Protein 6IRY (pdb70)

Nearest PDB structures (foldseek):
  6iry-assembly1_A  TM=1.002E+00  e=1.852E-91  Danio rerio
  6irz-assembly1_A  TM=1.001E+00  e=3.055E-88  Danio rerio
  6irx-assembly1_A  TM=9.921E-01  e=6.458E-86  Danio rerio
  6is0-assembly1_A  TM=9.854E-01  e=1.453E-85  Danio rerio
  6irw-assembly2_B  TM=9.571E-01  e=1.314E-68  Homo sapiens

Structure (mmCIF, N/CA/C/O backbone):
data_6IRY
#
_entry.id   6IRY
#
_cell.length_a   71.379
_cell.length_b   82.288
_cell.length_c   92.811
_cell.angle_alpha   90.000
_cell.angle_beta   90.000
_cell.angle_gamma   90.000
#
_symmetry.space_group_name_H-M   'P 21 21 21'
#
loop_
_entity.id
_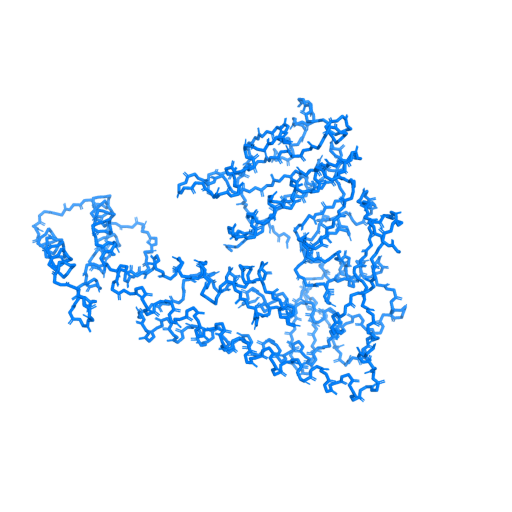entity.type
_entity.pdbx_description
1 polymer 'PDX1 C-terminal-inhibiting factor 1'
2 non-polymer S-ADENOSYL-L-HOMOCYSTEINE
3 non-polymer 1,2-ETHANEDIOL
4 water water
#
loop_
_atom_site.group_PDB
_atom_site.id
_atom_site.type_symbol
_atom_site.label_atom_id
_atom_site.label_alt_id
_atom_site.label_comp_id
_atom_site.label_asym_id
_atom_site.label_entity_id
_atom_site.label_seq_id
_atom_site.pdbx_PDB_ins_code
_atom_site.Cartn_x
_atom_site.Cartn_y
_atom_site.Cartn_z
_atom_site.occupancy
_atom_site.B_iso_or_equiv
_atom_site.auth_seq_id
_atom_site.auth_comp_id
_atom_site.auth_asym_id
_atom_site.auth_atom_id
_atom_site.pdbx_PDB_model_num
ATOM 1 N N . VAL A 1 1 ? 49.807 17.230 -9.828 1.00 75.90 178 VAL A N 1
ATOM 2 C CA . VAL A 1 1 ? 50.778 18.249 -9.456 1.00 71.09 178 VAL A CA 1
ATOM 3 C C . VAL A 1 1 ? 50.523 18.728 -8.029 1.00 63.27 178 VAL A C 1
ATOM 4 O O . VAL A 1 1 ? 50.058 19.852 -7.832 1.00 63.39 178 VAL A O 1
ATOM 8 N N . TYR A 1 2 ? 50.823 17.880 -7.042 1.00 53.43 179 TYR A N 1
ATOM 9 C CA . TYR A 1 2 ? 50.551 18.178 -5.641 1.00 49.94 179 TYR A CA 1
ATOM 10 C C . TYR A 1 2 ? 51.808 18.438 -4.822 1.00 45.68 179 TYR A C 1
ATOM 11 O O . TYR A 1 2 ? 51.711 18.621 -3.603 1.00 42.41 179 TYR A O 1
ATOM 20 N N . TRP A 1 3 ? 52.977 18.468 -5.458 1.00 43.07 180 TRP A N 1
ATOM 21 C CA . TRP A 1 3 ? 54.247 18.656 -4.767 1.00 40.29 180 TRP A CA 1
ATOM 22 C C . TRP A 1 3 ? 55.272 19.117 -5.793 1.00 40.73 180 TRP A C 1
ATOM 23 O O . TRP A 1 3 ? 55.077 18.973 -7.004 1.00 39.08 180 TRP A O 1
ATOM 34 N N . ASP A 1 4 ? 56.376 19.676 -5.299 1.00 41.48 181 ASP A N 1
ATOM 35 C CA . ASP A 1 4 ? 57.451 20.151 -6.169 1.00 38.89 181 ASP A CA 1
ATOM 36 C C . ASP A 1 4 ? 58.765 19.649 -5.572 1.00 36.98 181 ASP A C 1
ATOM 37 O O . ASP A 1 4 ? 59.401 20.357 -4.793 1.00 39.34 181 ASP A O 1
ATOM 42 N N . LEU A 1 5 ? 59.175 18.438 -5.962 1.00 33.20 182 LEU A N 1
ATOM 43 C CA . LEU A 1 5 ? 60.358 17.825 -5.369 1.00 36.39 182 LEU A CA 1
ATOM 44 C C . LEU A 1 5 ? 61.653 18.323 -5.998 1.00 39.51 182 LEU A C 1
ATOM 45 O O . LEU A 1 5 ? 62.732 17.844 -5.627 1.00 39.10 182 LEU A O 1
ATOM 50 N N . ASP A 1 6 ? 61.572 19.287 -6.914 1.00 42.83 183 ASP A N 1
ATOM 51 C CA . ASP A 1 6 ? 62.763 19.863 -7.526 1.00 47.32 183 ASP A CA 1
ATOM 52 C C . ASP A 1 6 ? 63.371 20.989 -6.699 1.00 44.22 183 ASP A C 1
ATOM 53 O O . ASP A 1 6 ? 64.545 21.313 -6.891 1.00 45.10 183 ASP A O 1
ATOM 58 N N . ILE A 1 7 ? 62.596 21.599 -5.804 1.00 40.96 184 ILE A N 1
ATOM 59 C CA . ILE A 1 7 ? 63.081 22.724 -5.016 1.00 41.35 184 ILE A CA 1
ATOM 60 C C . ILE A 1 7 ? 64.142 22.229 -4.042 1.00 35.38 184 ILE A C 1
ATOM 61 O O . ILE A 1 7 ? 63.914 21.276 -3.287 1.00 33.95 184 ILE A O 1
ATOM 66 N N . GLN A 1 8 ? 65.307 22.867 -4.056 1.00 36.61 185 GLN A N 1
ATOM 67 C CA . GLN A 1 8 ? 66.404 22.447 -3.194 1.00 39.41 185 GLN A CA 1
ATOM 68 C C . GLN A 1 8 ? 66.312 23.134 -1.833 1.00 36.49 185 GLN A C 1
ATOM 69 O O . GLN A 1 8 ? 65.770 24.234 -1.709 1.00 42.11 185 GLN A O 1
ATOM 75 N N . THR A 1 9 ? 66.858 22.478 -0.807 1.00 36.59 186 THR A N 1
ATOM 76 C CA . THR A 1 9 ? 66.773 23.032 0.539 1.00 35.89 186 THR A CA 1
ATOM 77 C C . THR A 1 9 ? 67.586 24.315 0.658 1.00 37.95 186 THR A C 1
ATOM 78 O O . THR A 1 9 ? 68.607 24.498 -0.011 1.00 39.13 186 THR A O 1
ATOM 82 N N . ASN A 1 10 ? 67.122 25.228 1.514 1.00 39.77 187 ASN A N 1
ATOM 83 C CA . ASN A 1 10 ? 68.021 26.266 2.009 1.00 41.83 187 ASN A CA 1
ATOM 84 C C . ASN A 1 10 ? 68.185 26.187 3.526 1.00 40.39 187 ASN A C 1
ATOM 85 O O . ASN A 1 10 ? 68.655 27.140 4.145 1.00 44.68 187 ASN A O 1
ATOM 90 N N . ALA A 1 11 ? 67.808 25.059 4.129 1.00 38.50 188 ALA A N 1
ATOM 91 C CA . ALA A 1 11 ? 68.032 24.832 5.552 1.00 38.32 188 ALA A CA 1
ATOM 92 C C . ALA A 1 11 ? 69.488 24.444 5.779 1.00 39.46 188 ALA A C 1
ATOM 93 O O . ALA A 1 11 ? 70.015 23.570 5.086 1.00 38.56 188 ALA A O 1
ATOM 95 N N . VAL A 1 12 ? 70.121 25.080 6.764 1.00 41.24 189 VAL A N 1
ATOM 96 C CA . VAL A 1 12 ? 71.522 24.848 7.109 1.00 41.84 189 VAL A CA 1
ATOM 97 C C . VAL A 1 12 ? 71.569 24.368 8.553 1.00 47.09 189 VAL A C 1
ATOM 98 O O . VAL A 1 12 ? 70.992 25.011 9.436 1.00 41.84 189 VAL A O 1
ATOM 102 N N . ILE A 1 13 ? 72.227 23.229 8.788 1.00 40.83 190 ILE A N 1
ATOM 103 C CA . ILE A 1 13 ? 72.355 22.643 10.122 1.00 40.55 190 ILE A CA 1
ATOM 104 C C . ILE A 1 13 ? 73.824 22.326 10.401 1.00 42.10 190 ILE A C 1
ATOM 105 O O . ILE A 1 13 ? 74.661 22.297 9.501 1.00 42.95 190 ILE A O 1
ATOM 110 N N . ARG A 1 14 ? 74.121 22.060 11.672 1.00 43.68 191 ARG A N 1
ATOM 111 C CA . ARG A 1 14 ? 75.382 21.415 12.016 1.00 45.99 191 ARG A CA 1
ATOM 112 C C . ARG A 1 14 ? 75.308 19.945 11.624 1.00 43.36 191 ARG A C 1
ATOM 113 O O . ARG A 1 14 ? 74.275 19.297 11.798 1.00 40.09 191 ARG A O 1
ATOM 121 N N . GLU A 1 15 ? 76.412 19.420 11.094 1.00 46.16 192 GLU A N 1
ATOM 122 C CA . GLU A 1 15 ? 76.477 18.006 10.750 1.00 48.03 192 GLU A CA 1
ATOM 123 C C . GLU A 1 15 ? 76.180 17.152 11.979 1.00 48.86 192 GLU A C 1
ATOM 124 O O . GLU A 1 15 ? 76.642 17.449 13.087 1.00 50.58 192 GLU A O 1
ATOM 130 N N . ARG A 1 16 ? 75.401 16.093 11.777 1.00 45.22 193 ARG A N 1
ATOM 131 C CA . ARG A 1 16 ? 74.944 15.213 12.846 1.00 50.72 193 ARG A CA 1
ATOM 132 C C . ARG A 1 16 ? 75.553 13.827 12.681 1.00 50.51 193 ARG A C 1
ATOM 133 O O . ARG A 1 16 ? 75.747 13.348 11.561 1.00 54.47 193 ARG A O 1
ATOM 141 N N . ALA A 1 17 ? 75.814 13.166 13.804 1.00 49.84 194 ALA A N 1
ATOM 142 C CA . ALA A 1 17 ? 76.123 11.746 13.753 1.00 51.58 194 ALA A CA 1
ATOM 143 C C . ALA A 1 17 ? 74.879 10.962 13.316 1.00 47.06 194 ALA A C 1
ATOM 144 O O . ALA A 1 17 ? 73.748 11.405 13.542 1.00 42.52 194 ALA A O 1
ATOM 146 N N . PRO A 1 18 ? 75.060 9.812 12.662 1.00 48.09 195 PRO A N 1
ATOM 147 C CA . PRO A 1 18 ? 73.897 8.995 12.291 1.00 46.16 195 PRO A CA 1
ATOM 148 C C . PRO A 1 18 ? 73.156 8.498 13.526 1.00 42.92 195 PRO A C 1
ATOM 149 O O . PRO A 1 18 ? 73.755 8.188 14.561 1.00 42.97 195 PRO A O 1
ATOM 153 N N . ALA A 1 19 ? 71.838 8.440 13.401 1.00 37.98 196 ALA A N 1
ATOM 154 C CA . ALA A 1 19 ? 70.918 8.132 14.481 1.00 39.94 196 ALA A CA 1
ATOM 155 C C . ALA A 1 19 ? 70.935 6.642 14.805 1.00 41.43 196 ALA A C 1
ATOM 156 O O . ALA A 1 19 ? 71.260 5.793 13.967 1.00 41.27 196 ALA A O 1
ATOM 158 N N . ASP A 1 20 ? 70.532 6.328 16.036 1.00 39.58 197 ASP A N 1
ATOM 159 C CA . ASP A 1 20 ? 70.624 4.979 16.571 1.00 38.33 197 ASP A CA 1
ATOM 160 C C . ASP A 1 20 ? 69.326 4.182 16.449 1.00 35.49 197 ASP A C 1
ATOM 161 O O . ASP A 1 20 ? 69.207 3.129 17.086 1.00 37.22 197 ASP A O 1
ATOM 166 N N . HIS A 1 21 ? 68.354 4.650 15.661 1.00 34.55 198 HIS A N 1
ATOM 167 C CA . HIS A 1 21 ? 67.091 3.925 15.540 1.00 32.69 198 HIS A CA 1
ATOM 168 C C . HIS A 1 21 ? 67.331 2.542 14.948 1.00 33.02 198 HIS A C 1
ATOM 169 O O . HIS A 1 21 ? 68.171 2.366 14.067 1.00 34.64 198 HIS A O 1
ATOM 176 N N . LEU A 1 22 ? 66.591 1.555 15.432 1.00 32.41 199 LEU A N 1
ATOM 177 C CA . LEU A 1 22 ? 66.695 0.235 14.834 1.00 31.36 199 LEU A CA 1
ATOM 178 C C . LEU A 1 22 ? 66.087 0.292 13.438 1.00 27.62 199 LEU A C 1
ATOM 179 O O . LEU A 1 22 ? 64.981 0.831 13.269 1.00 28.54 199 LEU A O 1
ATOM 184 N N . PRO A 1 23 ? 66.763 -0.225 12.419 1.00 28.39 200 PRO A N 1
ATOM 185 C CA . PRO A 1 23 ? 66.242 -0.091 11.038 1.00 27.87 200 PRO A CA 1
ATOM 186 C C . PRO A 1 23 ? 64.951 -0.864 10.859 1.00 29.17 200 PRO A C 1
ATOM 187 O O . PRO A 1 23 ? 64.829 -2.005 11.331 1.00 30.72 200 PRO A O 1
ATOM 191 N N . PRO A 1 24 ? 63.985 -0.289 10.145 1.00 27.89 201 PRO A N 1
ATOM 192 C CA . PRO A 1 24 ? 62.650 -0.893 10.071 1.00 28.18 201 PRO A CA 1
ATOM 193 C C . PRO A 1 24 ? 62.623 -2.170 9.239 1.00 29.66 201 PRO A C 1
ATOM 194 O O . PRO A 1 24 ? 63.432 -2.381 8.331 1.00 29.97 201 PRO A O 1
ATOM 198 N N . HIS A 1 25 ? 61.653 -3.031 9.559 1.00 28.83 202 HIS A N 1
ATOM 199 C CA . HIS A 1 25 ? 61.469 -4.323 8.898 1.00 28.53 202 HIS A CA 1
ATOM 200 C C . HIS A 1 25 ? 59.985 -4.637 9.023 1.00 28.25 202 HIS A C 1
ATOM 201 O O . HIS A 1 25 ? 59.409 -4.423 10.095 1.00 27.62 202 HIS A O 1
ATOM 208 N N . PRO A 1 26 ? 59.343 -5.136 7.973 1.00 28.85 203 PRO A N 1
ATOM 209 C CA . PRO A 1 26 ? 57.885 -5.354 8.053 1.00 29.39 203 PRO A CA 1
ATOM 210 C C . PRO A 1 26 ? 57.464 -6.301 9.169 1.00 29.34 203 PRO A C 1
ATOM 211 O O . PRO A 1 26 ? 56.381 -6.130 9.742 1.00 28.85 203 PRO A O 1
ATOM 215 N N . GLU A 1 27 ? 58.287 -7.298 9.496 1.00 31.61 204 GLU A N 1
ATOM 216 C CA . GLU A 1 27 ? 57.974 -8.185 10.618 1.00 34.85 204 GLU A CA 1
ATOM 217 C C . GLU A 1 27 ? 57.751 -7.406 11.908 1.00 33.83 204 GLU A C 1
ATOM 218 O O . GLU A 1 27 ? 56.819 -7.702 12.672 1.00 32.27 204 GLU A O 1
ATOM 224 N N . ILE A 1 28 ? 58.608 -6.420 12.182 1.00 29.07 205 ILE A N 1
ATOM 225 C CA . ILE A 1 28 ? 58.465 -5.637 13.409 1.00 29.33 205 ILE A CA 1
ATOM 226 C C . ILE A 1 28 ? 57.305 -4.667 13.281 1.00 30.57 205 ILE A C 1
ATOM 227 O O . ILE A 1 28 ? 56.546 -4.453 14.231 1.00 26.39 205 ILE A O 1
ATOM 232 N N . GLU A 1 29 ? 57.141 -4.071 12.097 1.00 28.67 206 GLU A N 1
ATOM 233 C CA . GLU A 1 29 ? 56.043 -3.131 11.896 1.00 26.11 206 GLU A CA 1
ATOM 234 C C . GLU A 1 29 ? 54.695 -3.815 12.076 1.00 27.13 206 GLU A C 1
ATOM 235 O O . GLU A 1 29 ? 53.758 -3.223 12.629 1.00 27.40 206 GLU A O 1
ATOM 241 N N . LEU A 1 30 ? 54.576 -5.058 11.611 1.00 27.15 207 LEU A N 1
ATOM 242 C CA . LEU A 1 30 ? 53.320 -5.785 11.763 1.00 30.03 207 LEU A CA 1
ATOM 243 C C . LEU A 1 30 ? 53.029 -6.051 13.233 1.00 29.55 207 LEU A C 1
ATOM 244 O O . LEU A 1 30 ? 51.880 -5.934 13.678 1.00 28.75 207 LEU A O 1
ATOM 249 N N . GLN A 1 31 ? 54.058 -6.421 13.996 1.00 28.15 208 GLN A N 1
ATOM 250 C CA . GLN A 1 31 ? 53.863 -6.640 15.426 1.00 28.23 208 GLN A CA 1
ATOM 251 C C . GLN A 1 31 ? 53.465 -5.351 16.136 1.00 31.44 208 GLN A C 1
ATOM 252 O O . GLN A 1 31 ? 52.557 -5.352 16.982 1.00 31.22 208 GLN A O 1
ATOM 258 N N . ARG A 1 32 ? 54.146 -4.243 15.824 1.00 28.00 209 ARG A N 1
ATOM 259 C CA . ARG A 1 32 ? 53.763 -2.956 16.401 1.00 27.84 209 ARG A CA 1
ATOM 260 C C . ARG A 1 32 ? 52.321 -2.599 16.053 1.00 29.69 209 ARG A C 1
ATOM 261 O O . ARG A 1 32 ? 51.574 -2.101 16.908 1.00 29.49 209 ARG A O 1
ATOM 269 N N . ALA A 1 33 ? 51.915 -2.843 14.802 1.00 24.77 210 ALA A N 1
ATOM 270 C CA . ALA A 1 33 ? 50.523 -2.617 14.397 1.00 26.98 210 ALA A CA 1
ATOM 271 C C . ALA A 1 33 ? 49.557 -3.443 15.239 1.00 28.32 210 ALA A C 1
ATOM 272 O O . ALA A 1 33 ? 48.551 -2.926 15.747 1.00 27.49 210 ALA A O 1
ATOM 274 N N . GLN A 1 34 ? 49.849 -4.732 15.397 1.00 28.63 211 GLN A N 1
ATOM 275 C CA . GLN A 1 34 ? 48.940 -5.608 16.120 1.00 28.89 211 GLN A CA 1
ATOM 276 C C . GLN A 1 34 ? 48.847 -5.213 17.587 1.00 32.03 211 GLN A C 1
ATOM 277 O O . GLN A 1 34 ? 47.755 -5.225 18.165 1.00 32.20 211 GLN A O 1
ATOM 283 N N . LEU A 1 35 ? 49.972 -4.834 18.196 1.00 27.72 212 LEU A N 1
ATOM 284 C CA . LEU A 1 35 ? 49.940 -4.416 19.601 1.00 27.88 212 LEU A CA 1
ATOM 285 C C . LEU A 1 35 ? 49.269 -3.053 19.783 1.00 29.31 212 LEU A C 1
ATOM 286 O O . LEU A 1 35 ? 48.593 -2.819 20.799 1.00 29.54 212 LEU A O 1
ATOM 291 N N . THR A 1 36 ? 49.420 -2.144 18.817 1.00 25.63 213 THR A N 1
ATOM 292 C CA . THR A 1 36 ? 48.758 -0.852 18.935 1.00 26.57 213 THR A CA 1
ATOM 293 C C . THR A 1 36 ? 47.248 -1.010 18.810 1.00 30.82 213 THR A C 1
ATOM 294 O O . THR A 1 36 ? 46.484 -0.332 19.511 1.00 29.71 213 THR A O 1
ATOM 298 N N . THR A 1 37 ? 46.799 -1.923 17.950 1.00 28.11 214 THR A N 1
ATOM 299 C CA . THR A 1 37 ? 45.376 -2.247 17.911 1.00 31.11 214 THR A CA 1
ATOM 300 C C . THR A 1 37 ? 44.898 -2.739 19.274 1.00 32.26 214 THR A C 1
ATOM 301 O O . THR A 1 37 ? 43.849 -2.311 19.770 1.00 33.41 214 THR A O 1
ATOM 305 N N . LYS A 1 38 ? 45.659 -3.643 19.895 1.00 31.37 215 LYS A N 1
ATOM 306 C CA . LYS A 1 38 ? 45.285 -4.122 21.226 1.00 34.03 215 LYS A CA 1
ATOM 307 C C . LYS A 1 38 ? 45.275 -2.983 22.235 1.00 34.58 215 LYS A C 1
ATOM 308 O O . LYS A 1 38 ? 44.399 -2.926 23.112 1.00 31.32 215 LYS A O 1
ATOM 314 N N . LEU A 1 39 ? 46.236 -2.058 22.126 1.00 28.17 216 LEU A N 1
ATOM 315 C CA . LEU A 1 39 ? 46.270 -0.926 23.051 1.00 28.55 216 LEU A CA 1
ATOM 316 C C . LEU A 1 39 ? 45.033 -0.039 22.893 1.00 30.32 216 LEU A C 1
ATOM 317 O O . LEU A 1 39 ? 44.435 0.386 23.887 1.00 29.35 216 LEU A O 1
ATOM 322 N N . ARG A 1 40 ? 44.627 0.251 21.653 1.00 27.24 217 ARG A N 1
ATOM 323 C CA . ARG A 1 40 ? 43.371 0.977 21.464 1.00 27.63 217 ARG A CA 1
ATOM 324 C C . ARG A 1 40 ? 42.189 0.223 22.071 1.00 28.62 217 ARG A C 1
ATOM 325 O O . ARG A 1 40 ? 41.248 0.844 22.586 1.00 30.60 217 ARG A O 1
ATOM 333 N N . GLN A 1 41 ? 42.212 -1.109 22.007 1.00 30.51 218 GLN A N 1
ATOM 334 C CA . GLN A 1 41 ? 41.142 -1.909 22.598 1.00 32.39 218 GLN A CA 1
ATOM 335 C C . GLN A 1 41 ? 41.127 -1.780 24.120 1.00 32.12 218 GLN A C 1
ATOM 336 O O . GLN A 1 41 ? 40.053 -1.646 24.727 1.00 30.73 218 GLN A O 1
ATOM 342 N N . HIS A 1 42 ? 42.302 -1.840 24.751 1.00 29.73 219 HIS A N 1
ATOM 343 C CA . HIS A 1 42 ? 42.388 -1.613 26.198 1.00 30.37 219 HIS A CA 1
ATOM 344 C C . HIS A 1 42 ? 41.832 -0.249 26.578 1.00 30.69 219 HIS A C 1
ATOM 345 O O . HIS A 1 42 ? 41.143 -0.108 27.599 1.00 31.56 219 HIS A O 1
ATOM 352 N N . TYR A 1 43 ? 42.152 0.776 25.783 1.00 29.95 220 TYR A N 1
ATOM 353 C CA . TYR A 1 43 ? 41.655 2.123 26.043 1.00 31.42 220 TYR A CA 1
ATOM 354 C C . TYR A 1 43 ? 40.136 2.166 25.944 1.00 31.95 220 TYR A C 1
ATOM 355 O O . TYR A 1 43 ? 39.463 2.769 26.794 1.00 29.90 220 TYR A O 1
ATOM 364 N N . HIS A 1 44 ? 39.577 1.490 24.936 1.00 27.85 221 HIS A N 1
ATOM 365 C CA . HIS A 1 44 ? 38.122 1.399 24.804 1.00 34.19 221 HIS A CA 1
ATOM 366 C C . HIS A 1 44 ? 37.501 0.724 26.023 1.00 35.12 221 HIS A C 1
ATOM 367 O O . HIS A 1 44 ? 36.508 1.210 26.586 1.00 36.18 221 HIS A O 1
ATOM 374 N N . GLU A 1 45 ? 38.087 -0.392 26.472 1.00 34.63 222 GLU A N 1
ATOM 375 C CA . GLU A 1 45 ? 37.526 -1.099 27.626 1.00 35.98 222 GLU A CA 1
ATOM 376 C C . GLU A 1 45 ? 37.643 -0.280 28.907 1.00 36.86 222 GLU A C 1
ATOM 377 O O . GLU A 1 45 ? 36.725 -0.292 29.741 1.00 37.05 222 GLU A O 1
ATOM 383 N N . LEU A 1 46 ? 38.760 0.430 29.093 1.00 30.61 223 LEU A N 1
ATOM 384 C CA . LEU A 1 46 ? 38.917 1.239 30.300 1.00 31.92 223 LEU A CA 1
ATOM 385 C C . LEU A 1 46 ? 37.890 2.363 30.340 1.00 33.74 223 LEU A C 1
ATOM 386 O O . LEU A 1 46 ? 37.260 2.609 31.374 1.00 35.45 223 LEU A O 1
ATOM 391 N N . CYS A 1 47 ? 37.703 3.062 29.219 1.00 30.81 224 CYS A N 1
ATOM 392 C CA . CYS A 1 47 ? 36.725 4.145 29.209 1.00 31.75 224 CYS A CA 1
ATOM 393 C C . CYS A 1 47 ? 35.328 3.615 29.475 1.00 32.00 224 CYS A C 1
ATOM 394 O O . CYS A 1 47 ? 34.539 4.252 30.186 1.00 32.90 224 CYS A O 1
ATOM 397 N N . SER A 1 48 ? 35.010 2.442 28.927 1.00 34.52 225 SER A N 1
ATOM 398 C CA . SER A 1 48 ? 33.677 1.874 29.121 1.00 37.01 225 SER A CA 1
ATOM 399 C C . SER A 1 48 ? 33.485 1.411 30.560 1.00 39.24 225 SER A C 1
ATOM 400 O O . SER A 1 48 ? 32.479 1.742 31.203 1.00 40.87 225 SER A O 1
ATOM 403 N N . GLN A 1 49 ? 34.444 0.647 31.087 1.00 34.58 226 GLN A N 1
ATOM 404 C CA . GLN A 1 49 ? 34.252 0.047 32.405 1.00 41.47 226 GLN A CA 1
ATOM 405 C C . GLN A 1 49 ? 34.326 1.084 33.521 1.00 40.59 226 GLN A C 1
ATOM 406 O O . GLN A 1 49 ? 33.550 1.016 34.483 1.00 40.82 226 GLN A O 1
ATOM 412 N N . ARG A 1 50 ? 35.241 2.047 33.417 1.00 37.73 227 ARG A N 1
ATOM 413 C CA . ARG A 1 50 ? 35.437 3.022 34.485 1.00 37.26 227 ARG A CA 1
ATOM 414 C C . ARG A 1 50 ? 34.478 4.201 34.399 1.00 38.02 227 ARG A C 1
ATOM 415 O O . ARG A 1 50 ? 34.053 4.717 35.441 1.00 39.94 227 ARG A O 1
ATOM 423 N N . GLU A 1 51 ? 34.109 4.649 33.194 1.00 36.55 228 GLU A N 1
ATOM 424 C CA . GLU A 1 51 ? 33.269 5.837 33.073 1.00 37.54 228 GLU A CA 1
ATOM 425 C C . GLU A 1 51 ? 32.047 5.676 32.177 1.00 42.11 228 GLU A C 1
ATOM 426 O O . GLU A 1 51 ? 31.299 6.646 32.008 1.00 41.31 228 GLU A O 1
ATOM 432 N N . GLY A 1 52 ? 31.804 4.490 31.627 1.00 41.50 229 GLY A N 1
ATOM 433 C CA . GLY A 1 52 ? 30.623 4.286 30.805 1.00 40.46 229 GLY A CA 1
ATOM 434 C C . GLY A 1 52 ? 30.579 5.124 29.549 1.00 39.57 229 GLY A C 1
ATOM 435 O O . GLY A 1 52 ? 29.489 5.439 29.062 1.00 44.15 229 GLY A O 1
ATOM 436 N N . ILE A 1 53 ? 31.733 5.487 28.989 1.00 35.41 230 ILE A N 1
ATOM 437 C CA . ILE A 1 53 ? 31.762 6.290 27.773 1.00 35.03 230 ILE A CA 1
ATOM 438 C C . ILE A 1 53 ? 32.652 5.616 26.740 1.00 34.76 230 ILE A C 1
ATOM 439 O O . ILE A 1 53 ? 33.499 4.776 27.059 1.00 35.86 230 ILE A O 1
ATOM 444 N N . GLU A 1 54 ? 32.431 5.991 25.481 1.00 34.86 231 GLU A N 1
ATOM 445 C CA . GLU A 1 54 ? 33.384 5.683 24.432 1.00 35.59 231 GLU A CA 1
ATOM 446 C C . GLU A 1 54 ? 34.641 6.533 24.614 1.00 36.11 231 GLU A C 1
ATOM 447 O O . GLU A 1 54 ? 34.592 7.614 25.208 1.00 36.41 231 GLU A O 1
ATOM 453 N N . PRO A 1 55 ? 35.782 6.072 24.115 1.00 36.00 232 PRO A N 1
ATOM 454 C CA . PRO A 1 55 ? 36.967 6.931 24.098 1.00 34.34 232 PRO A CA 1
ATOM 455 C C . PRO A 1 55 ? 36.670 8.195 23.318 1.00 35.30 232 PRO A C 1
ATOM 456 O O . PRO A 1 55 ? 36.113 8.121 22.211 1.00 37.40 232 PRO A O 1
ATOM 460 N N . PRO A 1 56 ? 36.995 9.367 23.863 1.00 36.91 233 PRO A N 1
ATOM 461 C CA . PRO A 1 56 ? 36.740 10.611 23.127 1.00 35.98 233 PRO A CA 1
ATOM 462 C C . PRO A 1 56 ? 37.395 10.555 21.759 1.00 33.18 233 PRO A C 1
ATOM 463 O O . PRO A 1 56 ? 38.504 10.045 21.604 1.00 28.27 233 PRO A O 1
ATOM 467 N N . ARG A 1 57 ? 36.680 11.043 20.752 1.00 39.15 234 ARG A N 1
ATOM 468 C CA . ARG A 1 57 ? 37.161 10.868 19.383 1.00 39.40 234 ARG A CA 1
ATOM 469 C C . ARG A 1 57 ? 38.494 11.579 19.176 1.00 36.63 234 ARG A C 1
ATOM 470 O O . ARG A 1 57 ? 38.678 12.722 19.608 1.00 36.58 234 ARG A O 1
ATOM 478 N N . GLU A 1 58 ? 39.434 10.881 18.532 1.00 33.20 235 GLU A N 1
ATOM 479 C CA . GLU A 1 58 ? 40.792 11.337 18.228 1.00 36.75 235 GLU A CA 1
ATOM 480 C C . GLU A 1 58 ? 41.671 11.476 19.471 1.00 32.66 235 GLU A C 1
ATOM 481 O O . GLU A 1 58 ? 42.822 11.923 19.349 1.00 32.30 235 GLU A O 1
ATOM 487 N N . SER A 1 59 ? 41.179 11.119 20.663 1.00 33.80 236 SER A N 1
ATOM 488 C CA . SER A 1 59 ? 41.980 11.360 21.864 1.00 29.69 236 SER A CA 1
ATOM 489 C C . SER A 1 59 ? 43.204 10.455 21.914 1.00 26.78 236 SER A C 1
ATOM 490 O O . SER A 1 59 ? 44.263 10.876 22.390 1.00 28.66 236 SER A O 1
ATOM 493 N N . PHE A 1 60 ? 43.079 9.197 21.471 1.00 25.94 237 PHE A N 1
ATOM 494 C CA . PHE A 1 60 ? 44.239 8.309 21.502 1.00 26.29 237 PHE A CA 1
ATOM 495 C C . PHE A 1 60 ? 45.346 8.843 20.594 1.00 26.69 237 PHE A C 1
ATOM 496 O O . PHE A 1 60 ? 46.522 8.848 20.968 1.00 26.76 237 PHE A O 1
ATOM 504 N N . ASN A 1 61 ? 44.979 9.324 19.402 1.00 29.42 238 ASN A N 1
ATOM 505 C CA . ASN A 1 61 ? 45.980 9.877 18.493 1.00 28.79 238 ASN A CA 1
ATOM 506 C C . ASN A 1 61 ? 46.627 11.136 19.058 1.00 27.87 238 ASN A C 1
ATOM 507 O O . ASN A 1 61 ? 47.844 11.324 18.937 1.00 27.41 238 ASN A O 1
ATOM 512 N N . ARG A 1 62 ? 45.830 12.023 19.662 1.00 26.80 239 ARG A N 1
ATOM 513 C CA . ARG A 1 62 ? 46.409 13.208 20.286 1.00 26.79 239 ARG A CA 1
ATOM 514 C C . ARG A 1 62 ? 47.293 12.836 21.470 1.00 25.57 239 ARG A C 1
ATOM 515 O O . ARG A 1 62 ? 48.283 13.524 21.750 1.00 27.28 239 ARG A O 1
ATOM 523 N N . TRP A 1 63 ? 46.930 11.768 22.186 1.00 28.10 240 TRP A N 1
ATOM 524 C CA . TRP A 1 63 ? 47.772 11.254 23.271 1.00 26.24 240 TRP A CA 1
ATOM 525 C C . TRP A 1 63 ? 49.139 10.813 22.756 1.00 26.29 240 TRP A C 1
ATOM 526 O O . TRP A 1 63 ? 50.167 11.121 23.371 1.00 25.52 240 TRP A O 1
ATOM 537 N N . LEU A 1 64 ? 49.172 10.097 21.626 1.00 28.87 241 LEU A N 1
ATOM 538 C CA . LEU A 1 64 ? 50.458 9.712 21.034 1.00 27.89 241 LEU A CA 1
ATOM 539 C C . LEU A 1 64 ? 51.339 10.932 20.771 1.00 27.88 241 LEU A C 1
ATOM 540 O O . LEU A 1 64 ? 52.549 10.905 21.037 1.00 28.55 241 LEU A O 1
ATOM 545 N N . LEU A 1 65 ? 50.753 12.008 20.248 1.00 27.14 242 LEU A N 1
ATOM 546 C CA . LEU A 1 65 ? 51.514 13.228 19.991 1.00 27.97 242 LEU A CA 1
ATOM 547 C C . LEU A 1 65 ? 52.007 13.863 21.287 1.00 30.46 242 LEU A C 1
ATOM 548 O O . LEU A 1 65 ? 53.189 14.202 21.416 1.00 30.40 242 LEU A O 1
ATOM 553 N N . GLU A 1 66 ? 51.111 14.056 22.257 1.00 28.99 243 GLU A N 1
ATOM 554 C CA . GLU A 1 66 ? 51.534 14.682 23.507 1.00 28.46 243 GLU A CA 1
ATOM 555 C C . GLU A 1 66 ? 52.628 13.867 24.183 1.00 28.43 243 GLU A C 1
ATOM 556 O O . GLU A 1 66 ? 53.616 14.426 24.679 1.00 31.00 243 GLU A O 1
ATOM 562 N N . ARG A 1 67 ? 52.478 12.542 24.206 1.00 28.34 244 ARG A N 1
ATOM 563 C CA . ARG A 1 67 ? 53.462 11.714 24.890 1.00 27.40 244 ARG A CA 1
ATOM 564 C C . ARG A 1 67 ? 54.822 11.848 24.228 1.00 28.54 244 ARG A C 1
ATOM 565 O O . ARG A 1 67 ? 55.856 11.858 24.906 1.00 27.35 244 ARG A O 1
ATOM 573 N N . LYS A 1 68 ? 54.844 11.963 22.898 1.00 30.00 245 LYS A N 1
ATOM 574 C CA . LYS A 1 68 ? 56.135 12.044 22.231 1.00 30.98 245 LYS A CA 1
ATOM 575 C C . LYS A 1 68 ? 56.865 13.345 22.526 1.00 33.99 245 LYS A C 1
ATOM 576 O O . LYS A 1 68 ? 58.081 13.410 22.326 1.00 35.85 245 LYS A O 1
ATOM 582 N N . VAL A 1 69 ? 56.172 14.376 23.010 1.00 31.18 246 VAL A N 1
ATOM 583 C CA . VAL A 1 69 ? 56.882 15.593 23.390 1.00 33.97 246 VAL A CA 1
ATOM 584 C C . VAL A 1 69 ? 57.853 15.306 24.529 1.00 36.92 246 VAL A C 1
ATOM 585 O O . VAL A 1 69 ? 58.942 15.883 24.588 1.00 38.32 246 VAL A O 1
ATOM 589 N N . VAL A 1 70 ? 57.489 14.406 25.441 1.00 35.48 247 VAL A N 1
ATOM 590 C CA . VAL A 1 70 ? 58.297 14.166 26.636 1.00 35.27 247 VAL A CA 1
ATOM 591 C C . VAL A 1 70 ? 58.915 12.775 26.677 1.00 34.36 247 VAL A C 1
ATOM 592 O O . VAL A 1 70 ? 59.755 12.520 27.554 1.00 37.59 247 VAL A O 1
ATOM 596 N N . ASP A 1 71 ? 58.548 11.881 25.764 1.00 33.03 248 ASP A N 1
ATOM 597 C CA . ASP A 1 71 ? 58.989 10.493 25.830 1.00 30.50 248 ASP A CA 1
ATOM 598 C C . ASP A 1 71 ? 60.496 10.377 25.632 1.00 35.87 248 ASP A C 1
ATOM 599 O O . ASP A 1 71 ? 61.059 10.936 24.683 1.00 38.78 248 ASP A O 1
ATOM 604 N N . LYS A 1 72 ? 61.143 9.627 26.521 1.00 32.83 249 LYS A N 1
ATOM 605 C CA . LYS A 1 72 ? 62.565 9.327 26.412 1.00 37.50 249 LYS A CA 1
ATOM 606 C C . LYS A 1 72 ? 62.810 7.873 26.036 1.00 38.26 249 LYS A C 1
ATOM 607 O O . LYS A 1 72 ? 63.955 7.412 26.095 1.00 40.07 249 LYS A O 1
ATOM 613 N N . GLY A 1 73 ? 61.762 7.144 25.652 1.00 33.56 250 GLY A N 1
ATOM 614 C CA . GLY A 1 73 ? 61.833 5.710 25.470 1.00 33.16 250 GLY A CA 1
ATOM 615 C C . GLY A 1 73 ? 62.242 5.315 24.059 1.00 34.04 250 GLY A C 1
ATOM 616 O O . GLY A 1 73 ? 62.573 6.147 23.215 1.00 36.13 250 GLY A O 1
ATOM 617 N N . LEU A 1 74 ? 62.197 4.008 23.809 1.00 32.90 251 LEU A N 1
ATOM 618 C CA . LEU A 1 74 ? 62.871 3.409 22.662 1.00 34.88 251 LEU A CA 1
ATOM 619 C C . LEU A 1 74 ? 61.969 3.177 21.453 1.00 33.03 251 LEU A C 1
ATOM 620 O O . LEU A 1 74 ? 62.485 2.801 20.388 1.00 32.87 251 LEU A O 1
ATOM 625 N N . ASP A 1 75 ? 60.654 3.389 21.573 1.00 30.62 252 ASP A N 1
ATOM 626 C CA . ASP A 1 75 ? 59.850 3.081 20.380 1.00 29.61 252 ASP A CA 1
ATOM 627 C C . ASP A 1 75 ? 59.587 4.333 19.551 1.00 28.31 252 ASP A C 1
ATOM 628 O O . ASP A 1 75 ? 59.377 5.417 20.102 1.00 28.57 252 ASP A O 1
ATOM 633 N N . PRO A 1 76 ? 59.584 4.236 18.215 1.00 26.52 253 PRO A N 1
ATOM 634 C CA . PRO A 1 76 ? 59.305 5.422 17.401 1.00 27.49 253 PRO A CA 1
ATOM 635 C C . PRO A 1 76 ? 57.856 5.869 17.437 1.00 26.72 253 PRO A C 1
ATOM 636 O O . PRO A 1 76 ? 57.585 7.010 17.047 1.00 29.40 253 PRO A O 1
ATOM 640 N N . LEU A 1 77 ? 56.919 5.020 17.875 1.00 24.30 254 LEU A N 1
ATOM 641 C CA . LEU A 1 77 ? 55.495 5.348 17.856 1.00 23.44 254 LEU A CA 1
ATOM 642 C C . LEU A 1 77 ? 54.898 5.415 19.255 1.00 26.36 254 LEU A C 1
ATOM 643 O O . LEU A 1 77 ? 54.257 6.410 19.608 1.00 27.22 254 LEU A O 1
ATOM 648 N N . LEU A 1 78 ? 55.125 4.401 20.067 1.00 25.43 255 LEU A N 1
ATOM 649 C CA . LEU A 1 78 ? 54.434 4.258 21.349 1.00 27.74 255 LEU A CA 1
ATOM 650 C C . LEU A 1 78 ? 55.269 4.806 22.504 1.00 28.76 255 LEU A C 1
ATOM 651 O O . LEU A 1 78 ? 56.490 4.647 22.518 1.00 29.81 255 LEU A O 1
ATOM 656 N N . PRO A 1 79 ? 54.630 5.411 23.503 1.00 29.15 256 PRO A N 1
ATOM 657 C CA . PRO A 1 79 ? 55.376 5.952 24.645 1.00 30.57 256 PRO A CA 1
ATOM 658 C C . PRO A 1 79 ? 55.755 4.880 25.655 1.00 28.52 256 PRO A C 1
ATOM 659 O O . PRO A 1 79 ? 55.102 3.839 25.774 1.00 30.55 256 PRO A O 1
ATOM 663 N N . SER A 1 80 ? 56.837 5.145 26.388 1.00 28.86 257 SER A N 1
ATOM 664 C CA . SER A 1 80 ? 57.314 4.182 27.375 1.00 32.95 257 SER A CA 1
ATOM 665 C C . SER A 1 80 ? 58.151 4.802 28.487 1.00 34.76 257 SER A C 1
ATOM 666 O O . SER A 1 80 ? 58.453 4.118 29.467 1.00 34.38 257 SER A O 1
ATOM 669 N N . GLU A 1 81 ? 58.565 6.066 28.355 1.00 30.84 258 GLU A N 1
ATOM 670 C CA . GLU A 1 81 ? 59.319 6.656 29.479 1.00 34.35 258 GLU A CA 1
ATOM 671 C C . GLU A 1 81 ? 59.005 8.155 29.519 1.00 35.85 258 GLU A C 1
ATOM 672 O O . GLU A 1 81 ? 59.730 8.991 28.977 1.00 35.40 258 GLU A O 1
ATOM 678 N N . CYS A 1 82 ? 57.892 8.491 30.179 1.00 31.32 259 CYS A N 1
ATOM 679 C CA . CYS A 1 82 ? 57.334 9.837 30.170 1.00 32.19 259 CYS A CA 1
ATOM 680 C C . CYS A 1 82 ? 57.165 10.337 31.593 1.00 37.04 259 CYS A C 1
ATOM 681 O O . CYS A 1 82 ? 56.650 9.613 32.452 1.00 38.52 259 CYS A O 1
ATOM 684 N N . ASP A 1 83 ? 57.586 11.579 31.819 1.00 36.13 260 ASP A N 1
ATOM 685 C CA . ASP A 1 83 ? 57.314 12.344 33.028 1.00 42.50 260 ASP A CA 1
ATOM 686 C C . ASP A 1 83 ? 56.557 13.589 32.584 1.00 46.48 260 ASP A C 1
ATOM 687 O O . ASP A 1 83 ? 57.114 14.400 31.825 1.00 48.22 260 ASP A O 1
ATOM 692 N N . PRO A 1 84 ? 55.292 13.793 32.992 1.00 45.45 261 PRO A N 1
ATOM 693 C CA . PRO A 1 84 ? 54.510 13.012 33.958 1.00 42.86 261 PRO A CA 1
ATOM 694 C C . PRO A 1 84 ? 53.881 11.755 33.369 1.00 37.82 261 PRO A C 1
ATOM 695 O O . PRO A 1 84 ? 53.645 11.670 32.163 1.00 36.42 261 PRO A O 1
ATOM 699 N N . VAL A 1 85 ? 53.599 10.785 34.236 1.00 34.18 262 VAL A N 1
ATOM 700 C CA . VAL A 1 85 ? 52.958 9.553 33.786 1.00 31.58 262 VAL A CA 1
ATOM 701 C C . VAL A 1 85 ? 51.564 9.843 33.228 1.00 32.97 262 VAL A C 1
ATOM 702 O O . VAL A 1 85 ? 51.173 9.305 32.180 1.00 32.65 262 VAL A O 1
ATOM 706 N N . ILE A 1 86 ? 50.808 10.714 33.898 1.00 32.42 263 ILE A N 1
ATOM 707 C CA . ILE A 1 86 ? 49.451 11.061 33.471 1.00 32.93 263 ILE A CA 1
ATOM 708 C C . ILE A 1 86 ? 49.513 12.102 32.358 1.00 30.72 263 ILE A C 1
ATOM 709 O O . ILE A 1 86 ? 49.984 13.223 32.569 1.00 32.95 263 ILE A O 1
ATOM 714 N N . SER A 1 87 ? 48.986 11.755 31.186 1.00 27.46 264 SER A N 1
ATOM 715 C CA . SER A 1 87 ? 48.925 12.712 30.083 1.00 33.27 264 SER A CA 1
ATOM 716 C C . SER A 1 87 ? 47.891 13.795 30.356 1.00 31.86 264 SER A C 1
ATOM 717 O O . SER A 1 87 ? 46.704 13.478 30.511 1.00 31.31 264 SER A O 1
ATOM 720 N N . PRO A 1 88 ? 48.277 15.071 30.386 1.00 32.92 265 PRO A N 1
ATOM 721 C CA . PRO A 1 88 ? 47.268 16.130 30.515 1.00 35.43 265 PRO A CA 1
ATOM 722 C C . PRO A 1 88 ? 46.321 16.182 29.334 1.00 34.28 265 PRO A C 1
ATOM 723 O O . PRO A 1 88 ? 45.175 16.625 29.485 1.00 33.67 265 PRO A O 1
ATOM 727 N N . SER A 1 89 ? 46.772 15.742 28.160 1.00 32.89 266 SER A N 1
ATOM 728 C CA . SER A 1 89 ? 45.913 15.743 26.982 1.00 33.21 266 SER A CA 1
ATOM 729 C C . SER A 1 89 ? 44.781 14.734 27.131 1.00 30.08 266 SER A C 1
ATOM 730 O O . SER A 1 89 ? 43.599 15.080 27.004 1.00 31.87 266 SER A O 1
ATOM 733 N N . MET A 1 90 ? 45.126 13.473 27.382 1.00 27.70 267 MET A N 1
ATOM 734 C CA . MET A 1 90 ? 44.098 12.451 27.547 1.00 26.61 267 MET A CA 1
ATOM 735 C C . MET A 1 90 ? 43.187 12.775 28.719 1.00 27.72 267 MET A C 1
ATOM 736 O O . MET A 1 90 ? 41.968 12.599 28.632 1.00 30.41 267 MET A O 1
ATOM 741 N N . PHE A 1 91 ? 43.759 13.258 29.823 1.00 29.50 268 PHE A N 1
ATOM 742 C CA . PHE A 1 91 ? 42.939 13.581 30.986 1.00 29.55 268 PHE A CA 1
ATOM 743 C C . PHE A 1 91 ? 41.885 14.619 30.627 1.00 31.65 268 PHE A C 1
ATOM 744 O O . PHE A 1 91 ? 40.689 14.441 30.894 1.00 31.11 268 PHE A O 1
ATOM 752 N N . ARG A 1 92 ? 42.326 15.710 30.000 1.00 31.76 269 ARG A N 1
ATOM 753 C CA . ARG A 1 92 ? 41.436 16.795 29.605 1.00 37.40 269 ARG A CA 1
ATOM 754 C C . ARG A 1 92 ? 40.328 16.307 28.669 1.00 34.45 269 ARG A C 1
ATOM 755 O O . ARG A 1 92 ? 39.166 16.709 28.809 1.00 35.15 269 ARG A O 1
ATOM 763 N N . GLU A 1 93 ? 40.668 15.435 27.716 1.00 34.19 270 GLU A N 1
ATOM 764 C CA . GLU A 1 93 ? 39.677 15.005 26.730 1.00 35.15 270 GLU A CA 1
ATOM 765 C C . GLU A 1 93 ? 38.655 14.041 27.324 1.00 34.57 270 GLU A C 1
ATOM 766 O O . GLU A 1 93 ? 37.468 14.112 26.983 1.00 33.61 270 GLU A O 1
ATOM 772 N N . ILE A 1 94 ? 39.087 13.138 28.220 1.00 32.13 271 ILE A N 1
ATOM 773 C CA . ILE A 1 94 ? 38.135 12.232 28.860 1.00 32.50 271 ILE A CA 1
ATOM 774 C C . ILE A 1 94 ? 37.196 13.010 29.765 1.00 34.94 271 ILE A C 1
ATOM 775 O O . ILE A 1 94 ? 35.991 12.743 29.807 1.00 33.75 271 ILE A O 1
ATOM 780 N N . MET A 1 95 ? 37.732 13.975 30.519 1.00 32.53 272 MET A N 1
ATOM 781 C CA . MET A 1 95 ? 36.892 14.708 31.454 1.00 36.91 272 MET A CA 1
ATOM 782 C C . MET A 1 95 ? 35.809 15.504 30.736 1.00 37.02 272 MET A C 1
ATOM 783 O O . MET A 1 95 ? 34.716 15.695 31.283 1.00 37.03 272 MET A O 1
ATOM 788 N N . ASN A 1 96 ? 36.086 15.960 29.512 1.00 39.60 273 ASN A N 1
ATOM 789 C CA . ASN A 1 96 ? 35.083 16.734 28.791 1.00 42.05 273 ASN A CA 1
ATOM 790 C C . ASN A 1 96 ? 33.903 15.878 28.343 1.00 42.24 273 ASN A C 1
ATOM 791 O O . ASN A 1 96 ? 32.843 16.426 28.019 1.00 43.31 273 ASN A O 1
ATOM 796 N N . ASP A 1 97 ? 34.051 14.551 28.328 1.00 36.57 274 ASP A N 1
ATOM 797 C CA . ASP A 1 97 ? 32.952 13.645 28.005 1.00 39.59 274 ASP A CA 1
ATOM 798 C C . ASP A 1 97 ? 32.325 12.994 29.241 1.00 41.28 274 ASP A C 1
ATOM 799 O O . ASP A 1 97 ? 31.659 11.957 29.121 1.00 38.24 274 ASP A O 1
ATOM 804 N N . ILE A 1 98 ? 32.508 13.569 30.418 1.00 33.77 275 ILE A N 1
ATOM 805 C CA . ILE A 1 98 ? 31.930 13.028 31.648 1.00 32.49 275 ILE A CA 1
ATOM 806 C C . ILE A 1 98 ? 30.868 14.001 32.147 1.00 30.87 275 ILE A C 1
ATOM 807 O O . ILE A 1 98 ? 31.128 15.208 32.210 1.00 32.06 275 ILE A O 1
ATOM 812 N N . PRO A 1 99 ? 29.657 13.532 32.474 1.00 33.16 276 PRO A N 1
ATOM 813 C CA . PRO A 1 99 ? 29.284 12.114 32.483 1.00 32.86 276 PRO A CA 1
ATOM 814 C C . PRO A 1 99 ? 28.867 11.547 31.128 1.00 31.63 276 PRO A C 1
ATOM 815 O O . PRO A 1 99 ? 28.676 10.339 31.035 1.00 35.87 276 PRO A O 1
ATOM 819 N N . ILE A 1 100 ? 28.710 12.390 30.103 1.00 31.41 277 ILE A N 1
ATOM 820 C CA . ILE A 1 100 ? 28.407 11.923 28.755 1.00 33.41 277 ILE A CA 1
ATOM 821 C C . ILE A 1 100 ? 29.115 12.805 27.734 1.00 34.29 277 ILE A C 1
ATOM 822 O O . ILE A 1 100 ? 29.507 13.940 28.015 1.00 35.35 277 ILE A O 1
ATOM 827 N N . ARG A 1 101 ? 29.252 12.273 26.522 1.00 34.02 278 ARG A N 1
ATOM 828 C CA . ARG A 1 101 ? 29.726 13.078 25.407 1.00 35.67 278 ARG A CA 1
ATOM 829 C C . ARG A 1 101 ? 28.581 13.918 24.852 1.00 36.48 278 ARG A C 1
ATOM 830 O O . ARG A 1 101 ? 27.507 13.390 24.564 1.00 38.66 278 ARG A O 1
ATOM 838 N N . LEU A 1 102 ? 28.813 15.220 24.691 1.00 37.38 279 LEU A N 1
ATOM 839 C CA . LEU A 1 102 ? 27.825 16.081 24.053 1.00 42.05 279 LEU A CA 1
ATOM 840 C C . LEU A 1 102 ? 27.904 15.896 22.543 1.00 46.80 279 LEU A C 1
ATOM 841 O O . LEU A 1 102 ? 28.975 16.048 21.949 1.00 49.24 279 LEU A O 1
ATOM 846 N N . SER A 1 103 ? 26.776 15.556 21.930 1.00 46.97 280 SER A N 1
ATOM 847 C CA . SER A 1 103 ? 26.706 15.316 20.497 1.00 52.13 280 SER A CA 1
ATOM 848 C C . SER A 1 103 ? 26.071 16.505 19.778 1.00 50.93 280 SER A C 1
ATOM 849 O O . SER A 1 103 ? 25.494 17.404 20.392 1.00 49.07 280 SER A O 1
ATOM 852 N N . ARG A 1 104 ? 26.193 16.502 18.450 1.00 53.87 281 ARG A N 1
ATOM 853 C CA . ARG A 1 104 ? 25.650 17.591 17.649 1.00 54.23 281 ARG A CA 1
ATOM 854 C C . ARG A 1 104 ? 24.127 17.547 17.646 1.00 52.69 281 ARG A C 1
ATOM 855 O O . ARG A 1 104 ? 23.517 16.475 17.602 1.00 55.22 281 ARG A O 1
ATOM 857 N N . ILE A 1 105 ? 23.513 18.724 17.690 1.00 48.76 282 ILE A N 1
ATOM 858 C CA . ILE A 1 105 ? 22.065 18.866 17.761 1.00 51.55 282 ILE A CA 1
ATOM 859 C C . ILE A 1 105 ? 21.586 19.597 16.518 1.00 53.81 282 ILE A C 1
ATOM 860 O O . ILE A 1 105 ? 22.082 20.685 16.207 1.00 55.87 282 ILE A O 1
ATOM 865 N N . LYS A 1 106 ? 20.601 19.020 15.832 1.00 54.82 283 LYS A N 1
ATOM 866 C CA . LYS A 1 106 ? 19.906 19.695 14.743 1.00 56.16 283 LYS A CA 1
ATOM 867 C C . LYS A 1 106 ? 18.465 20.042 15.077 1.00 55.24 283 LYS A C 1
ATOM 868 O O . LYS A 1 106 ? 17.972 21.098 14.665 1.00 59.81 283 LYS A O 1
ATOM 874 N N . TYR A 1 107 ? 17.773 19.176 15.805 1.00 52.51 284 TYR A N 1
ATOM 875 C CA . TYR A 1 107 ? 16.344 19.318 16.036 1.00 56.69 284 TYR A CA 1
ATOM 876 C C . TYR A 1 107 ? 16.049 19.565 17.511 1.00 56.24 284 TYR A C 1
ATOM 877 O O . TYR A 1 107 ? 16.806 19.159 18.395 1.00 54.02 284 TYR A O 1
ATOM 886 N N . LYS A 1 108 ? 14.921 20.234 17.753 1.00 56.48 285 LYS A N 1
ATOM 887 C CA . LYS A 1 108 ? 14.461 20.507 19.108 1.00 57.50 285 LYS A CA 1
ATOM 888 C C . LYS A 1 108 ? 14.369 19.236 19.944 1.00 59.34 285 LYS A C 1
ATOM 889 O O . LYS A 1 108 ? 14.715 19.241 21.130 1.00 53.93 285 LYS A O 1
ATOM 895 N N . GLU A 1 109 ? 13.905 18.137 19.346 1.00 63.33 286 GLU A N 1
ATOM 896 C CA . GLU A 1 109 ? 13.773 16.901 20.110 1.00 64.41 286 GLU A CA 1
ATOM 897 C C . GLU A 1 109 ? 15.127 16.319 20.480 1.00 57.99 286 GLU A C 1
ATOM 898 O O . GLU A 1 109 ? 15.265 15.714 21.550 1.00 58.28 286 GLU A O 1
ATOM 904 N N . GLU A 1 110 ? 16.134 16.487 19.620 1.00 55.06 287 GLU A N 1
ATOM 905 C CA . GLU A 1 110 ? 17.474 16.020 19.955 1.00 50.76 287 GLU A CA 1
ATOM 906 C C . GLU A 1 110 ? 18.073 16.818 21.103 1.00 46.35 287 GLU A C 1
ATOM 907 O O . GLU A 1 110 ? 18.832 16.262 21.911 1.00 43.04 287 GLU A O 1
ATOM 913 N N . ALA A 1 111 ? 17.771 18.118 21.172 1.00 44.37 288 ALA A N 1
ATOM 914 C CA . ALA A 1 111 ? 18.276 18.932 22.274 1.00 43.92 288 ALA A CA 1
ATOM 915 C C . ALA A 1 111 ? 17.631 18.527 23.593 1.00 42.64 288 ALA A C 1
ATOM 916 O O . ALA A 1 111 ? 18.317 18.399 24.616 1.00 41.16 288 ALA A O 1
ATOM 918 N N . ARG A 1 112 ? 16.314 18.315 23.587 1.00 42.49 289 ARG A N 1
ATOM 919 C CA . ARG A 1 112 ? 15.633 17.857 24.793 1.00 44.22 289 ARG A CA 1
ATOM 920 C C . ARG A 1 112 ? 16.182 16.518 25.263 1.00 43.67 289 ARG A C 1
ATOM 921 O O . ARG A 1 112 ? 16.431 16.329 26.459 1.00 43.86 289 ARG A O 1
ATOM 929 N N . LYS A 1 113 ? 16.404 15.583 24.335 1.00 43.91 290 LYS A N 1
ATOM 930 C CA . LYS A 1 113 ? 16.930 14.278 24.730 1.00 45.61 290 LYS A CA 1
ATOM 931 C C . LYS A 1 113 ? 18.335 14.387 25.306 1.00 42.11 290 LYS A C 1
ATOM 932 O O . LYS A 1 113 ? 18.674 13.678 26.262 1.00 41.39 290 LYS A O 1
ATOM 938 N N . LEU A 1 114 ? 19.179 15.248 24.732 1.00 38.62 291 LEU A N 1
ATOM 939 C CA . LEU A 1 114 ? 20.539 15.372 25.256 1.00 36.27 291 LEU A CA 1
ATOM 940 C C . LEU A 1 114 ? 20.532 15.943 26.668 1.00 33.26 291 LEU A C 1
ATOM 941 O O . LEU A 1 114 ? 21.302 15.498 27.528 1.00 32.57 291 LEU A O 1
ATOM 946 N N . LEU A 1 115 ? 19.672 16.935 26.916 1.00 34.54 292 LEU A N 1
ATOM 947 C CA . LEU A 1 115 ? 19.561 17.525 28.246 1.00 35.16 292 LEU A CA 1
ATOM 948 C C . LEU A 1 115 ? 19.118 16.481 29.258 1.00 38.11 292 LEU A C 1
ATOM 949 O O . LEU A 1 115 ? 19.701 16.364 30.343 1.00 35.29 292 LEU A O 1
ATOM 954 N N . PHE A 1 116 ? 18.086 15.702 28.915 1.00 40.51 293 PHE A N 1
ATOM 955 C CA . PHE A 1 116 ? 17.655 14.635 29.813 1.00 44.72 293 PHE A CA 1
ATOM 956 C C . PHE A 1 116 ? 18.767 13.613 30.031 1.00 42.39 293 PHE A C 1
ATOM 957 O O . PHE A 1 116 ? 19.015 13.180 31.162 1.00 42.84 293 PHE A O 1
ATOM 965 N N . LYS A 1 117 ? 19.438 13.207 28.949 1.00 39.74 294 LYS A N 1
ATOM 966 C CA . LYS A 1 117 ? 20.524 12.233 29.054 1.00 38.77 294 LYS A CA 1
ATOM 967 C C . LYS A 1 117 ? 21.633 12.726 29.976 1.00 36.19 294 LYS A C 1
ATOM 968 O O . LYS A 1 117 ? 22.190 11.947 30.765 1.00 35.79 294 LYS A O 1
ATOM 974 N N . TYR A 1 118 ? 21.974 14.015 29.895 1.00 32.44 295 TYR A N 1
ATOM 975 C CA . TYR A 1 118 ? 22.981 14.558 30.798 1.00 31.50 295 TYR A CA 1
ATOM 976 C C . TYR A 1 118 ? 22.502 14.490 32.243 1.00 30.55 295 TYR A C 1
ATOM 977 O O . TYR A 1 118 ? 23.228 14.025 33.128 1.00 30.52 295 TYR A O 1
ATOM 986 N N . ALA A 1 119 ? 21.275 14.957 32.493 1.00 31.19 296 ALA A N 1
ATOM 987 C CA . ALA A 1 119 ? 20.747 14.987 33.858 1.00 34.84 296 ALA A CA 1
ATOM 988 C C . ALA A 1 119 ? 20.683 13.586 34.449 1.00 36.18 296 ALA A C 1
ATOM 989 O O . ALA A 1 119 ? 21.085 13.362 35.600 1.00 37.22 296 ALA A O 1
ATOM 991 N N . GLU A 1 120 ? 20.184 12.627 33.664 1.00 35.47 297 GLU A N 1
ATOM 992 C CA . GLU A 1 120 ? 20.079 11.247 34.122 1.00 41.68 297 GLU A CA 1
ATOM 993 C C . GLU A 1 120 ? 21.452 10.654 34.439 1.00 39.68 297 GLU A C 1
ATOM 994 O O . GLU A 1 120 ? 21.618 9.964 35.454 1.00 40.32 297 GLU A O 1
ATOM 1000 N N . ALA A 1 121 ? 22.452 10.920 33.590 1.00 34.03 298 ALA A N 1
ATOM 1001 C CA . ALA A 1 121 ? 23.786 10.368 33.822 1.00 32.93 298 ALA A CA 1
ATOM 1002 C C . ALA A 1 121 ? 24.450 10.989 35.046 1.00 34.21 298 ALA A C 1
ATOM 1003 O O . ALA A 1 121 ? 25.174 10.303 35.784 1.00 35.54 298 ALA A O 1
ATOM 1005 N N . ALA A 1 122 ? 24.253 12.293 35.260 1.00 32.86 299 ALA A N 1
ATOM 1006 C CA . ALA A 1 122 ? 24.807 12.929 36.450 1.00 33.08 299 ALA A CA 1
ATOM 1007 C C . ALA A 1 122 ? 24.187 12.338 37.711 1.00 37.03 299 ALA A C 1
ATOM 1008 O O . ALA A 1 122 ? 24.879 12.128 38.713 1.00 34.97 299 ALA A O 1
ATOM 1010 N N . LYS A 1 123 ? 22.887 12.032 37.664 1.00 37.62 300 LYS A N 1
ATOM 1011 C CA . LYS A 1 123 ? 22.225 11.437 38.823 1.00 41.62 300 LYS A CA 1
ATOM 1012 C C . LYS A 1 123 ? 22.764 10.039 39.114 1.00 45.90 300 LYS A C 1
ATOM 1013 O O . LYS A 1 123 ? 23.033 9.696 40.273 1.00 45.28 300 LYS A O 1
ATOM 1019 N N . LYS A 1 124 ? 22.912 9.208 38.074 1.00 45.31 301 LYS A N 1
ATOM 1020 C CA . LYS A 1 124 ? 23.446 7.865 38.287 1.00 51.50 301 LYS A CA 1
ATOM 1021 C C . LYS A 1 124 ? 24.856 7.918 38.856 1.00 47.48 301 LYS A C 1
ATOM 1022 O O . LYS A 1 124 ? 25.233 7.075 39.678 1.00 47.64 301 LYS A O 1
ATOM 1028 N N . MET A 1 125 ? 25.635 8.915 38.442 1.00 42.54 302 MET A N 1
ATOM 1029 C CA . MET A 1 125 ? 26.972 9.117 38.985 1.00 41.34 302 MET A CA 1
ATOM 1030 C C . MET A 1 125 ? 26.932 9.352 40.492 1.00 43.86 302 MET A C 1
ATOM 1031 O O . MET A 1 125 ? 27.661 8.707 41.255 1.00 41.58 302 MET A O 1
ATOM 1036 N N . ILE A 1 126 ? 26.090 10.290 40.933 1.00 41.62 303 ILE A N 1
ATOM 1037 C CA . ILE A 1 126 ? 25.982 10.618 42.351 1.00 44.70 303 ILE A CA 1
ATOM 1038 C C . ILE A 1 126 ? 25.354 9.473 43.136 1.00 47.40 303 ILE A C 1
ATOM 1039 O O . ILE A 1 126 ? 25.677 9.267 44.311 1.00 49.77 303 ILE A O 1
ATOM 1044 N N . ASP A 1 127 ? 24.453 8.712 42.513 1.00 45.42 304 ASP A N 1
ATOM 1045 C CA . ASP A 1 127 ? 23.801 7.615 43.218 1.00 46.50 304 ASP A CA 1
ATOM 1046 C C . ASP A 1 127 ? 24.749 6.447 43.460 1.00 47.25 304 ASP A C 1
ATOM 1047 O O . ASP A 1 127 ? 24.580 5.707 44.435 1.00 49.77 304 ASP A O 1
ATOM 1052 N N . SER A 1 128 ? 25.740 6.255 42.590 1.00 45.61 305 SER A N 1
ATOM 1053 C CA . SER A 1 128 ? 26.501 5.017 42.603 1.00 47.34 305 SER A CA 1
ATOM 1054 C C . SER A 1 128 ? 27.976 5.184 42.941 1.00 48.33 305 SER A C 1
ATOM 1055 O O . SER A 1 128 ? 28.679 4.172 43.049 1.00 51.81 305 SER A O 1
ATOM 1058 N N . ARG A 1 129 ? 28.473 6.407 43.123 1.00 45.04 306 ARG A N 1
ATOM 1059 C CA . ARG A 1 129 ? 29.902 6.610 43.337 1.00 44.42 306 ARG A CA 1
ATOM 1060 C C . ARG A 1 129 ? 30.152 7.447 44.585 1.00 48.39 306 ARG A C 1
ATOM 1061 O O . ARG A 1 129 ? 29.245 8.083 45.131 1.00 46.13 306 ARG A O 1
ATOM 1069 N N . ASN A 1 130 ? 31.405 7.416 45.047 1.00 45.62 307 ASN A N 1
ATOM 1070 C CA . ASN A 1 130 ? 31.803 8.211 46.202 1.00 48.30 307 ASN A CA 1
ATOM 1071 C C . ASN A 1 130 ? 31.810 9.691 45.839 1.00 45.81 307 ASN A C 1
ATOM 1072 O O . ASN A 1 130 ? 32.399 10.092 44.827 1.00 43.37 307 ASN A O 1
ATOM 1077 N N . VAL A 1 131 ? 31.171 10.501 46.680 1.00 45.53 308 VAL A N 1
ATOM 1078 C CA . VAL A 1 131 ? 31.012 11.928 46.431 1.00 45.31 308 VAL A CA 1
ATOM 1079 C C . VAL A 1 131 ? 30.860 12.634 47.772 1.00 47.50 308 VAL A C 1
ATOM 1080 O O . VAL A 1 131 ? 30.280 12.086 48.722 1.00 48.94 308 VAL A O 1
ATOM 1084 N N . THR A 1 132 ? 31.399 13.849 47.865 1.00 46.95 309 THR A N 1
ATOM 1085 C CA . THR A 1 132 ? 31.270 14.582 49.117 1.00 52.08 309 THR A CA 1
ATOM 1086 C C . THR A 1 132 ? 29.824 15.028 49.307 1.00 53.15 309 THR A C 1
ATOM 1087 O O . THR A 1 132 ? 29.074 15.163 48.336 1.00 48.31 309 THR A O 1
ATOM 1091 N N . PRO A 1 133 ? 29.399 15.235 50.556 1.00 54.79 310 PRO A N 1
ATOM 1092 C CA . PRO A 1 133 ? 28.025 15.713 50.779 1.00 55.23 310 PRO A CA 1
ATOM 1093 C C . PRO A 1 133 ? 27.718 17.036 50.098 1.00 53.84 310 PRO A C 1
ATOM 1094 O O . PRO A 1 133 ? 26.604 17.213 49.592 1.00 53.53 310 PRO A O 1
ATOM 1098 N N . GLU A 1 134 ? 28.671 17.970 50.056 1.00 54.31 311 GLU A N 1
ATOM 1099 C CA . GLU A 1 134 ? 28.415 19.242 49.384 1.00 58.10 311 GLU A CA 1
ATOM 1100 C C . GLU A 1 134 ? 28.168 19.032 47.894 1.00 55.00 311 GLU A C 1
ATOM 1101 O O . GLU A 1 134 ? 27.193 19.552 47.332 1.00 55.28 311 GLU A O 1
ATOM 1107 N N . SER A 1 135 ? 29.041 18.268 47.234 1.00 50.22 312 SER A N 1
ATOM 1108 C CA . SER A 1 135 ? 28.872 18.032 45.803 1.00 48.12 312 SER A CA 1
ATOM 1109 C C . SER A 1 135 ? 27.595 17.256 45.520 1.00 45.71 312 SER A C 1
ATOM 1110 O O . SER A 1 135 ? 26.914 17.512 44.522 1.00 43.38 312 SER A O 1
ATOM 1113 N N . ARG A 1 136 ? 27.263 16.292 46.380 1.00 45.38 313 ARG A N 1
ATOM 1114 C CA . ARG A 1 136 ? 26.059 15.500 46.161 1.00 44.96 313 ARG A CA 1
ATOM 1115 C C . ARG A 1 136 ? 24.812 16.376 46.165 1.00 47.36 313 ARG A C 1
ATOM 1116 O O . ARG A 1 136 ? 23.938 16.228 45.304 1.00 43.45 313 ARG A O 1
ATOM 1124 N N . LYS A 1 137 ? 24.701 17.290 47.133 1.00 51.78 314 LYS A N 1
ATOM 1125 C CA . LYS A 1 137 ? 23.477 18.082 47.215 1.00 55.67 314 LYS A CA 1
ATOM 1126 C C . LYS A 1 137 ? 23.370 19.081 46.067 1.00 49.97 314 LYS A C 1
ATOM 1127 O O . LYS A 1 137 ? 22.258 19.376 45.616 1.00 48.81 314 LYS A O 1
ATOM 1133 N N . VAL A 1 138 ? 24.500 19.600 45.574 1.00 47.92 315 VAL A N 1
ATOM 1134 C CA . VAL A 1 138 ? 24.455 20.559 44.473 1.00 47.33 315 VAL A CA 1
ATOM 1135 C C . VAL A 1 138 ? 24.010 19.871 43.189 1.00 44.03 315 VAL A C 1
ATOM 1136 O O . VAL A 1 138 ? 23.134 20.369 42.469 1.00 41.07 315 VAL A O 1
ATOM 1140 N N . VAL A 1 139 ? 24.597 18.708 42.884 1.00 39.20 316 VAL A N 1
ATOM 1141 C CA . VAL A 1 139 ? 24.187 17.992 41.674 1.00 36.83 316 VAL A CA 1
ATOM 1142 C C . VAL A 1 139 ? 22.737 17.543 41.799 1.00 38.71 316 VAL A C 1
ATOM 1143 O O . VAL A 1 139 ? 21.928 17.719 40.880 1.00 37.19 316 VAL A O 1
ATOM 1147 N N . LYS A 1 140 ? 22.382 16.971 42.952 1.00 40.26 317 LYS A N 1
ATOM 1148 C CA . LYS A 1 140 ? 21.020 16.492 43.147 1.00 43.16 317 LYS A CA 1
ATOM 1149 C C . LYS A 1 140 ? 20.011 17.612 42.939 1.00 42.69 317 LYS A C 1
ATOM 1150 O O . LYS A 1 140 ? 18.983 17.418 42.280 1.00 41.88 317 LYS A O 1
ATOM 1156 N N . TRP A 1 141 ? 20.304 18.801 43.466 1.00 42.12 318 TRP A N 1
ATOM 1157 C CA . TRP A 1 141 ? 19.393 19.924 43.294 1.00 43.59 318 TRP A CA 1
ATOM 1158 C C . TRP A 1 141 ? 19.260 20.304 41.823 1.00 43.43 318 TRP A C 1
ATOM 1159 O O . TRP A 1 141 ? 18.147 20.509 41.320 1.00 40.99 318 TRP A O 1
ATOM 1170 N N . ASN A 1 142 ? 20.388 20.412 41.116 1.00 41.00 319 ASN A N 1
ATOM 1171 C CA . ASN A 1 142 ? 20.332 20.811 39.710 1.00 40.20 319 ASN A CA 1
ATOM 1172 C C . ASN A 1 142 ? 19.634 19.761 38.853 1.00 39.88 319 ASN A C 1
ATOM 1173 O O . ASN A 1 142 ? 18.853 20.105 37.955 1.00 38.84 319 ASN A O 1
ATOM 1178 N N . VAL A 1 143 ? 19.901 18.477 39.099 1.00 39.12 320 VAL A N 1
ATOM 1179 C CA . VAL A 1 143 ? 19.210 17.441 38.334 1.00 39.11 320 VAL A CA 1
ATOM 1180 C C . VAL A 1 143 ? 17.709 17.496 38.603 1.00 40.79 320 VAL A C 1
ATOM 1181 O O . VAL A 1 143 ? 16.895 17.469 37.672 1.00 41.82 320 VAL A O 1
ATOM 1185 N N . GLU A 1 144 ? 17.323 17.592 39.881 1.00 39.99 321 GLU A N 1
ATOM 1186 C CA . GLU A 1 144 ? 15.903 17.665 40.223 1.00 46.78 321 GLU A CA 1
ATOM 1187 C C . GLU A 1 144 ? 15.245 18.898 39.611 1.00 46.27 321 GLU A C 1
ATOM 1188 O O . GLU A 1 144 ? 14.091 18.840 39.163 1.00 45.03 321 GLU A O 1
ATOM 1194 N N . ASP A 1 145 ? 15.956 20.029 39.596 1.00 43.37 322 ASP A N 1
ATOM 1195 C CA . ASP A 1 145 ? 15.388 21.238 39.006 1.00 43.03 322 ASP A CA 1
ATOM 1196 C C . ASP A 1 145 ? 15.153 21.050 37.513 1.00 41.48 322 ASP A C 1
ATOM 1197 O O . ASP A 1 145 ? 14.102 21.437 36.983 1.00 42.84 322 ASP A O 1
ATOM 1202 N N . THR A 1 146 ? 16.121 20.450 36.815 1.00 40.72 323 THR A N 1
ATOM 1203 C CA . THR A 1 146 ? 15.955 20.189 35.390 1.00 40.16 323 THR A CA 1
ATOM 1204 C C . THR A 1 146 ? 14.792 19.241 35.125 1.00 42.63 323 THR A C 1
ATOM 1205 O O . THR A 1 146 ? 14.013 19.452 34.189 1.00 45.76 323 THR A O 1
ATOM 1209 N N . MET A 1 147 ? 14.662 18.184 35.930 1.00 43.93 324 MET A N 1
ATOM 1210 C CA . MET A 1 147 ? 13.564 17.245 35.723 1.00 48.33 324 MET A CA 1
ATOM 1211 C C . MET A 1 147 ? 12.214 17.900 35.999 1.00 52.11 324 MET A C 1
ATOM 1212 O O . MET A 1 147 ? 11.222 17.600 35.324 1.00 55.19 324 MET A O 1
ATOM 1217 N N . ASN A 1 148 ? 12.155 18.799 36.986 1.00 52.56 325 ASN A N 1
ATOM 1218 C CA . ASN A 1 148 ? 10.928 19.553 37.225 1.00 55.40 325 ASN A CA 1
ATOM 1219 C C . ASN A 1 148 ? 10.602 20.461 36.043 1.00 50.91 325 ASN A C 1
ATOM 1220 O O . ASN A 1 148 ? 9.440 20.570 35.632 1.00 50.44 325 ASN A O 1
ATOM 1225 N N . TRP A 1 149 ? 11.619 21.117 35.487 1.00 49.16 326 TRP A N 1
ATOM 1226 C CA . TRP A 1 149 ? 11.417 21.989 34.334 1.00 48.77 326 TRP A CA 1
ATOM 1227 C C . TRP A 1 149 ? 10.926 21.203 33.123 1.00 50.79 326 TRP A C 1
ATOM 1228 O O . TRP A 1 149 ? 10.014 21.648 32.414 1.00 52.22 326 TRP A O 1
ATOM 1239 N N . LEU A 1 150 ? 11.523 20.033 32.865 1.00 49.53 327 LEU A N 1
ATOM 1240 C CA . LEU A 1 150 ? 11.072 19.186 31.765 1.00 51.77 327 LEU A CA 1
ATOM 1241 C C . LEU A 1 150 ? 9.658 18.670 31.990 1.00 55.25 327 LEU A C 1
ATOM 1242 O O . LEU A 1 150 ? 8.978 18.304 31.024 1.00 57.32 327 LEU A O 1
ATOM 1247 N N . ARG A 1 151 ? 9.209 18.639 33.241 1.00 55.45 328 ARG A N 1
ATOM 1248 C CA . ARG A 1 151 ? 7.878 18.175 33.600 1.00 61.31 328 ARG A CA 1
ATOM 1249 C C . ARG A 1 151 ? 6.792 19.195 33.288 1.00 62.83 328 ARG A C 1
ATOM 1250 O O . ARG A 1 151 ? 5.606 18.850 33.353 1.00 63.82 328 ARG A O 1
ATOM 1258 N N . ARG A 1 152 ? 7.161 20.430 32.952 1.00 61.97 329 ARG A N 1
ATOM 1259 C CA . ARG A 1 152 ? 6.170 21.467 32.698 1.00 65.04 329 ARG A CA 1
ATOM 1260 C C . ARG A 1 152 ? 5.397 21.178 31.415 1.00 69.23 329 ARG A C 1
ATOM 1261 O O . ARG A 1 152 ? 5.899 20.528 30.495 1.00 66.57 329 ARG A O 1
ATOM 1269 N N . ASP A 1 153 ? 4.158 21.675 31.368 1.00 76.02 330 ASP A N 1
ATOM 1270 C CA . ASP A 1 153 ? 3.253 21.449 30.245 1.00 85.66 330 ASP A CA 1
ATOM 1271 C C . ASP A 1 153 ? 3.766 22.087 28.960 1.00 87.25 330 ASP A C 1
ATOM 1272 O O . ASP A 1 153 ? 4.123 21.383 28.009 1.00 94.30 330 ASP A O 1
ATOM 1277 N N . HIS A 1 154 ? 3.796 23.417 28.919 1.00 84.46 331 HIS A N 1
ATOM 1278 C CA . HIS A 1 154 ? 4.176 24.124 27.703 1.00 81.94 331 HIS A CA 1
ATOM 1279 C C . HIS A 1 154 ? 5.673 23.976 27.446 1.00 77.36 331 HIS A C 1
ATOM 1280 O O . HIS A 1 154 ? 6.499 24.278 28.313 1.00 71.69 331 HIS A O 1
ATOM 1282 N N . SER A 1 155 ? 6.019 23.507 26.250 1.00 76.45 332 SER A N 1
ATOM 1283 C CA . SER A 1 155 ? 7.397 23.189 25.916 1.00 75.01 332 SER A CA 1
ATOM 1284 C C . SER A 1 155 ? 8.165 24.438 25.490 1.00 69.79 332 SER A C 1
ATOM 1285 O O . SER A 1 155 ? 7.592 25.442 25.056 1.00 68.07 332 SER A O 1
ATOM 1288 N N . ALA A 1 156 ? 9.488 24.354 25.613 1.00 65.73 333 ALA A N 1
ATOM 1289 C CA . ALA A 1 156 ? 10.395 25.416 25.214 1.00 62.63 333 ALA A CA 1
ATOM 1290 C C . ALA A 1 156 ? 10.957 25.131 23.820 1.00 61.16 333 ALA A C 1
ATOM 1291 O O . ALA A 1 156 ? 10.638 24.127 23.177 1.00 61.48 333 ALA A O 1
ATOM 1293 N N . SER A 1 157 ? 11.819 26.028 23.353 1.00 58.78 334 SER A N 1
ATOM 1294 C CA . SER A 1 157 ? 12.399 25.931 22.022 1.00 56.40 334 SER A CA 1
ATOM 1295 C C . SER A 1 157 ? 13.659 25.067 22.039 1.00 54.84 334 SER A C 1
ATOM 1296 O O . SER A 1 157 ? 14.140 24.635 23.093 1.00 50.43 334 SER A O 1
ATOM 1299 N N . LYS A 1 158 ? 14.215 24.824 20.848 1.00 54.26 335 LYS A N 1
ATOM 1300 C CA . LYS A 1 158 ? 15.474 24.089 20.761 1.00 55.45 335 LYS A CA 1
ATOM 1301 C C . LYS A 1 158 ? 16.607 24.852 21.432 1.00 50.50 335 LYS A C 1
ATOM 1302 O O . LYS A 1 158 ? 17.436 24.259 22.128 1.00 48.18 335 LYS A O 1
ATOM 1308 N N . GLU A 1 159 ? 16.670 26.168 21.216 1.00 52.87 336 GLU A N 1
ATOM 1309 C CA . GLU A 1 159 ? 17.729 26.964 21.825 1.00 52.48 336 GLU A CA 1
ATOM 1310 C C . GLU A 1 159 ? 17.588 26.995 23.341 1.00 47.66 336 GLU A C 1
ATOM 1311 O O . GLU A 1 159 ? 18.591 27.010 24.062 1.00 43.93 336 GLU A O 1
ATOM 1317 N N . ASP A 1 160 ? 16.350 26.995 23.844 1.00 47.45 337 ASP A N 1
ATOM 1318 C CA . ASP A 1 160 ? 16.152 26.966 25.289 1.00 49.51 337 ASP A CA 1
ATOM 1319 C C . ASP A 1 160 ? 16.645 25.652 25.889 1.00 44.43 337 ASP A C 1
ATOM 1320 O O . ASP A 1 160 ? 17.276 25.645 26.956 1.00 42.90 337 ASP A O 1
ATOM 1325 N N . TYR A 1 161 ? 16.390 24.527 25.210 1.00 39.59 338 TYR A N 1
ATOM 1326 C CA . TYR A 1 161 ? 16.946 23.255 25.671 1.00 39.65 338 TYR A CA 1
ATOM 1327 C C . TYR A 1 161 ? 18.472 23.277 25.657 1.00 35.58 338 TYR A C 1
ATOM 1328 O O . TYR A 1 161 ? 19.119 22.777 26.587 1.00 34.03 338 TYR A O 1
ATOM 1337 N N . MET A 1 162 ? 19.069 23.852 24.608 1.00 38.91 339 MET A N 1
ATOM 1338 C CA . MET A 1 162 ? 20.527 23.934 24.555 1.00 36.13 339 MET A CA 1
ATOM 1339 C C . MET A 1 162 ? 21.068 24.839 25.658 1.00 39.72 339 MET A C 1
ATOM 1340 O O . MET A 1 162 ? 22.080 24.515 26.292 1.00 38.37 339 MET A O 1
ATOM 1345 N N . ASP A 1 163 ? 20.416 25.985 25.889 1.00 41.46 340 ASP A N 1
ATOM 1346 C CA . ASP A 1 163 ? 20.861 26.887 26.946 1.00 41.28 340 ASP A CA 1
ATOM 1347 C C . ASP A 1 163 ? 20.708 26.237 28.315 1.00 40.35 340 ASP A C 1
ATOM 1348 O O . ASP A 1 163 ? 21.558 26.416 29.198 1.00 40.31 340 ASP A O 1
ATOM 1353 N N . ARG A 1 164 ? 19.627 25.479 28.509 1.00 37.77 341 ARG A N 1
ATOM 1354 C CA . ARG A 1 164 ? 19.443 24.770 29.769 1.00 39.91 341 ARG A CA 1
ATOM 1355 C C . ARG A 1 164 ? 20.556 23.746 29.984 1.00 38.16 341 ARG A C 1
ATOM 1356 O O . ARG A 1 164 ? 21.047 23.578 31.105 1.00 37.16 341 ARG A O 1
ATOM 1364 N N . LEU A 1 165 ? 21.001 23.079 28.915 1.00 36.78 342 LEU A N 1
ATOM 1365 C CA . LEU A 1 165 ? 22.087 22.111 29.069 1.00 33.57 342 LEU A CA 1
ATOM 1366 C C . LEU A 1 165 ? 23.411 22.801 29.385 1.00 36.31 342 LEU A C 1
ATOM 1367 O O . LEU A 1 165 ? 24.168 22.342 30.255 1.00 36.08 342 LEU A O 1
ATOM 1372 N N . GLU A 1 166 ? 23.707 23.903 28.690 1.00 38.45 343 GLU A N 1
ATOM 1373 C CA . GLU A 1 166 ? 24.930 24.651 28.964 1.00 40.94 343 GLU A CA 1
ATOM 1374 C C . GLU A 1 166 ? 24.977 25.116 30.414 1.00 40.70 343 GLU A C 1
ATOM 1375 O O . GLU A 1 166 ? 26.018 25.010 31.072 1.00 41.85 343 GLU A O 1
ATOM 1381 N N . ASN A 1 167 ? 23.858 25.633 30.926 1.00 39.68 344 ASN A N 1
ATOM 1382 C CA . ASN A 1 167 ? 23.803 26.058 32.322 1.00 42.55 344 ASN A CA 1
ATOM 1383 C C . ASN A 1 167 ? 23.941 24.870 33.267 1.00 41.32 344 ASN A C 1
ATOM 1384 O O . ASN A 1 167 ? 24.677 24.943 34.258 1.00 43.87 344 ASN A O 1
ATOM 1389 N N . LEU A 1 168 ? 23.235 23.773 32.982 1.00 36.18 345 LEU A N 1
ATOM 1390 C CA . LEU A 1 168 ? 23.303 22.597 33.843 1.00 35.57 345 LEU A CA 1
ATOM 1391 C C . LEU A 1 168 ? 24.723 22.065 33.917 1.00 38.11 345 LEU A C 1
ATOM 1392 O O . LEU A 1 168 ? 25.226 21.735 34.998 1.00 36.55 345 LEU A O 1
ATOM 1397 N N . ARG A 1 169 ? 25.384 21.977 32.764 1.00 38.91 346 ARG A N 1
ATOM 1398 C CA . ARG A 1 169 ? 26.760 21.506 32.721 1.00 40.53 346 ARG A CA 1
ATOM 1399 C C . ARG A 1 169 ? 27.701 22.466 33.436 1.00 40.09 346 ARG A C 1
ATOM 1400 O O . ARG A 1 169 ? 28.676 22.029 34.059 1.00 38.36 346 ARG A O 1
ATOM 1408 N N . LYS A 1 170 ? 27.422 23.769 33.366 1.00 40.52 347 LYS A N 1
ATOM 1409 C CA . LYS A 1 170 ? 28.252 24.742 34.068 1.00 45.63 347 LYS A CA 1
ATOM 1410 C C . LYS A 1 170 ? 28.182 24.531 35.576 1.00 45.10 347 LYS A C 1
ATOM 1411 O O . LYS A 1 170 ? 29.204 24.607 36.268 1.00 45.43 347 LYS A O 1
ATOM 1417 N N . GLN A 1 171 ? 26.984 24.246 36.096 1.00 42.46 348 GLN A N 1
ATOM 1418 C CA . GLN A 1 171 ? 26.808 24.061 37.533 1.00 42.89 348 GLN A CA 1
ATOM 1419 C C . GLN A 1 171 ? 27.327 22.706 37.993 1.00 40.63 348 GLN A C 1
ATOM 1420 O O . GLN A 1 171 ? 27.979 22.612 39.037 1.00 41.62 348 GLN A O 1
ATOM 1426 N N . CYS A 1 172 ? 27.041 21.642 37.238 1.00 36.78 349 CYS A N 1
ATOM 1427 C CA . CYS A 1 172 ? 27.400 20.301 37.683 1.00 35.41 349 CYS A CA 1
ATOM 1428 C C . CYS A 1 172 ? 28.8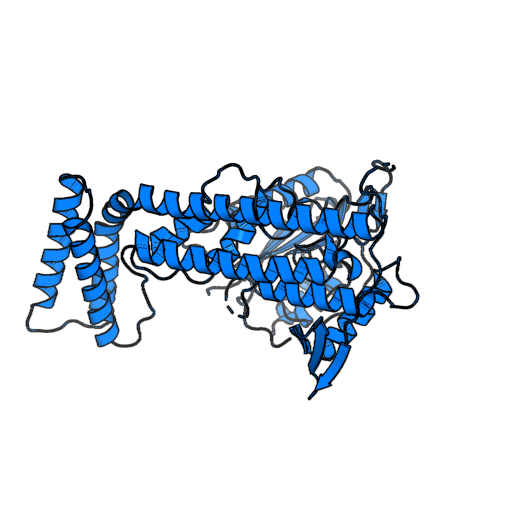48 19.957 37.391 1.00 38.34 349 CYS A C 1
ATOM 1429 O O . CYS A 1 172 ? 29.427 19.115 38.088 1.00 39.21 349 CYS A O 1
ATOM 1432 N N . GLY A 1 173 ? 29.419 20.573 36.354 1.00 37.12 350 GLY A N 1
ATOM 1433 C CA . GLY A 1 173 ? 30.709 20.228 35.806 1.00 37.60 350 GLY A CA 1
ATOM 1434 C C . GLY A 1 173 ? 31.810 20.017 36.827 1.00 36.54 350 GLY A C 1
ATOM 1435 O O . GLY A 1 173 ? 32.426 18.950 36.871 1.00 35.38 350 GLY A O 1
ATOM 1436 N N . PRO A 1 174 ? 32.101 21.032 37.647 1.00 40.75 351 PRO A N 1
ATOM 1437 C CA . PRO A 1 174 ? 33.191 20.879 38.633 1.00 42.35 351 PRO A CA 1
ATOM 1438 C C . PRO A 1 174 ? 32.944 19.766 39.635 1.00 40.27 351 PRO A C 1
ATOM 1439 O O . PRO A 1 174 ? 33.897 19.106 40.074 1.00 40.83 351 PRO A O 1
ATOM 1443 N N . HIS A 1 175 ? 31.685 19.545 40.012 1.00 37.17 352 HIS A N 1
ATOM 1444 C CA . HIS A 1 175 ? 31.357 18.495 40.973 1.00 35.35 352 HIS A CA 1
ATOM 1445 C C . HIS A 1 175 ? 31.514 17.116 40.351 1.00 36.80 352 HIS A C 1
ATOM 1446 O O . HIS A 1 175 ? 32.092 16.202 40.958 1.00 35.40 352 HIS A O 1
ATOM 1453 N N . VAL A 1 176 ? 31.021 16.954 39.124 1.00 33.75 353 VAL A N 1
ATOM 1454 C CA . VAL A 1 176 ? 31.204 15.695 38.417 1.00 33.66 353 VAL A CA 1
ATOM 1455 C C . VAL A 1 176 ? 32.685 15.446 38.174 1.00 32.50 353 VAL A C 1
ATOM 1456 O O . VAL A 1 176 ? 33.169 14.313 38.284 1.00 32.42 353 VAL A O 1
ATOM 1460 N N . ALA A 1 177 ? 33.432 16.505 37.856 1.00 32.97 354 ALA A N 1
ATOM 1461 C CA . ALA A 1 177 ? 34.870 16.360 37.647 1.00 36.30 354 ALA A CA 1
ATOM 1462 C C . ALA A 1 177 ? 35.557 15.833 38.904 1.00 36.90 354 ALA A C 1
ATOM 1463 O O . ALA A 1 177 ? 36.402 14.931 38.837 1.00 39.32 354 ALA A O 1
ATOM 1465 N N . SER A 1 178 ? 35.201 16.385 40.065 1.00 36.83 355 SER A N 1
ATOM 1466 C CA . SER A 1 178 ? 35.824 15.944 41.308 1.00 37.34 355 SER A CA 1
ATOM 1467 C C . SER A 1 178 ? 35.496 14.486 41.624 1.00 38.98 355 SER A C 1
ATOM 1468 O O . SER A 1 178 ? 36.318 13.782 42.227 1.00 39.22 355 SER A O 1
ATOM 1471 N N . VAL A 1 179 ? 34.312 14.016 41.226 1.00 34.36 356 VAL A N 1
ATOM 1472 C CA . VAL A 1 179 ? 33.943 12.618 41.439 1.00 34.63 356 VAL A CA 1
ATOM 1473 C C . VAL A 1 179 ? 34.791 11.688 40.572 1.00 32.64 356 VAL A C 1
ATOM 1474 O O . VAL A 1 179 ? 35.239 10.626 41.028 1.00 34.09 356 VAL A O 1
ATOM 1478 N N . ALA A 1 180 ? 35.038 12.068 39.321 1.00 29.67 357 ALA A N 1
ATOM 1479 C CA . ALA A 1 180 ? 35.684 11.177 38.364 1.00 28.31 357 ALA A CA 1
ATOM 1480 C C . ALA A 1 180 ? 37.194 11.370 38.262 1.00 30.74 357 ALA A C 1
ATOM 1481 O O . ALA A 1 180 ? 37.854 10.548 37.616 1.00 32.20 357 ALA A O 1
ATOM 1483 N N . LYS A 1 181 ? 37.750 12.412 38.888 1.00 32.86 358 LYS A N 1
ATOM 1484 C CA . LYS A 1 181 ? 39.151 12.779 38.660 1.00 33.99 358 LYS A CA 1
ATOM 1485 C C . LYS A 1 181 ? 40.105 11.603 38.855 1.00 34.95 358 LYS A C 1
ATOM 1486 O O . LYS A 1 181 ? 40.914 11.300 37.973 1.00 31.90 358 LYS A O 1
ATOM 1492 N N . ASP A 1 182 ? 40.053 10.943 40.017 1.00 34.17 359 ASP A N 1
ATOM 1493 C CA . ASP A 1 182 ? 41.036 9.889 40.282 1.00 35.04 359 ASP A CA 1
ATOM 1494 C C . ASP A 1 182 ? 40.848 8.694 39.356 1.00 35.18 359 ASP A C 1
ATOM 1495 O O . ASP A 1 182 ? 41.836 8.068 38.933 1.00 34.22 359 ASP A O 1
ATOM 1500 N N . SER A 1 183 ? 39.593 8.370 39.023 1.00 32.36 360 SER A N 1
ATOM 1501 C CA . SER A 1 183 ? 39.325 7.301 38.063 1.00 30.45 360 SER A CA 1
ATOM 1502 C C . SER A 1 183 ? 39.911 7.619 36.692 1.00 29.29 360 SER A C 1
ATOM 1503 O O . SER A 1 183 ? 40.498 6.746 36.043 1.00 30.43 360 SER A O 1
ATOM 1506 N N . VAL A 1 184 ? 39.756 8.862 36.240 1.00 27.98 361 VAL A N 1
ATOM 1507 C CA . VAL A 1 184 ? 40.251 9.248 34.917 1.00 29.12 361 VAL A CA 1
ATOM 1508 C C . VAL A 1 184 ? 41.774 9.239 34.887 1.00 31.44 361 VAL A C 1
ATOM 1509 O O . VAL A 1 184 ? 42.384 8.776 33.914 1.00 29.69 361 VAL A O 1
ATOM 1513 N N . GLU A 1 185 ? 42.412 9.760 35.935 1.00 29.14 362 GLU A N 1
ATOM 1514 C CA . GLU A 1 185 ? 43.870 9.659 36.026 1.00 28.57 362 GLU A CA 1
ATOM 1515 C C . GLU A 1 185 ? 44.325 8.206 35.940 1.00 34.17 362 GLU A C 1
ATOM 1516 O O . GLU A 1 185 ? 45.390 7.912 35.386 1.00 35.51 362 GLU A O 1
ATOM 1522 N N . GLY A 1 186 ? 43.540 7.286 36.505 1.00 30.10 363 GLY A N 1
ATOM 1523 C CA . GLY A 1 186 ? 43.904 5.880 36.457 1.00 31.16 363 GLY A CA 1
ATOM 1524 C C . GLY A 1 186 ? 43.866 5.307 35.048 1.00 29.91 363 GLY A C 1
ATOM 1525 O O . GLY A 1 186 ? 44.665 4.430 34.707 1.00 28.56 363 GLY A O 1
ATOM 1526 N N . ILE A 1 187 ? 42.923 5.771 34.223 1.00 27.15 364 ILE A N 1
ATOM 1527 C CA . ILE A 1 187 ? 42.906 5.351 32.816 1.00 28.67 364 ILE A CA 1
ATOM 1528 C C . ILE A 1 187 ? 44.179 5.818 32.119 1.00 28.73 364 ILE A C 1
ATOM 1529 O O . ILE A 1 187 ? 44.845 5.048 31.413 1.00 28.67 364 ILE A O 1
ATOM 1534 N N . CYS A 1 188 ? 44.538 7.091 32.324 1.00 29.79 365 CYS A N 1
ATOM 1535 C CA . CYS A 1 188 ? 45.722 7.666 31.688 1.00 30.36 365 CYS A CA 1
ATOM 1536 C C . CYS A 1 188 ? 46.989 6.913 32.080 1.00 32.05 365 CYS A C 1
ATOM 1537 O O . CYS A 1 188 ? 47.849 6.648 31.227 1.00 30.67 365 CYS A O 1
ATOM 1540 N N . SER A 1 189 ? 47.129 6.569 33.367 1.00 29.96 366 SER A N 1
ATOM 1541 C CA . SER A 1 189 ? 48.319 5.855 33.814 1.00 30.50 366 SER A CA 1
ATOM 1542 C C . SER A 1 189 ? 48.334 4.427 33.302 1.00 30.64 366 SER A C 1
ATOM 1543 O O . SER A 1 189 ? 49.387 3.920 32.905 1.00 32.53 366 SER A O 1
ATOM 1546 N N . LYS A 1 190 ? 47.191 3.738 33.351 1.00 31.07 367 LYS A N 1
ATOM 1547 C CA . LYS A 1 190 ? 47.196 2.334 32.955 1.00 31.42 367 LYS A CA 1
ATOM 1548 C C . LYS A 1 190 ? 47.531 2.184 31.473 1.00 28.50 367 LYS A C 1
ATOM 1549 O O . LYS A 1 190 ? 48.308 1.299 31.090 1.00 30.98 367 LYS A O 1
ATOM 1555 N N . ILE A 1 191 ? 46.968 3.044 30.628 1.00 25.92 368 ILE A N 1
ATOM 1556 C CA . ILE A 1 191 ? 47.209 2.881 29.199 1.00 29.08 368 ILE A CA 1
ATOM 1557 C C . ILE A 1 191 ? 48.671 3.208 28.872 1.00 28.62 368 ILE A C 1
ATOM 1558 O O . ILE A 1 191 ? 49.286 2.547 28.024 1.00 28.32 368 ILE A O 1
ATOM 1563 N N . TYR A 1 192 ? 49.271 4.161 29.591 1.00 26.93 369 TYR A N 1
ATOM 1564 C CA . TYR A 1 192 ? 50.712 4.404 29.472 1.00 28.73 369 TYR A CA 1
ATOM 1565 C C . TYR A 1 192 ? 51.532 3.187 29.903 1.00 28.19 369 TYR A C 1
ATOM 1566 O O . TYR A 1 192 ? 52.519 2.819 29.246 1.00 28.92 369 TYR A O 1
ATOM 1575 N N . HIS A 1 193 ? 51.161 2.558 31.017 1.00 28.88 370 HIS A N 1
ATOM 1576 C CA . HIS A 1 193 ? 51.956 1.430 31.483 1.00 30.15 370 HIS A CA 1
ATOM 1577 C C . HIS A 1 193 ? 51.786 0.203 30.593 1.00 32.33 370 HIS A C 1
ATOM 1578 O O . HIS A 1 193 ? 52.738 -0.564 30.419 1.00 33.97 370 HIS A O 1
ATOM 1585 N N . ILE A 1 194 ? 50.604 0.006 30.004 1.00 29.23 371 ILE A N 1
ATOM 1586 C CA . ILE A 1 194 ? 50.458 -1.078 29.038 1.00 31.90 371 ILE A CA 1
ATOM 1587 C C . ILE A 1 194 ? 51.311 -0.789 27.814 1.00 27.73 371 ILE A C 1
ATOM 1588 O O . ILE A 1 194 ? 52.002 -1.675 27.293 1.00 29.84 371 ILE A O 1
ATOM 1593 N N . SER A 1 195 ? 51.294 0.463 27.357 1.00 26.89 372 SER A N 1
ATOM 1594 C CA . SER A 1 195 ? 52.134 0.862 26.232 1.00 28.38 372 SER A CA 1
ATOM 1595 C C . SER A 1 195 ? 53.591 0.511 26.493 1.00 29.29 372 SER A C 1
ATOM 1596 O O . SER A 1 195 ? 54.274 -0.039 25.622 1.00 28.43 372 SER A O 1
ATOM 1599 N N . ALA A 1 196 ? 54.087 0.822 27.693 1.00 28.87 373 ALA A N 1
ATOM 1600 C CA . ALA A 1 196 ? 55.488 0.549 28.003 1.00 30.12 373 ALA A CA 1
ATOM 1601 C C . ALA A 1 196 ? 55.800 -0.939 27.918 1.00 29.82 373 ALA A C 1
ATOM 1602 O O . ALA A 1 196 ? 56.881 -1.326 27.460 1.00 33.62 373 ALA A O 1
ATOM 1604 N N . GLU A 1 197 ? 54.862 -1.790 28.338 1.00 30.38 374 GLU A N 1
ATOM 1605 C CA . GLU A 1 197 ? 55.074 -3.232 28.240 1.00 33.72 374 GLU A CA 1
ATOM 1606 C C . GLU A 1 197 ? 55.140 -3.670 26.779 1.00 31.32 374 GLU A C 1
ATOM 1607 O O . GLU A 1 197 ? 55.991 -4.483 26.396 1.00 32.31 374 GLU A O 1
ATOM 1613 N N . TYR A 1 198 ? 54.232 -3.151 25.957 1.00 28.96 375 TYR A N 1
ATOM 1614 C CA . TYR A 1 198 ? 54.259 -3.469 24.531 1.00 28.84 375 TYR A CA 1
ATOM 1615 C C . TYR A 1 198 ? 55.557 -2.995 23.880 1.00 31.11 375 TYR A C 1
ATOM 1616 O O . TYR A 1 198 ? 56.125 -3.692 23.025 1.00 31.43 375 TYR A O 1
ATOM 1625 N N . VAL A 1 199 ? 56.042 -1.813 24.274 1.00 30.92 376 VAL A N 1
ATOM 1626 C CA . VAL A 1 199 ? 57.288 -1.281 23.728 1.00 30.58 376 VAL A CA 1
ATOM 1627 C C . VAL A 1 199 ? 58.449 -2.213 24.044 1.00 31.72 376 VAL A C 1
ATOM 1628 O O . VAL A 1 199 ? 59.324 -2.451 23.197 1.00 31.41 376 VAL A O 1
ATOM 1632 N N . ARG A 1 200 ? 58.487 -2.750 25.268 1.00 30.50 377 ARG A N 1
ATOM 1633 C CA . ARG A 1 200 ? 59.544 -3.692 25.621 1.00 32.42 377 ARG A CA 1
ATOM 1634 C C . ARG A 1 200 ? 59.472 -4.950 24.763 1.00 33.16 377 ARG A C 1
ATOM 1635 O O . ARG A 1 200 ? 60.507 -5.493 24.364 1.00 34.16 377 ARG A O 1
ATOM 1643 N N . ARG A 1 201 ? 58.254 -5.429 24.468 1.00 33.35 378 ARG A N 1
ATOM 1644 C CA . ARG A 1 201 ? 58.100 -6.627 23.642 1.00 32.04 378 ARG A CA 1
ATOM 1645 C C . ARG A 1 201 ? 58.582 -6.383 22.218 1.00 30.53 378 ARG A C 1
ATOM 1646 O O . ARG A 1 201 ? 59.285 -7.225 21.640 1.00 32.09 378 ARG A O 1
ATOM 1654 N N . ILE A 1 202 ? 58.227 -5.229 21.649 1.00 27.86 379 ILE A N 1
ATOM 1655 C CA . ILE A 1 202 ? 58.632 -4.901 20.281 1.00 29.94 379 ILE A CA 1
ATOM 1656 C C . ILE A 1 202 ? 60.139 -4.744 20.209 1.00 32.11 379 ILE A C 1
ATOM 1657 O O . ILE A 1 202 ? 60.791 -5.252 19.289 1.00 31.68 379 ILE A O 1
ATOM 1662 N N . ARG A 1 203 ? 60.712 -4.059 21.204 1.00 31.79 380 ARG A N 1
ATOM 1663 C CA . ARG A 1 203 ? 62.154 -3.823 21.250 1.00 34.31 380 ARG A CA 1
ATOM 1664 C C . ARG A 1 203 ? 62.931 -5.134 21.293 1.00 34.00 380 ARG A C 1
ATOM 1665 O O . ARG A 1 203 ? 63.913 -5.310 20.560 1.00 36.65 380 ARG A O 1
ATOM 1673 N N . GLN A 1 204 ? 62.506 -6.072 22.146 1.00 36.11 381 GLN A N 1
ATOM 1674 C CA . GLN A 1 204 ? 63.184 -7.363 22.207 1.00 40.07 381 GLN A CA 1
ATOM 1675 C C . GLN A 1 204 ? 63.041 -8.131 20.893 1.00 37.68 381 GLN A C 1
ATOM 1676 O O . GLN A 1 204 ? 63.995 -8.765 20.429 1.00 37.77 381 GLN A O 1
ATOM 1682 N N . ALA A 1 205 ? 61.852 -8.100 20.285 1.00 34.92 382 ALA A N 1
ATOM 1683 C CA . ALA A 1 205 ? 61.673 -8.779 19.005 1.00 33.83 382 ALA A CA 1
ATOM 1684 C C . ALA A 1 205 ? 62.575 -8.181 17.933 1.00 32.29 382 ALA A C 1
ATOM 1685 O O . ALA A 1 205 ? 63.149 -8.912 17.118 1.00 34.87 382 ALA A O 1
ATOM 1687 N N . HIS A 1 206 ? 62.711 -6.851 17.921 1.00 32.01 383 HIS A N 1
ATOM 1688 C CA . HIS A 1 206 ? 63.525 -6.194 16.902 1.00 32.81 383 HIS A CA 1
ATOM 1689 C C . HIS A 1 206 ? 65.002 -6.484 17.132 1.00 33.65 383 HIS A C 1
ATOM 1690 O O . HIS A 1 206 ? 65.746 -6.721 16.182 1.00 33.64 383 HIS A O 1
ATOM 1697 N N . LEU A 1 207 ? 65.437 -6.495 18.395 1.00 32.14 384 LEU A N 1
ATOM 1698 C CA . LEU A 1 207 ? 66.821 -6.864 18.692 1.00 34.07 384 LEU A CA 1
ATOM 1699 C C . LEU A 1 207 ? 67.117 -8.302 18.281 1.00 36.00 384 LEU A C 1
ATOM 1700 O O . LEU A 1 207 ? 68.184 -8.590 17.727 1.00 41.08 384 LEU A O 1
ATOM 1705 N N . THR A 1 208 ? 66.180 -9.218 18.532 1.00 37.56 385 THR A N 1
ATOM 1706 C CA . THR A 1 208 ? 66.382 -10.618 18.169 1.00 40.33 385 THR A CA 1
ATOM 1707 C C . THR A 1 208 ? 66.449 -10.795 16.653 1.00 39.63 385 THR A C 1
ATOM 1708 O O . THR A 1 208 ? 67.240 -11.602 16.142 1.00 39.24 385 THR A O 1
ATOM 1712 N N . LEU A 1 209 ? 65.642 -10.035 15.910 1.00 37.88 386 LEU A N 1
ATOM 1713 C CA . LEU A 1 209 ? 65.696 -10.119 14.453 1.00 37.24 386 LEU A CA 1
ATOM 1714 C C . LEU A 1 209 ? 67.058 -9.674 13.923 1.00 36.67 386 LEU A C 1
ATOM 1715 O O . LEU A 1 209 ? 67.654 -10.343 13.069 1.00 41.98 386 LEU A O 1
ATOM 1720 N N . LEU A 1 210 ? 67.571 -8.542 14.415 1.00 35.29 387 LEU A N 1
ATOM 1721 C CA . LEU A 1 210 ? 68.870 -8.066 13.939 1.00 38.81 387 LEU A CA 1
ATOM 1722 C C . LEU A 1 210 ? 69.989 -9.046 14.295 1.00 41.43 387 LEU A C 1
ATOM 1723 O O . LEU A 1 210 ? 70.904 -9.270 13.493 1.00 41.96 387 LEU A O 1
ATOM 1728 N N . LYS A 1 211 ? 69.916 -9.656 15.481 1.00 43.47 388 LYS A N 1
ATOM 1729 C CA . LYS A 1 211 ? 70.880 -10.692 15.846 1.00 49.42 388 LYS A CA 1
ATOM 1730 C C . LYS A 1 211 ? 70.776 -11.890 14.909 1.00 48.22 388 LYS A C 1
ATOM 1731 O O . LYS A 1 211 ? 71.795 -12.456 14.494 1.00 50.14 388 LYS A O 1
ATOM 1737 N N . GLU A 1 212 ? 69.549 -12.284 14.559 1.00 48.47 389 GLU A N 1
ATOM 1738 C CA . GLU A 1 212 ? 69.345 -13.353 13.586 1.00 49.73 389 GLU A CA 1
ATOM 1739 C C . GLU A 1 212 ? 69.995 -13.022 12.247 1.00 46.97 389 GLU A C 1
ATOM 1740 O O . GLU A 1 212 ? 70.453 -13.928 11.539 1.00 49.26 389 GLU A O 1
ATOM 1746 N N . CYS A 1 213 ? 70.069 -11.738 11.896 1.00 51.81 390 CYS A N 1
ATOM 1747 C CA . CYS A 1 213 ? 70.729 -11.284 10.676 1.00 51.49 390 CYS A CA 1
ATOM 1748 C C . CYS A 1 213 ? 72.218 -11.020 10.867 1.00 53.51 390 CYS A C 1
ATOM 1749 O O . CYS A 1 213 ? 72.854 -10.486 9.954 1.00 56.02 390 CYS A O 1
ATOM 1752 N N . ASN A 1 214 ? 72.773 -11.356 12.032 1.00 55.05 391 ASN A N 1
ATOM 1753 C CA . ASN A 1 214 ? 74.181 -11.093 12.356 1.00 60.50 391 ASN A CA 1
ATOM 1754 C C . ASN A 1 214 ? 74.534 -9.613 12.193 1.00 55.52 391 ASN A C 1
ATOM 1755 O O . ASN A 1 214 ? 75.613 -9.257 11.715 1.00 57.51 391 ASN A O 1
ATOM 1760 N N . ILE A 1 215 ? 73.621 -8.737 12.595 1.00 46.30 392 ILE A N 1
ATOM 1761 C CA . ILE A 1 215 ? 73.840 -7.297 12.535 1.00 45.01 392 ILE A CA 1
ATOM 1762 C C . ILE A 1 215 ? 74.114 -6.793 13.945 1.00 50.02 392 ILE A C 1
ATOM 1763 O O . ILE A 1 215 ? 73.316 -7.031 14.860 1.00 50.03 392 ILE A O 1
ATOM 1768 N N . SER A 1 216 ? 75.236 -6.098 14.118 1.00 49.43 393 SER A N 1
ATOM 1769 C CA . SER A 1 216 ? 75.609 -5.566 15.422 1.00 54.60 393 SER A CA 1
ATOM 1770 C C . SER A 1 216 ? 74.864 -4.270 15.714 1.00 53.12 393 SER A C 1
ATOM 1771 O O . SER A 1 216 ? 74.734 -3.398 14.848 1.00 51.42 393 SER A O 1
ATOM 1774 N N . VAL A 1 217 ? 74.382 -4.150 16.953 1.00 53.57 394 VAL A N 1
ATOM 1775 C CA . VAL A 1 217 ? 73.712 -2.942 17.420 1.00 58.99 394 VAL A CA 1
ATOM 1776 C C . VAL A 1 217 ? 74.655 -2.006 18.175 1.00 65.29 394 VAL A C 1
ATOM 1777 O O . VAL A 1 217 ? 74.268 -0.868 18.484 1.00 66.86 394 VAL A O 1
ATOM 1781 N N . ASP A 1 218 ? 75.885 -2.427 18.447 1.00 68.10 395 ASP A N 1
ATOM 1782 C CA . ASP A 1 218 ? 76.824 -1.582 19.176 1.00 75.66 395 ASP A CA 1
ATOM 1783 C C . ASP A 1 218 ? 77.672 -0.724 18.245 1.00 77.04 395 ASP A C 1
ATOM 1784 O O . ASP A 1 218 ? 78.299 0.241 18.684 1.00 79.62 395 ASP A O 1
ATOM 1789 N N . VAL A 1 225 ? 80.585 16.752 11.816 1.00 106.68 402 VAL A N 1
ATOM 1790 C CA . VAL A 1 225 ? 81.058 17.113 13.145 1.00 108.24 402 VAL A CA 1
ATOM 1791 C C . VAL A 1 225 ? 80.332 18.373 13.622 1.00 107.30 402 VAL A C 1
ATOM 1792 O O . VAL A 1 225 ? 79.872 19.174 12.810 1.00 107.51 402 VAL A O 1
ATOM 1796 N N . GLN A 1 226 ? 80.252 18.543 14.947 1.00 105.72 403 GLN A N 1
ATOM 1797 C CA . GLN A 1 226 ? 79.326 19.496 15.554 1.00 101.13 403 GLN A CA 1
ATOM 1798 C C . GLN A 1 226 ? 79.542 20.937 15.102 1.00 95.70 403 GLN A C 1
ATOM 1799 O O . GLN A 1 226 ? 78.603 21.735 15.178 1.00 95.11 403 GLN A O 1
ATOM 1801 N N . ASP A 1 227 ? 80.742 21.300 14.645 1.00 89.21 404 ASP A N 1
ATOM 1802 C CA . ASP A 1 227 ? 80.988 22.684 14.253 1.00 81.71 404 ASP A CA 1
ATOM 1803 C C . ASP A 1 227 ? 80.756 22.949 12.771 1.00 76.61 404 ASP A C 1
ATOM 1804 O O . ASP A 1 227 ? 80.564 24.110 12.392 1.00 80.24 404 ASP A O 1
ATOM 1809 N N . ARG A 1 228 ? 80.761 21.918 11.930 1.00 65.10 405 ARG A N 1
ATOM 1810 C CA . ARG A 1 228 ? 80.659 22.114 10.488 1.00 57.00 405 ARG A CA 1
ATOM 1811 C C . ARG A 1 228 ? 79.203 22.312 10.091 1.00 49.67 405 ARG A C 1
ATOM 1812 O O . ARG A 1 228 ? 78.377 21.429 10.329 1.00 44.92 405 ARG A O 1
ATOM 1820 N N . LEU A 1 229 ? 78.892 23.456 9.475 1.00 46.33 406 LEU A N 1
ATOM 1821 C CA . LEU A 1 229 ? 77.551 23.708 8.949 1.00 44.45 406 LEU A CA 1
ATOM 1822 C C . LEU A 1 229 ? 77.427 23.149 7.539 1.00 44.79 406 LEU A C 1
ATOM 1823 O O . LEU A 1 229 ? 78.332 23.313 6.717 1.00 44.63 406 LEU A O 1
ATOM 1828 N N . VAL A 1 230 ? 76.295 22.493 7.260 1.00 41.65 407 VAL A N 1
ATOM 1829 C CA . VAL A 1 230 ? 76.017 21.887 5.959 1.00 43.88 407 VAL A CA 1
ATOM 1830 C C . VAL A 1 230 ? 74.551 22.119 5.606 1.00 38.72 407 VAL A C 1
ATOM 1831 O O . VAL A 1 230 ? 73.713 22.371 6.473 1.00 35.58 407 VAL A O 1
ATOM 1835 N N . TYR A 1 231 ? 74.227 22.021 4.316 1.00 36.31 408 TYR A N 1
ATOM 1836 C CA . TYR A 1 231 ? 72.807 21.962 3.984 1.00 33.89 408 TYR A CA 1
ATOM 1837 C C . TYR A 1 231 ? 72.204 20.690 4.556 1.00 34.95 408 TYR A C 1
ATOM 1838 O O . TYR A 1 231 ? 72.872 19.659 4.658 1.00 35.32 408 TYR A O 1
ATOM 1847 N N . CYS A 1 232 ? 70.935 20.778 4.962 1.00 33.82 409 CYS A N 1
ATOM 1848 C CA . CYS A 1 232 ? 70.287 19.659 5.636 1.00 32.53 409 CYS A CA 1
ATOM 1849 C C . CYS A 1 232 ? 70.212 18.444 4.710 1.00 34.37 409 CYS A C 1
ATOM 1850 O O . CYS A 1 232 ? 70.357 18.545 3.483 1.00 34.08 409 CYS A O 1
ATOM 1853 N N . TYR A 1 233 ? 70.002 17.280 5.316 1.00 32.65 410 TYR A N 1
ATOM 1854 C CA . TYR A 1 233 ? 69.987 16.012 4.600 1.00 33.55 410 TYR A CA 1
ATOM 1855 C C . TYR A 1 233 ? 69.181 15.012 5.420 1.00 32.46 410 TYR A C 1
ATOM 1856 O O . TYR A 1 233 ? 69.006 15.199 6.630 1.00 34.31 410 TYR A O 1
ATOM 1865 N N . PRO A 1 234 ? 68.694 13.938 4.796 1.00 32.62 411 PRO A N 1
ATOM 1866 C CA . PRO A 1 234 ? 67.819 13.000 5.513 1.00 31.08 411 PRO A CA 1
ATOM 1867 C C . PRO A 1 234 ? 68.518 12.354 6.701 1.00 32.47 411 PRO A C 1
ATOM 1868 O O . PRO A 1 234 ? 69.736 12.178 6.715 1.00 32.64 411 PRO A O 1
ATOM 1872 N N . VAL A 1 235 ? 67.724 11.993 7.713 1.00 31.61 412 VAL A N 1
ATOM 1873 C CA . VAL A 1 235 ? 68.269 11.234 8.837 1.00 33.88 412 VAL A CA 1
ATOM 1874 C C . VAL A 1 235 ? 68.813 9.909 8.327 1.00 33.68 412 VAL A C 1
ATOM 1875 O O . VAL A 1 235 ? 68.136 9.195 7.573 1.00 34.53 412 VAL A O 1
ATOM 1879 N N . ARG A 1 236 ? 70.056 9.597 8.714 1.00 32.21 413 ARG A N 1
ATOM 1880 C CA . ARG A 1 236 ? 70.734 8.338 8.427 1.00 35.09 413 ARG A CA 1
ATOM 1881 C C . ARG A 1 236 ? 70.798 7.458 9.667 1.00 34.58 413 ARG A C 1
ATOM 1882 O O . ARG A 1 236 ? 70.972 7.945 10.791 1.00 37.32 413 ARG A O 1
ATOM 1890 N N . LEU A 1 237 ? 70.722 6.148 9.452 1.00 33.11 414 LEU A N 1
ATOM 1891 C CA . LEU A 1 237 ? 70.818 5.188 10.548 1.00 33.85 414 LEU A CA 1
ATOM 1892 C C . LEU A 1 237 ? 72.221 4.615 10.616 1.00 33.23 414 LEU A C 1
ATOM 1893 O O . LEU A 1 237 ? 72.796 4.240 9.593 1.00 36.16 414 LEU A O 1
ATOM 1898 N N . SER A 1 238 ? 72.768 4.554 11.828 1.00 33.60 415 SER A N 1
ATOM 1899 C CA . SER A 1 238 ? 74.088 3.975 12.020 1.00 37.51 415 SER A CA 1
ATOM 1900 C C . SER A 1 238 ? 74.074 2.453 11.934 1.00 37.78 415 SER A C 1
ATOM 1901 O O . SER A 1 238 ? 75.082 1.857 11.539 1.00 41.12 415 SER A O 1
ATOM 1904 N N . ILE A 1 239 ? 72.966 1.812 12.286 1.00 35.10 416 ILE A N 1
ATOM 1905 C CA . ILE A 1 239 ? 72.902 0.346 12.285 1.00 35.16 416 ILE A CA 1
ATOM 1906 C C . ILE A 1 239 ? 72.584 -0.128 10.869 1.00 32.00 416 ILE A C 1
ATOM 1907 O O . ILE A 1 239 ? 71.639 0.383 10.262 1.00 34.08 416 ILE A O 1
ATOM 1912 N N . PRO A 1 240 ? 73.340 -1.082 10.312 1.00 37.07 417 PRO A N 1
ATOM 1913 C CA . PRO A 1 240 ? 73.038 -1.553 8.950 1.00 37.99 417 PRO A CA 1
ATOM 1914 C C . PRO A 1 240 ? 71.628 -2.123 8.848 1.00 37.96 417 PRO A C 1
ATOM 1915 O O . PRO A 1 240 ? 71.126 -2.760 9.777 1.00 38.20 417 PRO A O 1
ATOM 1919 N N . ALA A 1 241 ? 70.990 -1.900 7.696 1.00 33.80 418 ALA A N 1
ATOM 1920 C CA . ALA A 1 241 ? 69.625 -2.390 7.585 1.00 28.94 418 ALA A CA 1
ATOM 1921 C C . ALA A 1 241 ? 69.619 -3.899 7.345 1.00 32.52 418 ALA A C 1
ATOM 1922 O O . ALA A 1 241 ? 70.539 -4.442 6.720 1.00 35.52 418 ALA A O 1
ATOM 1924 N N . PRO A 1 242 ? 68.598 -4.595 7.831 1.00 33.75 419 PRO A N 1
ATOM 1925 C CA . PRO A 1 242 ? 68.480 -6.031 7.568 1.00 36.19 419 PRO A CA 1
ATOM 1926 C C . PRO A 1 242 ? 68.098 -6.285 6.117 1.00 36.90 419 PRO A C 1
ATOM 1927 O O . PRO A 1 242 ? 67.694 -5.358 5.395 1.00 34.96 419 PRO A O 1
ATOM 1931 N N . PRO A 1 243 ? 68.218 -7.527 5.652 1.00 35.29 420 PRO A N 1
ATOM 1932 C CA . PRO A 1 243 ? 67.883 -7.827 4.254 1.00 35.55 420 PRO A CA 1
ATOM 1933 C C . PRO A 1 243 ? 66.419 -7.551 3.947 1.00 38.78 420 PRO A C 1
ATOM 1934 O O . PRO A 1 243 ? 65.552 -7.614 4.822 1.00 39.17 420 PRO A O 1
ATOM 1938 N N . GLN A 1 244 ? 66.156 -7.244 2.673 1.00 38.57 421 GLN A N 1
ATOM 1939 C CA . GLN A 1 244 ? 64.789 -7.136 2.196 1.00 36.74 421 GLN A CA 1
ATOM 1940 C C . GLN A 1 244 ? 64.015 -8.398 2.559 1.00 35.33 421 GLN A C 1
ATOM 1941 O O . GLN A 1 244 ? 64.582 -9.488 2.685 1.00 35.89 421 GLN A O 1
ATOM 1947 N N . THR A 1 245 ? 62.711 -8.247 2.744 1.00 35.60 422 THR A N 1
ATOM 1948 C CA . THR A 1 245 ? 61.821 -9.388 2.860 1.00 38.09 422 THR A CA 1
ATOM 1949 C C . THR A 1 245 ? 60.920 -9.422 1.628 1.00 38.84 422 THR A C 1
ATOM 1950 O O . THR A 1 245 ? 60.962 -8.530 0.777 1.00 40.71 422 THR A O 1
ATOM 1954 N N . ARG A 1 246 ? 60.119 -10.477 1.517 1.00 38.46 423 ARG A N 1
ATOM 1955 C CA . ARG A 1 246 ? 59.246 -10.652 0.359 1.00 43.21 423 ARG A CA 1
ATOM 1956 C C . ARG A 1 246 ? 58.017 -9.761 0.516 1.00 41.66 423 ARG A C 1
ATOM 1957 O O . ARG A 1 246 ? 57.141 -10.041 1.339 1.00 39.81 423 ARG A O 1
ATOM 1965 N N . VAL A 1 247 ? 57.953 -8.681 -0.261 1.00 40.17 424 VAL A N 1
ATOM 1966 C CA . VAL A 1 247 ? 56.763 -7.840 -0.349 1.00 37.82 424 VAL A CA 1
ATOM 1967 C C . VAL A 1 247 ? 56.339 -7.797 -1.806 1.00 42.06 424 VAL A C 1
ATOM 1968 O O . VAL A 1 247 ? 57.160 -7.500 -2.683 1.00 45.29 424 VAL A O 1
ATOM 1972 N N . GLU A 1 248 ? 55.067 -8.104 -2.063 1.00 39.16 425 GLU A N 1
ATOM 1973 C CA . GLU A 1 248 ? 54.534 -8.223 -3.415 1.00 43.69 425 GLU A CA 1
ATOM 1974 C C . GLU A 1 248 ? 53.730 -6.983 -3.784 1.00 43.72 425 GLU A C 1
ATOM 1975 O O . GLU A 1 248 ? 52.898 -6.513 -3.005 1.00 41.55 425 GLU A O 1
ATOM 1981 N N . LEU A 1 249 ? 53.973 -6.460 -4.983 1.00 42.61 426 LEU A N 1
ATOM 1982 C CA . LEU A 1 249 ? 53.282 -5.273 -5.468 1.00 39.28 426 LEU A CA 1
ATOM 1983 C C . LEU A 1 249 ? 52.454 -5.610 -6.699 1.00 40.49 426 LEU A C 1
ATOM 1984 O O . LEU A 1 249 ? 52.946 -6.277 -7.618 1.00 39.92 426 LEU A O 1
ATOM 1989 N N . HIS A 1 250 ? 51.199 -5.159 -6.710 1.00 37.33 427 HIS A N 1
ATOM 1990 C CA . HIS A 1 250 ? 50.428 -5.086 -7.952 1.00 41.36 427 HIS A CA 1
ATOM 1991 C C . HIS A 1 250 ? 49.488 -3.895 -7.857 1.00 42.46 427 HIS A C 1
ATOM 1992 O O . HIS A 1 250 ? 49.172 -3.416 -6.764 1.00 44.38 427 HIS A O 1
ATOM 1999 N N . PHE A 1 251 ? 49.042 -3.414 -9.011 1.00 40.43 428 PHE A N 1
ATOM 2000 C CA . PHE A 1 251 ? 48.157 -2.263 -9.069 1.00 43.40 428 PHE A CA 1
ATOM 2001 C C . PHE A 1 251 ? 46.756 -2.723 -9.436 1.00 45.44 428 PHE A C 1
ATOM 2002 O O . PHE A 1 251 ? 46.586 -3.582 -10.307 1.00 46.61 428 PHE A O 1
ATOM 2010 N N . GLU A 1 252 ? 45.764 -2.166 -8.739 1.00 50.72 429 GLU A N 1
ATOM 2011 C CA . GLU A 1 252 ? 44.346 -2.348 -9.047 1.00 57.67 429 GLU A CA 1
ATOM 2012 C C . GLU A 1 252 ? 43.691 -0.980 -9.104 1.00 59.70 429 GLU A C 1
ATOM 2013 O O . GLU A 1 252 ? 43.631 -0.288 -8.084 1.00 57.59 429 GLU A O 1
ATOM 2019 N N . ASN A 1 253 ? 43.182 -0.598 -10.276 1.00 64.33 430 ASN A N 1
ATOM 2020 C CA . ASN A 1 253 ? 42.400 0.635 -10.425 1.00 66.50 430 ASN A CA 1
ATOM 2021 C C . ASN A 1 253 ? 43.142 1.837 -9.842 1.00 59.93 430 ASN A C 1
ATOM 2022 O O . ASN A 1 253 ? 42.597 2.617 -9.056 1.00 62.98 430 ASN A O 1
ATOM 2027 N N . ASP A 1 254 ? 44.407 1.966 -10.228 1.00 48.05 431 ASP A N 1
ATOM 2028 C CA . ASP A 1 254 ? 45.277 3.063 -9.822 1.00 47.31 431 ASP A CA 1
ATOM 2029 C C . ASP A 1 254 ? 45.551 3.067 -8.323 1.00 40.17 431 ASP A C 1
ATOM 2030 O O . ASP A 1 254 ? 45.901 4.104 -7.761 1.00 40.80 431 ASP A O 1
ATOM 2035 N N . ILE A 1 255 ? 45.411 1.919 -7.664 1.00 38.50 432 ILE A N 1
ATOM 2036 C CA . ILE A 1 255 ? 45.788 1.766 -6.259 1.00 37.46 432 ILE A CA 1
ATOM 2037 C C . ILE A 1 255 ? 46.941 0.776 -6.185 1.00 34.90 432 ILE A C 1
ATOM 2038 O O . ILE A 1 255 ? 46.831 -0.351 -6.684 1.00 42.03 432 ILE A O 1
ATOM 2043 N N . ALA A 1 256 ? 48.040 1.193 -5.569 1.00 33.21 433 ALA A N 1
ATOM 2044 C CA . ALA A 1 256 ? 49.161 0.288 -5.352 1.00 37.45 433 ALA A CA 1
ATOM 2045 C C . ALA A 1 256 ? 48.849 -0.595 -4.150 1.00 37.63 433 ALA A C 1
ATOM 2046 O O . ALA A 1 256 ? 48.553 -0.086 -3.066 1.00 36.75 433 ALA A O 1
ATOM 2048 N N . CYS A 1 257 ? 48.888 -1.911 -4.347 1.00 35.67 434 CYS A N 1
ATOM 2049 C CA . CYS A 1 257 ? 48.613 -2.881 -3.295 1.00 37.82 434 CYS A CA 1
ATOM 2050 C C . CYS A 1 257 ? 49.896 -3.626 -2.963 1.00 36.70 434 CYS A C 1
ATOM 2051 O O . CYS A 1 257 ? 50.470 -4.294 -3.833 1.00 35.76 434 CYS A O 1
ATOM 2054 N N . LEU A 1 258 ? 50.335 -3.525 -1.707 1.00 32.20 435 LEU A N 1
ATOM 2055 C CA . LEU A 1 258 ? 51.571 -4.159 -1.257 1.00 33.13 435 LEU A CA 1
ATOM 2056 C C . LEU A 1 258 ? 51.240 -5.183 -0.183 1.00 36.26 435 LEU A C 1
ATOM 2057 O O . LEU A 1 258 ? 50.637 -4.840 0.839 1.00 36.14 435 LEU A O 1
ATOM 2062 N N . ARG A 1 259 ? 51.640 -6.430 -0.408 1.00 35.78 436 ARG A N 1
ATOM 2063 C CA . ARG A 1 259 ? 51.273 -7.537 0.465 1.00 40.24 436 ARG A CA 1
ATOM 2064 C C . ARG A 1 259 ? 52.524 -8.109 1.120 1.00 38.23 436 ARG A C 1
ATOM 2065 O O . ARG A 1 259 ? 53.469 -8.510 0.429 1.00 35.68 436 ARG A O 1
ATOM 2073 N N . PHE A 1 260 ? 52.529 -8.135 2.451 1.00 36.33 437 PHE A N 1
ATOM 2074 C CA . PHE A 1 260 ? 53.578 -8.776 3.231 1.00 35.34 437 PHE A CA 1
ATOM 2075 C C . PHE A 1 260 ? 52.940 -9.892 4.043 1.00 38.63 437 PHE A C 1
ATOM 2076 O O . PHE A 1 260 ? 52.091 -9.621 4.898 1.00 39.61 437 PHE A O 1
ATOM 2084 N N . LYS A 1 261 ? 53.342 -11.135 3.768 1.00 39.21 438 LYS A N 1
ATOM 2085 C CA . LYS A 1 261 ? 52.870 -12.313 4.500 1.00 44.91 438 LYS A CA 1
ATOM 2086 C C . LYS A 1 261 ? 51.350 -12.310 4.650 1.00 48.49 438 LYS A C 1
ATOM 2087 O O . LYS A 1 261 ? 50.804 -12.537 5.734 1.00 47.06 438 LYS A O 1
ATOM 2093 N N . GLY A 1 262 ? 50.661 -12.027 3.548 1.00 45.79 439 GLY A N 1
ATOM 2094 C CA . GLY A 1 262 ? 49.216 -11.984 3.551 1.00 48.56 439 GLY A CA 1
ATOM 2095 C C . GLY A 1 262 ? 48.599 -10.715 4.096 1.00 48.34 439 GLY A C 1
ATOM 2096 O O . GLY A 1 262 ? 47.369 -10.579 4.052 1.00 49.77 439 GLY A O 1
ATOM 2097 N N . GLU A 1 263 ? 49.399 -9.779 4.603 1.00 40.46 440 GLU A N 1
ATOM 2098 C CA . GLU A 1 263 ? 48.898 -8.524 5.144 1.00 37.86 440 GLU A CA 1
ATOM 2099 C C . GLU A 1 263 ? 49.058 -7.424 4.101 1.00 38.97 440 GLU A C 1
ATOM 2100 O O . GLU A 1 263 ? 50.185 -7.084 3.712 1.00 36.53 440 GLU A O 1
ATOM 2106 N N . MET A 1 264 ? 47.932 -6.854 3.678 1.00 37.65 441 MET A N 1
ATOM 2107 C CA . MET A 1 264 ? 47.883 -5.894 2.586 1.00 39.13 441 MET A CA 1
ATOM 2108 C C . MET A 1 264 ? 47.852 -4.463 3.107 1.00 39.05 441 MET A C 1
ATOM 2109 O O . MET A 1 264 ? 47.159 -4.162 4.083 1.00 41.60 441 MET A O 1
ATOM 2114 N N . VAL A 1 265 ? 48.608 -3.580 2.453 1.00 32.97 442 VAL A N 1
ATOM 2115 C CA . VAL A 1 265 ? 48.430 -2.143 2.608 1.00 31.20 442 VAL A CA 1
ATOM 2116 C C . VAL A 1 265 ? 48.274 -1.540 1.219 1.00 36.07 442 VAL A C 1
ATOM 2117 O O . VAL A 1 265 ? 48.755 -2.093 0.222 1.00 34.41 442 VAL A O 1
ATOM 2121 N N . LYS A 1 266 ? 47.581 -0.402 1.155 1.00 34.05 443 LYS A N 1
ATOM 2122 C CA . LYS A 1 266 ? 47.256 0.238 -0.118 1.00 34.01 443 LYS A CA 1
ATOM 2123 C C . LYS A 1 266 ? 47.634 1.711 -0.065 1.00 35.51 443 LYS A C 1
ATOM 2124 O O . LYS A 1 266 ? 47.553 2.357 0.984 1.00 34.42 443 LYS A O 1
ATOM 2130 N N . VAL A 1 267 ? 48.067 2.231 -1.212 1.00 31.43 444 VAL A N 1
ATOM 2131 C CA . VAL A 1 267 ? 48.370 3.649 -1.379 1.00 29.29 444 VAL A CA 1
ATOM 2132 C C . VAL A 1 267 ? 48.060 3.982 -2.837 1.00 33.24 444 VAL A C 1
ATOM 2133 O O . VAL A 1 267 ? 48.081 3.101 -3.694 1.00 33.83 444 VAL A O 1
ATOM 2137 N N . SER A 1 268 ? 47.704 5.236 -3.111 1.00 33.39 445 SER A N 1
ATOM 2138 C CA . SER A 1 268 ? 47.346 5.591 -4.479 1.00 36.67 445 SER A CA 1
ATOM 2139 C C . SER A 1 268 ? 48.572 5.495 -5.381 1.00 34.15 445 SER A C 1
ATOM 2140 O O . SER A 1 268 ? 49.712 5.624 -4.929 1.00 31.43 445 SER A O 1
ATOM 2143 N N . ARG A 1 269 ? 48.321 5.272 -6.676 1.00 35.41 446 ARG A N 1
ATOM 2144 C CA . ARG A 1 269 ? 49.423 5.196 -7.633 1.00 34.95 446 ARG A CA 1
ATOM 2145 C C . ARG A 1 269 ? 50.245 6.477 -7.616 1.00 33.16 446 ARG A C 1
ATOM 2146 O O . ARG A 1 269 ? 51.481 6.432 -7.615 1.00 33.81 446 ARG A O 1
ATOM 2154 N N . GLY A 1 270 ? 49.574 7.629 -7.574 1.00 35.77 447 GLY A N 1
ATOM 2155 C CA . GLY A 1 270 ? 50.291 8.891 -7.562 1.00 35.60 447 GLY A CA 1
ATOM 2156 C C . GLY A 1 270 ? 51.201 9.035 -6.360 1.00 34.19 447 GLY A C 1
ATOM 2157 O O . GLY A 1 270 ? 52.339 9.498 -6.483 1.00 32.06 447 GLY A O 1
ATOM 2158 N N . HIS A 1 271 ? 50.726 8.619 -5.179 1.00 31.15 448 HIS A N 1
ATOM 2159 C CA . HIS A 1 271 ? 51.579 8.700 -3.996 1.00 31.31 448 HIS A CA 1
ATOM 2160 C C . HIS A 1 271 ? 52.721 7.697 -4.078 1.00 28.25 448 HIS A C 1
ATOM 2161 O O . HIS A 1 271 ? 53.842 7.983 -3.633 1.00 27.08 448 HIS A O 1
ATOM 2168 N N . PHE A 1 272 ? 52.449 6.519 -4.643 1.00 31.45 449 PHE A N 1
ATOM 2169 C CA . PHE A 1 272 ? 53.496 5.521 -4.823 1.00 31.56 449 PHE A CA 1
ATOM 2170 C C . PHE A 1 272 ? 54.619 6.074 -5.693 1.00 31.48 449 PHE A C 1
ATOM 2171 O O . PHE A 1 272 ? 55.806 5.974 -5.344 1.00 31.39 449 PHE A O 1
ATOM 2179 N N . ASN A 1 273 ? 54.261 6.659 -6.839 1.00 32.67 450 ASN A N 1
ATOM 2180 C CA . ASN A 1 273 ? 55.276 7.236 -7.717 1.00 32.65 450 ASN A CA 1
ATOM 2181 C C . ASN A 1 273 ? 56.023 8.361 -7.011 1.00 32.21 450 ASN A C 1
ATOM 2182 O O . ASN A 1 273 ? 57.234 8.536 -7.205 1.00 32.20 450 ASN A O 1
ATOM 2187 N N . LYS A 1 274 ? 55.323 9.130 -6.176 1.00 30.83 451 LYS A N 1
ATOM 2188 C CA . LYS A 1 274 ? 55.994 10.135 -5.353 1.00 31.52 451 LYS A CA 1
ATOM 2189 C C . LYS A 1 274 ? 57.013 9.496 -4.414 1.00 32.35 451 LYS A C 1
ATOM 2190 O O . LYS A 1 274 ? 58.141 9.983 -4.279 1.00 29.35 451 LYS A O 1
ATOM 2196 N N . LEU A 1 275 ? 56.634 8.402 -3.748 1.00 28.33 452 LEU A N 1
ATOM 2197 C CA . LEU A 1 275 ? 57.563 7.761 -2.817 1.00 29.62 452 LEU A CA 1
ATOM 2198 C C . LEU A 1 275 ? 58.785 7.214 -3.550 1.00 29.93 452 LEU A C 1
ATOM 2199 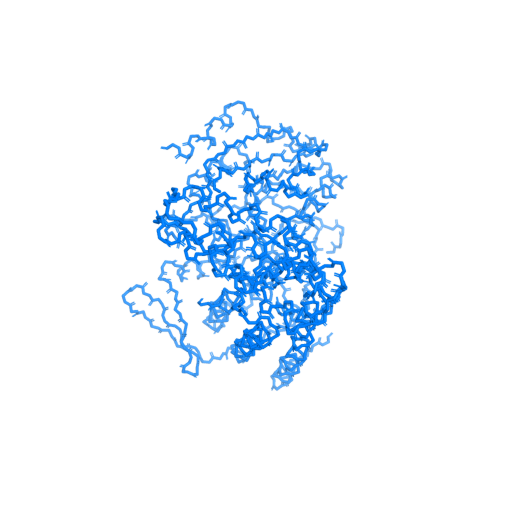O O . LEU A 1 275 ? 59.906 7.244 -3.021 1.00 28.46 452 LEU A O 1
ATOM 2204 N N . GLU A 1 276 ? 58.587 6.708 -4.769 1.00 29.62 453 GLU A N 1
ATOM 2205 C CA . GLU A 1 276 ? 59.728 6.233 -5.548 1.00 29.71 453 GLU A CA 1
ATOM 2206 C C . GLU A 1 276 ? 60.708 7.366 -5.808 1.00 31.11 453 GLU A C 1
ATOM 2207 O O . GLU A 1 276 ? 61.927 7.183 -5.695 1.00 31.03 453 GLU A O 1
ATOM 2213 N N . LEU A 1 277 ? 60.190 8.558 -6.119 1.00 30.26 454 LEU A N 1
ATOM 2214 C CA . LEU A 1 277 ? 61.053 9.710 -6.375 1.00 34.01 454 LEU A CA 1
ATOM 2215 C C . LEU A 1 277 ? 61.729 10.201 -5.100 1.00 33.61 454 LEU A C 1
ATOM 2216 O O . LEU A 1 277 ? 62.927 10.509 -5.106 1.00 32.49 454 LEU A O 1
ATOM 2221 N N . LEU A 1 278 ? 60.972 10.314 -4.004 1.00 28.00 455 LEU A N 1
ATOM 2222 C CA . LEU A 1 278 ? 61.581 10.686 -2.725 1.00 26.87 455 LEU A CA 1
ATOM 2223 C C . LEU A 1 278 ? 62.694 9.719 -2.333 1.00 29.34 455 LEU A C 1
ATOM 2224 O O . LEU A 1 278 ? 63.736 10.138 -1.819 1.00 27.11 455 LEU A O 1
ATOM 2229 N N . TYR A 1 279 ? 62.497 8.426 -2.583 1.00 29.46 456 TYR A N 1
ATOM 2230 C CA . TYR A 1 279 ? 63.496 7.424 -2.226 1.00 31.30 456 TYR A CA 1
ATOM 2231 C C . TYR A 1 279 ? 64.755 7.581 -3.066 1.00 31.55 456 TYR A C 1
ATOM 2232 O O . TYR A 1 279 ? 65.872 7.412 -2.555 1.00 30.04 456 TYR A O 1
ATOM 2241 N N . ARG A 1 280 ? 64.593 7.896 -4.359 1.00 28.56 457 ARG A N 1
ATOM 2242 C CA . ARG A 1 280 ? 65.751 8.171 -5.208 1.00 29.61 457 ARG A CA 1
ATOM 2243 C C . ARG A 1 280 ? 66.528 9.380 -4.711 1.00 33.48 457 ARG A C 1
ATOM 2244 O O . ARG A 1 280 ? 67.767 9.399 -4.759 1.00 33.89 457 ARG A O 1
ATOM 2252 N N . TYR A 1 281 ? 65.820 10.400 -4.234 1.00 33.91 458 TYR A N 1
ATOM 2253 C CA . TYR A 1 281 ? 66.466 11.615 -3.758 1.00 35.42 458 TYR A CA 1
ATOM 2254 C C . TYR A 1 281 ? 67.056 11.467 -2.366 1.00 35.32 458 TYR A C 1
ATOM 2255 O O . TYR A 1 281 ? 67.955 12.232 -2.014 1.00 38.59 458 TYR A O 1
ATOM 2264 N N . SER A 1 282 ? 66.594 10.495 -1.582 1.00 32.64 459 SER A N 1
ATOM 2265 C CA . SER A 1 282 ? 66.884 10.488 -0.154 1.00 28.28 459 SER A CA 1
ATOM 2266 C C . SER A 1 282 ? 67.599 9.256 0.370 1.00 31.70 459 SER A C 1
ATOM 2267 O O . SER A 1 282 ? 68.229 9.349 1.430 1.00 36.13 459 SER A O 1
ATOM 2270 N N . CYS A 1 283 ? 67.497 8.107 -0.291 1.00 30.98 460 CYS A N 1
ATOM 2271 C CA . CYS A 1 283 ? 68.050 6.862 0.229 1.00 30.67 460 CYS A CA 1
ATOM 2272 C C . CYS A 1 283 ? 69.420 6.602 -0.384 1.00 31.34 460 CYS A C 1
ATOM 2273 O O . CYS A 1 283 ? 69.589 6.723 -1.601 1.00 33.70 460 CYS A O 1
ATOM 2276 N N . ILE A 1 284 ? 70.404 6.243 0.453 1.00 32.72 461 ILE A N 1
ATOM 2277 C CA . ILE A 1 284 ? 71.753 6.021 -0.047 1.00 33.74 461 ILE A CA 1
ATOM 2278 C C . ILE A 1 284 ? 72.244 4.600 0.202 1.00 35.20 461 ILE A C 1
ATOM 2279 O O . ILE A 1 284 ? 73.413 4.311 -0.040 1.00 39.25 461 ILE A O 1
ATOM 2284 N N . ASP A 1 285 ? 71.397 3.706 0.711 1.00 30.94 462 ASP A N 1
ATOM 2285 C CA . ASP A 1 285 ? 71.872 2.364 1.034 1.00 33.89 462 ASP A CA 1
ATOM 2286 C C . ASP A 1 285 ? 71.183 1.285 0.206 1.00 35.34 462 ASP A C 1
ATOM 2287 O O . ASP A 1 285 ? 71.228 0.107 0.575 1.00 35.35 462 ASP A O 1
ATOM 2292 N N . ASP A 1 286 ? 70.582 1.653 -0.941 1.00 31.82 463 ASP A N 1
ATOM 2293 C CA . ASP A 1 286 ? 69.771 0.678 -1.648 1.00 31.71 463 ASP A CA 1
ATOM 2294 C C . ASP A 1 286 ? 69.810 0.961 -3.148 1.00 34.33 463 ASP A C 1
ATOM 2295 O O . ASP A 1 286 ? 68.768 1.256 -3.755 1.00 35.30 463 ASP A O 1
ATOM 2300 N N . PRO A 1 287 ? 70.986 0.858 -3.776 1.00 35.20 464 PRO A N 1
ATOM 2301 C CA . PRO A 1 287 ? 71.130 1.333 -5.166 1.00 37.78 464 PRO A CA 1
ATOM 2302 C C . PRO A 1 287 ? 70.325 0.538 -6.174 1.00 40.20 464 PRO A C 1
ATOM 2303 O O . PRO A 1 287 ? 70.081 1.039 -7.284 1.00 43.29 464 PRO A O 1
ATOM 2307 N N . ARG A 1 288 ? 69.923 -0.688 -5.847 1.00 35.67 465 ARG A N 1
ATOM 2308 C CA . ARG A 1 288 ? 69.141 -1.505 -6.770 1.00 36.74 465 ARG A CA 1
ATOM 2309 C C . ARG A 1 288 ? 67.690 -1.642 -6.323 1.00 32.82 465 ARG A C 1
ATOM 2310 O O . ARG A 1 288 ? 66.978 -2.516 -6.832 1.00 35.83 465 ARG A O 1
ATOM 2318 N N . PHE A 1 289 ? 67.256 -0.821 -5.368 1.00 31.91 466 PHE A N 1
ATOM 2319 C CA . PHE A 1 289 ? 65.876 -0.778 -4.889 1.00 32.03 466 PHE A CA 1
ATOM 2320 C C . PHE A 1 289 ? 65.417 -2.105 -4.300 1.00 33.65 466 PHE A C 1
ATOM 2321 O O . PHE A 1 289 ? 64.212 -2.345 -4.178 1.00 33.87 466 PHE A O 1
ATOM 2329 N N . GLU A 1 290 ? 66.354 -2.961 -3.888 1.00 30.46 467 GLU A N 1
ATOM 2330 C CA . GLU A 1 290 ? 65.970 -4.246 -3.311 1.00 30.96 467 GLU A CA 1
ATOM 2331 C C . GLU A 1 290 ? 65.138 -4.081 -2.035 1.00 29.43 467 GLU A C 1
ATOM 2332 O O . GLU A 1 290 ? 64.256 -4.901 -1.768 1.00 31.06 467 GLU A O 1
ATOM 2338 N N . LYS A 1 291 ? 65.385 -3.033 -1.251 1.00 29.87 468 LYS A N 1
ATOM 2339 C CA . LYS A 1 291 ? 64.703 -2.833 0.032 1.00 28.80 468 LYS A CA 1
ATOM 2340 C C . LYS A 1 291 ? 63.512 -1.891 -0.079 1.00 27.14 468 LYS A C 1
ATOM 2341 O O . LYS A 1 291 ? 62.795 -1.676 0.919 1.00 26.96 468 LYS A O 1
ATOM 2347 N N . PHE A 1 292 ? 63.257 -1.368 -1.283 1.00 28.07 469 PHE A N 1
ATOM 2348 C CA . PHE A 1 292 ? 62.262 -0.318 -1.470 1.00 27.84 469 PHE A CA 1
ATOM 2349 C C . PHE A 1 292 ? 60.867 -0.783 -1.069 1.00 26.18 469 PHE A C 1
ATOM 2350 O O . PHE A 1 292 ? 60.179 -0.097 -0.310 1.00 26.66 469 PHE A O 1
ATOM 2358 N N . LEU A 1 293 ? 60.412 -1.932 -1.586 1.00 26.99 470 LEU A N 1
ATOM 2359 C CA . LEU A 1 293 ? 59.039 -2.348 -1.274 1.00 29.18 470 LEU A CA 1
ATOM 2360 C C . LEU A 1 293 ? 58.882 -2.722 0.200 1.00 30.22 470 LEU A C 1
ATOM 2361 O O . LEU A 1 293 ? 57.825 -2.474 0.801 1.00 28.14 470 LEU A O 1
ATOM 2366 N N . SER A 1 294 ? 59.909 -3.329 0.799 1.00 28.45 471 SER A N 1
ATOM 2367 C CA . SER A 1 294 ? 59.868 -3.567 2.243 1.00 29.01 471 SER A CA 1
ATOM 2368 C C . SER A 1 294 ? 59.650 -2.271 3.001 1.00 29.84 471 SER A C 1
ATOM 2369 O O . SER A 1 294 ? 58.865 -2.221 3.962 1.00 28.10 471 SER A O 1
ATOM 2372 N N . ARG A 1 295 ? 60.343 -1.211 2.586 1.00 26.37 472 ARG A N 1
ATOM 2373 C CA . ARG A 1 295 ? 60.258 0.058 3.299 1.00 25.61 472 ARG A CA 1
ATOM 2374 C C . ARG A 1 295 ? 58.966 0.804 2.999 1.00 26.53 472 ARG A C 1
ATOM 2375 O O . ARG A 1 295 ? 58.424 1.480 3.881 1.00 23.66 472 ARG A O 1
ATOM 2383 N N . VAL A 1 296 ? 58.453 0.717 1.770 1.00 26.89 473 VAL A N 1
ATOM 2384 C CA . VAL A 1 296 ? 57.161 1.351 1.511 1.00 27.83 473 VAL A CA 1
ATOM 2385 C C . VAL A 1 296 ? 56.078 0.665 2.329 1.00 25.97 473 VAL A C 1
ATOM 2386 O O . VAL A 1 296 ? 55.174 1.320 2.860 1.00 27.22 473 VAL A O 1
ATOM 2390 N N . TRP A 1 297 ? 56.144 -0.666 2.439 1.00 26.07 474 TRP A N 1
ATOM 2391 C CA . TRP A 1 297 ? 55.142 -1.371 3.230 1.00 27.78 474 TRP A CA 1
ATOM 2392 C C . TRP A 1 297 ? 55.188 -0.897 4.681 1.00 27.48 474 TRP A C 1
ATOM 2393 O O . TRP A 1 297 ? 54.147 -0.608 5.285 1.00 25.13 474 TRP A O 1
ATOM 2404 N N . CYS A 1 298 ? 56.397 -0.772 5.244 1.00 24.18 475 CYS A N 1
ATOM 2405 C CA . CYS A 1 298 ? 56.527 -0.289 6.621 1.00 25.56 475 CYS A CA 1
ATOM 2406 C C . CYS A 1 298 ? 55.990 1.126 6.767 1.00 26.16 475 CYS A C 1
ATOM 2407 O O . CYS A 1 298 ? 55.339 1.452 7.769 1.00 24.12 475 CYS A O 1
ATOM 2410 N N . LEU A 1 299 ? 56.282 1.989 5.790 1.00 25.01 476 LEU A N 1
ATOM 2411 C CA . LEU A 1 299 ? 55.867 3.386 5.861 1.00 24.84 476 LEU A CA 1
ATOM 2412 C C . LEU A 1 299 ? 54.346 3.507 5.880 1.00 25.10 476 LEU A C 1
ATOM 2413 O O . LEU A 1 299 ? 53.774 4.182 6.750 1.00 24.53 476 LEU A O 1
ATOM 2418 N N . ILE A 1 300 ? 53.680 2.884 4.906 1.00 24.35 477 ILE A N 1
ATOM 2419 C CA . ILE A 1 300 ? 52.221 2.950 4.840 1.00 24.48 477 ILE A CA 1
ATOM 2420 C C . ILE A 1 300 ? 51.609 2.355 6.105 1.00 26.86 477 ILE A C 1
ATOM 2421 O O . ILE A 1 300 ? 50.668 2.911 6.688 1.00 25.74 477 ILE A O 1
ATOM 2426 N N . LYS A 1 301 ? 52.119 1.197 6.534 1.00 24.33 478 LYS A N 1
ATOM 2427 C CA . LYS A 1 301 ? 51.554 0.553 7.722 1.00 26.26 478 LYS A CA 1
ATOM 2428 C C . LYS A 1 301 ? 51.722 1.434 8.960 1.00 26.05 478 LYS A C 1
ATOM 2429 O O . LYS A 1 301 ? 50.776 1.598 9.740 1.00 25.26 478 LYS A O 1
ATOM 2435 N N . ARG A 1 302 ? 52.904 2.037 9.137 1.00 26.46 479 ARG A N 1
ATOM 2436 C CA . ARG A 1 302 ? 53.144 2.916 10.286 1.00 27.59 479 ARG A CA 1
ATOM 2437 C C . ARG A 1 302 ? 52.142 4.064 10.328 1.00 27.83 479 ARG A C 1
ATOM 2438 O O . ARG A 1 302 ? 51.534 4.342 11.372 1.00 26.29 479 ARG A O 1
ATOM 2446 N N . TYR A 1 303 ? 51.908 4.711 9.184 1.00 25.36 480 TYR A N 1
ATOM 2447 C CA . TYR A 1 303 ? 50.970 5.830 9.190 1.00 23.95 480 TYR A CA 1
ATOM 2448 C C . TYR A 1 303 ? 49.518 5.363 9.309 1.00 25.72 480 TYR A C 1
ATOM 2449 O O . TYR A 1 303 ? 48.707 6.056 9.933 1.00 29.17 480 TYR A O 1
ATOM 2458 N N . GLN A 1 304 ? 49.178 4.177 8.790 1.00 25.60 481 GLN A N 1
ATOM 2459 C CA . GLN A 1 304 ? 47.848 3.622 9.049 1.00 29.97 481 GLN A CA 1
ATOM 2460 C C . GLN A 1 304 ? 47.633 3.369 10.537 1.00 33.32 481 GLN A C 1
ATOM 2461 O O . GLN A 1 304 ? 46.531 3.593 11.071 1.00 30.91 481 GLN A O 1
ATOM 2467 N N . VAL A 1 305 ? 48.669 2.875 11.214 1.00 30.10 482 VAL A N 1
ATOM 2468 C CA . VAL A 1 305 ? 48.575 2.594 12.646 1.00 33.46 482 VAL A CA 1
ATOM 2469 C C . VAL A 1 305 ? 48.444 3.890 13.433 1.00 37.68 482 VAL A C 1
ATOM 2470 O O . VAL A 1 305 ? 47.622 4.001 14.354 1.00 37.11 482 VAL A O 1
ATOM 2474 N N . MET A 1 306 ? 49.280 4.876 13.094 1.00 35.49 483 MET A N 1
ATOM 2475 C CA . MET A 1 306 ? 49.238 6.178 13.747 1.00 39.52 483 MET A CA 1
ATOM 2476 C C . MET A 1 306 ? 47.841 6.783 13.696 1.00 40.73 483 MET A C 1
ATOM 2477 O O . MET A 1 306 ? 47.360 7.342 14.689 1.00 44.97 483 MET A O 1
ATOM 2482 N N . PHE A 1 307 ? 47.165 6.661 12.555 1.00 37.79 484 PHE A N 1
ATOM 2483 C CA . PHE A 1 307 ? 45.830 7.242 12.412 1.00 44.42 484 PHE A CA 1
ATOM 2484 C C . PHE A 1 307 ? 44.740 6.364 13.008 1.00 45.29 484 PHE A C 1
ATOM 2485 O O . PHE A 1 307 ? 43.726 6.882 13.496 1.00 44.81 484 PHE A O 1
ATOM 2493 N N . GLY A 1 308 ? 44.906 5.048 12.969 1.00 49.35 485 GLY A N 1
ATOM 2494 C CA . GLY A 1 308 ? 43.861 4.148 13.410 1.00 59.30 485 GLY A CA 1
ATOM 2495 C C . GLY A 1 308 ? 42.977 3.603 12.310 1.00 67.50 485 GLY A C 1
ATOM 2496 O O . GLY A 1 308 ? 42.014 2.888 12.614 1.00 68.95 485 GLY A O 1
ATOM 2497 N N . SER A 1 309 ? 43.268 3.918 11.050 1.00 76.13 486 SER A N 1
ATOM 2498 C CA . SER A 1 309 ? 42.546 3.346 9.916 1.00 82.07 486 SER A CA 1
ATOM 2499 C C . SER A 1 309 ? 43.359 3.500 8.634 1.00 82.55 486 SER A C 1
ATOM 2500 O O . SER A 1 309 ? 44.272 4.324 8.565 1.00 82.34 486 SER A O 1
ATOM 2503 N N . GLY A 1 316 ? 40.713 14.678 11.943 1.00 84.75 493 GLY A N 1
ATOM 2504 C CA . GLY A 1 316 ? 40.374 15.705 12.912 1.00 86.78 493 GLY A CA 1
ATOM 2505 C C . GLY A 1 316 ? 41.539 16.068 13.811 1.00 86.89 493 GLY A C 1
ATOM 2506 O O . GLY A 1 316 ? 41.358 16.551 14.930 1.00 88.04 493 GLY A O 1
ATOM 2507 N N . LEU A 1 317 ? 42.749 15.833 13.307 1.00 84.41 494 LEU A N 1
ATOM 2508 C CA . LEU A 1 317 ? 43.968 16.075 14.060 1.00 83.43 494 LEU A CA 1
ATOM 2509 C C . LEU A 1 317 ? 44.951 16.990 13.342 1.00 78.13 494 LEU A C 1
ATOM 2510 O O . LEU A 1 317 ? 45.902 17.465 13.974 1.00 75.25 494 LEU A O 1
ATOM 2515 N N . GLN A 1 318 ? 44.745 17.266 12.058 1.00 76.03 495 GLN A N 1
ATOM 2516 C CA . GLN A 1 318 ? 45.689 18.061 11.287 1.00 73.69 495 GLN A CA 1
ATOM 2517 C C . GLN A 1 318 ? 45.003 18.545 10.019 1.00 76.75 495 GLN A C 1
ATOM 2518 O O . GLN A 1 318 ? 43.955 18.029 9.622 1.00 78.31 495 GLN A O 1
ATOM 2524 N N . GLY A 1 319 ? 45.607 19.556 9.394 1.00 76.96 496 GLY A N 1
ATOM 2525 C CA . GLY A 1 319 ? 45.112 20.067 8.133 1.00 78.50 496 GLY A CA 1
ATOM 2526 C C . GLY A 1 319 ? 46.265 20.325 7.183 1.00 75.80 496 GLY A C 1
ATOM 2527 O O . GLY A 1 319 ? 47.413 20.486 7.599 1.00 75.90 496 GLY A O 1
ATOM 2528 N N . SER A 1 320 ? 45.941 20.357 5.893 1.00 73.43 497 SER A N 1
ATOM 2529 C CA . SER A 1 320 ? 46.929 20.566 4.844 1.00 69.89 497 SER A CA 1
ATOM 2530 C C . SER A 1 320 ? 46.699 21.908 4.153 1.00 68.57 497 SER A C 1
ATOM 2531 O O . SER A 1 320 ? 45.659 22.553 4.323 1.00 69.51 497 SER A O 1
ATOM 2534 N N . LEU A 1 321 ? 47.717 22.332 3.350 1.00 61.85 498 LEU A N 1
ATOM 2535 C CA . LEU A 1 321 ? 47.716 23.607 2.644 1.00 58.61 498 LEU A CA 1
ATOM 2536 C C . LEU A 1 321 ? 47.624 23.402 1.137 1.00 55.77 498 LEU A C 1
ATOM 2537 O O . LEU A 1 321 ? 48.293 22.517 0.587 1.00 53.00 498 LEU A O 1
ATOM 2542 N N . PRO A 1 322 ? 46.846 24.232 0.442 1.00 53.04 499 PRO A N 1
ATOM 2543 C CA . PRO A 1 322 ? 46.719 24.082 -1.011 1.00 51.64 499 PRO A CA 1
ATOM 2544 C C . PRO A 1 322 ? 48.049 24.304 -1.709 1.00 50.34 499 PRO A C 1
ATOM 2545 O O . PRO A 1 322 ? 48.887 25.089 -1.260 1.00 51.11 499 PRO A O 1
ATOM 2549 N N . VAL A 1 323 ? 48.223 23.603 -2.831 1.00 50.37 500 VAL A N 1
ATOM 2550 C CA . VAL A 1 323 ? 49.449 23.737 -3.623 1.00 49.33 500 VAL A CA 1
ATOM 2551 C C . VAL A 1 323 ? 49.773 25.186 -3.990 1.00 51.23 500 VAL A C 1
ATOM 2552 O O . VAL A 1 323 ? 50.925 25.599 -3.800 1.00 51.31 500 VAL A O 1
ATOM 2556 N N . PRO A 1 324 ? 48.840 25.998 -4.512 1.00 49.66 501 PRO A N 1
ATOM 2557 C CA . PRO A 1 324 ? 49.205 27.387 -4.850 1.00 50.34 501 PRO A CA 1
ATOM 2558 C C . PRO A 1 324 ? 49.714 28.189 -3.662 1.00 48.47 501 PRO A C 1
ATOM 2559 O O . PRO A 1 324 ? 50.452 29.163 -3.863 1.00 47.86 501 PRO A O 1
ATOM 2563 N N . VAL A 1 325 ? 49.349 27.809 -2.435 1.00 44.33 502 VAL A N 1
ATOM 2564 C CA . VAL A 1 325 ? 49.879 28.488 -1.257 1.00 45.09 502 VAL A CA 1
ATOM 2565 C C . VAL A 1 325 ? 51.351 28.133 -1.047 1.00 45.05 502 VAL A C 1
ATOM 2566 O O . VAL A 1 325 ? 52.176 29.003 -0.739 1.00 45.70 502 VAL A O 1
ATOM 2570 N N . PHE A 1 326 ? 51.705 26.855 -1.198 1.00 42.77 503 PHE A N 1
ATOM 2571 C CA . PHE A 1 326 ? 53.115 26.478 -1.100 1.00 41.85 503 PHE A CA 1
ATOM 2572 C C . PHE A 1 326 ? 53.933 27.127 -2.208 1.00 44.08 503 PHE A C 1
ATOM 2573 O O . PHE A 1 326 ? 55.070 27.558 -1.981 1.00 44.30 503 PHE A O 1
ATOM 2581 N N . GLU A 1 327 ? 53.374 27.198 -3.419 1.00 41.75 504 GLU A N 1
ATOM 2582 C CA . GLU A 1 327 ? 54.052 27.904 -4.500 1.00 45.92 504 GLU A CA 1
ATOM 2583 C C . GLU A 1 327 ? 54.305 29.358 -4.132 1.00 47.32 504 GLU A C 1
ATOM 2584 O O . GLU A 1 327 ? 55.376 29.901 -4.420 1.00 47.12 504 GLU A O 1
ATOM 2590 N N . ALA A 1 328 ? 53.326 30.008 -3.495 1.00 46.22 505 ALA A N 1
ATOM 2591 C CA . ALA A 1 328 ? 53.494 31.410 -3.126 1.00 47.19 505 ALA A CA 1
ATOM 2592 C C . ALA A 1 328 ? 54.477 31.562 -1.970 1.00 46.93 505 ALA A C 1
ATOM 2593 O O . ALA A 1 328 ? 55.252 32.526 -1.937 1.00 45.54 505 ALA A O 1
ATOM 2595 N N . LEU A 1 329 ? 54.459 30.624 -1.014 1.00 45.02 506 LEU A N 1
ATOM 2596 C CA . LEU A 1 329 ? 55.425 30.662 0.083 1.00 43.07 506 LEU A CA 1
ATOM 2597 C C . LEU A 1 329 ? 56.852 30.530 -0.434 1.00 43.46 506 LEU A C 1
ATOM 2598 O O . LEU A 1 329 ? 57.761 31.215 0.049 1.00 45.44 506 LEU A O 1
ATOM 2603 N N . ASN A 1 330 ? 57.068 29.650 -1.412 1.00 41.66 507 ASN A N 1
ATOM 2604 C CA . ASN A 1 330 ? 58.394 29.497 -2.001 1.00 39.76 507 ASN A CA 1
ATOM 2605 C C . ASN A 1 330 ? 58.786 30.720 -2.827 1.00 42.90 507 ASN A C 1
ATOM 2606 O O . ASN A 1 330 ? 59.918 31.209 -2.734 1.00 39.52 507 ASN A O 1
ATOM 2611 N N . LYS A 1 331 ? 57.868 31.221 -3.659 1.00 43.95 508 LYS A N 1
ATOM 2612 C CA . LYS A 1 331 ? 58.230 32.300 -4.573 1.00 46.40 508 LYS A CA 1
ATOM 2613 C C . LYS A 1 331 ? 58.360 33.634 -3.844 1.00 48.41 508 LYS A C 1
ATOM 2614 O O . LYS A 1 331 ? 59.259 34.426 -4.151 1.00 48.16 508 LYS A O 1
ATOM 2620 N N . GLN A 1 332 ? 57.482 33.899 -2.873 1.00 48.84 509 GLN A N 1
ATOM 2621 C CA . GLN A 1 332 ? 57.472 35.188 -2.189 1.00 50.52 509 GLN A CA 1
ATOM 2622 C C . GLN A 1 332 ? 58.388 35.226 -0.976 1.00 52.15 509 GLN A C 1
ATOM 2623 O O . GLN A 1 332 ? 58.957 36.283 -0.675 1.00 55.00 509 GLN A O 1
ATOM 2629 N N . PHE A 1 333 ? 58.557 34.101 -0.275 1.00 48.07 510 PHE A N 1
ATOM 2630 C CA . PHE A 1 333 ? 59.303 34.099 0.976 1.00 48.11 510 PHE A CA 1
ATOM 2631 C C . PHE A 1 333 ? 60.432 33.076 1.004 1.00 46.09 510 PHE A C 1
ATOM 2632 O O . PHE A 1 333 ? 61.046 32.882 2.059 1.00 47.02 510 PHE A O 1
ATOM 2640 N N . GLY A 1 334 ? 60.740 32.440 -0.127 1.00 46.47 511 GLY A N 1
ATOM 2641 C CA . GLY A 1 334 ? 61.875 31.541 -0.213 1.00 41.11 511 GLY A CA 1
ATOM 2642 C C . GLY A 1 334 ? 61.749 30.258 0.578 1.00 40.55 511 GLY A C 1
ATOM 2643 O O . GLY A 1 334 ? 62.760 29.600 0.832 1.00 42.82 511 GLY A O 1
ATOM 2644 N N . VAL A 1 335 ? 60.532 29.877 0.969 1.00 35.76 512 VAL A N 1
ATOM 2645 C CA . VAL A 1 335 ? 60.337 28.685 1.786 1.00 35.72 512 VAL A CA 1
ATOM 2646 C C . VAL A 1 335 ? 60.733 27.447 0.995 1.00 36.15 512 VAL A C 1
ATOM 2647 O O . VAL A 1 335 ? 60.339 27.278 -0.165 1.00 35.48 512 VAL A O 1
ATOM 2651 N N . THR A 1 336 ? 61.510 26.560 1.628 1.00 34.86 513 THR A N 1
ATOM 2652 C CA . THR A 1 336 ? 61.939 25.327 0.985 1.00 33.70 513 THR A CA 1
ATOM 2653 C C . THR A 1 336 ? 61.659 24.085 1.815 1.00 32.55 513 THR A C 1
ATOM 2654 O O . THR A 1 336 ? 62.001 22.987 1.372 1.00 32.63 513 THR A O 1
ATOM 2658 N N . PHE A 1 337 ? 61.031 24.217 2.987 1.00 31.73 514 PHE A N 1
ATOM 2659 C CA . PHE A 1 337 ? 61.087 23.174 4.000 1.00 32.45 514 PHE A CA 1
ATOM 2660 C C . PHE A 1 337 ? 59.823 23.213 4.849 1.00 30.37 514 PHE A C 1
ATOM 2661 O O . PHE A 1 337 ? 59.387 24.289 5.259 1.00 31.87 514 PHE A O 1
ATOM 2669 N N . GLU A 1 338 ? 59.254 22.039 5.122 1.00 30.60 515 GLU A N 1
ATOM 2670 C CA . GLU A 1 338 ? 58.093 21.899 6.002 1.00 31.92 515 GLU A CA 1
ATOM 2671 C C . GLU A 1 338 ? 58.527 21.374 7.371 1.00 29.14 515 GLU A C 1
ATOM 2672 O O . GLU A 1 338 ? 59.066 20.268 7.467 1.00 27.87 515 GLU A O 1
ATOM 2678 N N . CYS A 1 339 ? 58.233 22.140 8.434 1.00 31.61 516 CYS A N 1
ATOM 2679 C CA . CYS A 1 339 ? 58.560 21.709 9.795 1.00 33.56 516 CYS A CA 1
ATOM 2680 C C . CYS A 1 339 ? 57.722 20.528 10.271 1.00 30.99 516 CYS A C 1
ATOM 2681 O O . CYS A 1 339 ? 58.164 19.787 11.159 1.00 30.14 516 CYS A O 1
ATOM 2684 N N . PHE A 1 340 ? 56.535 20.333 9.708 1.00 27.55 517 PHE A N 1
ATOM 2685 C CA . PHE A 1 340 ? 55.621 19.269 10.123 1.00 27.56 517 PHE A CA 1
ATOM 2686 C C . PHE A 1 340 ? 55.042 18.653 8.860 1.00 28.36 517 PHE A C 1
ATOM 2687 O O . PHE A 1 340 ? 54.258 19.304 8.164 1.00 30.82 517 PHE A O 1
ATOM 2695 N N . ALA A 1 341 ? 55.423 17.413 8.564 1.00 27.11 518 ALA A N 1
ATOM 2696 C CA . ALA A 1 341 ? 54.956 16.763 7.348 1.00 29.26 518 ALA A CA 1
ATOM 2697 C C . ALA A 1 341 ? 55.123 15.258 7.502 1.00 28.15 518 ALA A C 1
ATOM 2698 O O . ALA A 1 341 ? 55.577 14.770 8.542 1.00 27.49 518 ALA A O 1
ATOM 2700 N N . SER A 1 342 ? 54.766 14.533 6.446 1.00 27.70 519 SER A N 1
ATOM 2701 C CA . SER A 1 342 ? 55.052 13.118 6.263 1.00 25.83 519 SER A CA 1
ATOM 2702 C C . SER A 1 342 ? 55.513 12.917 4.833 1.00 26.94 519 SER A C 1
ATOM 2703 O O . SER A 1 342 ? 55.283 13.783 3.982 1.00 27.05 519 SER A O 1
ATOM 2706 N N . PRO A 1 343 ? 56.149 11.778 4.524 1.00 25.71 520 PRO A N 1
ATOM 2707 C CA . PRO A 1 343 ? 56.466 11.513 3.112 1.00 27.39 520 PRO A CA 1
ATOM 2708 C C . PRO A 1 343 ? 55.232 11.522 2.239 1.00 27.58 520 PRO A C 1
ATOM 2709 O O . PRO A 1 343 ? 55.311 11.895 1.063 1.00 30.16 520 PRO A O 1
ATOM 2713 N N . LEU A 1 344 ? 54.070 11.166 2.793 1.00 28.20 521 LEU A N 1
ATOM 2714 C CA . LEU A 1 344 ? 52.867 11.145 1.969 1.00 29.78 521 LEU A CA 1
ATOM 2715 C C . LEU A 1 344 ? 52.340 12.550 1.685 1.00 35.12 521 LEU A C 1
ATOM 2716 O O . LEU A 1 344 ? 51.817 12.800 0.593 1.00 38.94 521 LEU A O 1
ATOM 2721 N N . ASN A 1 345 ? 52.429 13.481 2.646 1.00 26.99 522 ASN A N 1
ATOM 2722 C CA . ASN A 1 345 ? 51.780 14.777 2.449 1.00 28.46 522 ASN A CA 1
ATOM 2723 C C . ASN A 1 345 ? 52.740 15.927 2.168 1.00 30.05 522 ASN A C 1
ATOM 2724 O O . ASN A 1 345 ? 52.270 17.048 1.938 1.00 31.75 522 ASN A O 1
ATOM 2729 N N . CYS A 1 346 ? 54.060 15.693 2.165 1.00 28.42 523 CYS A N 1
ATOM 2730 C CA . CYS A 1 346 ? 55.001 16.796 1.984 1.00 27.70 523 CYS A CA 1
ATOM 2731 C C . CYS A 1 346 ? 54.848 17.420 0.596 1.00 31.92 523 CYS A C 1
ATOM 2732 O O . CYS A 1 346 ? 54.451 16.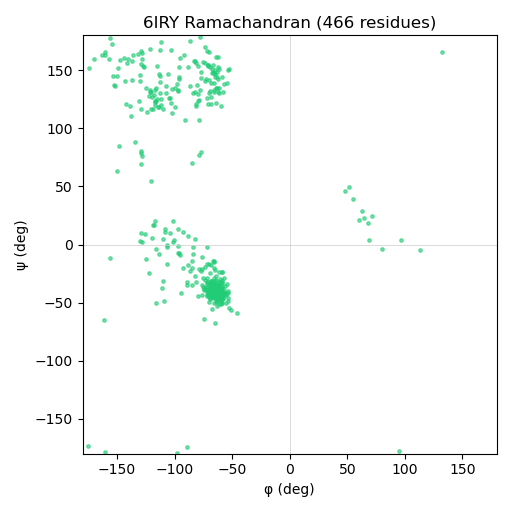758 -0.369 1.00 33.23 523 CYS A O 1
ATOM 2735 N N . TYR A 1 347 ? 55.143 18.722 0.514 1.00 29.44 524 TYR A N 1
ATOM 2736 C CA . TYR A 1 347 ? 55.231 19.451 -0.751 1.00 29.18 524 TYR A CA 1
ATOM 2737 C C . TYR A 1 347 ? 56.668 19.510 -1.257 1.00 30.67 524 TYR A C 1
ATOM 2738 O O . TYR A 1 347 ? 56.919 19.347 -2.458 1.00 32.05 524 TYR A O 1
ATOM 2747 N N . PHE A 1 348 ? 57.605 19.738 -0.349 1.00 32.56 525 PHE A N 1
ATOM 2748 C CA . PHE A 1 348 ? 59.034 19.753 -0.627 1.00 31.28 525 PHE A CA 1
ATOM 2749 C C . PHE A 1 348 ? 59.650 18.389 -0.324 1.00 30.52 525 PHE A C 1
ATOM 2750 O O . PHE A 1 348 ? 59.102 17.586 0.435 1.00 30.62 525 PHE A O 1
ATOM 2758 N N . LYS A 1 349 ? 60.825 18.138 -0.903 1.00 27.50 526 LYS A N 1
ATOM 2759 C CA . LYS A 1 349 ? 61.495 16.877 -0.627 1.00 28.85 526 LYS A CA 1
ATOM 2760 C C . LYS A 1 349 ? 62.306 16.924 0.654 1.00 29.96 526 LYS A C 1
ATOM 2761 O O . LYS A 1 349 ? 62.901 15.907 1.018 1.00 28.38 526 LYS A O 1
ATOM 2767 N N . GLN A 1 350 ? 62.359 18.070 1.325 1.00 28.12 527 GLN A N 1
ATOM 2768 C CA . GLN A 1 350 ? 62.979 18.171 2.644 1.00 28.68 527 GLN A CA 1
ATOM 2769 C C . GLN A 1 350 ? 61.935 18.670 3.633 1.00 29.80 527 GLN A C 1
ATOM 2770 O O . GLN A 1 350 ? 61.210 19.631 3.349 1.00 30.08 527 GLN A O 1
ATOM 2776 N N . PHE A 1 351 ? 61.851 18.000 4.780 1.00 28.08 528 PHE A N 1
ATOM 2777 C CA . PHE A 1 351 ? 60.784 18.205 5.757 1.00 27.95 528 PHE A CA 1
ATOM 2778 C C . PHE A 1 351 ? 61.180 17.455 7.019 1.00 28.20 528 PHE A C 1
ATOM 2779 O O . PHE A 1 351 ? 62.015 16.546 6.975 1.00 27.62 528 PHE A O 1
ATOM 2787 N N . CYS A 1 352 ? 60.577 17.851 8.143 1.00 26.45 529 CYS A N 1
ATOM 2788 C CA . CYS A 1 352 ? 60.607 17.086 9.379 1.00 28.73 529 CYS A CA 1
ATOM 2789 C C . CYS A 1 352 ? 59.343 16.243 9.489 1.00 29.00 529 CYS A C 1
ATOM 2790 O O . CYS A 1 352 ? 58.298 16.596 8.934 1.00 28.88 529 CYS A O 1
ATOM 2793 N N . SER A 1 353 ? 59.445 15.123 10.213 1.00 28.20 530 SER A N 1
ATOM 2794 C CA . SER A 1 353 ? 58.316 14.205 10.348 1.00 27.41 530 SER A CA 1
ATOM 2795 C C . SER A 1 353 ? 58.460 13.430 11.649 1.00 28.56 530 SER A C 1
ATOM 2796 O O . SER A 1 353 ? 59.495 13.479 12.313 1.00 29.55 530 SER A O 1
ATOM 2799 N N . ALA A 1 354 ? 57.422 12.671 11.982 1.00 26.39 531 ALA A N 1
ATOM 2800 C CA . ALA A 1 354 ? 57.353 12.052 13.302 1.00 28.35 531 ALA A CA 1
ATOM 2801 C C . ALA A 1 354 ? 58.255 10.827 13.449 1.00 27.13 531 ALA A C 1
ATOM 2802 O O . ALA A 1 354 ? 58.654 10.504 14.580 1.00 29.20 531 ALA A O 1
ATOM 2804 N N . PHE A 1 355 ? 58.624 10.171 12.344 1.00 26.08 532 PHE A N 1
ATOM 2805 C CA . PHE A 1 355 ? 59.138 8.799 12.351 1.00 25.02 532 PHE A CA 1
ATOM 2806 C C . PHE A 1 355 ? 60.457 8.721 11.597 1.00 28.42 532 PHE A C 1
ATOM 2807 O O . PHE A 1 355 ? 60.509 8.214 10.475 1.00 27.06 532 PHE A O 1
ATOM 2815 N N . PRO A 1 356 ? 61.553 9.185 12.200 1.00 34.05 533 PRO A N 1
ATOM 2816 C CA . PRO A 1 356 ? 62.834 9.170 11.467 1.00 35.63 533 PRO A CA 1
ATOM 2817 C C . PRO A 1 356 ? 63.294 7.776 11.053 1.00 32.17 533 PRO A C 1
ATOM 2818 O O . PRO A 1 356 ? 63.960 7.643 10.017 1.00 38.62 533 PRO A O 1
ATOM 2822 N N . ASP A 1 357 ? 62.944 6.737 11.817 1.00 26.01 534 ASP A N 1
ATOM 2823 C CA . ASP A 1 357 ? 63.424 5.389 11.523 1.00 26.86 534 ASP A CA 1
ATOM 2824 C C . ASP A 1 357 ? 63.003 4.920 10.138 1.00 28.85 534 ASP A C 1
ATOM 2825 O O . ASP A 1 357 ? 63.777 4.242 9.446 1.00 28.93 534 ASP A O 1
ATOM 2830 N N . ILE A 1 358 ? 61.791 5.273 9.711 1.00 26.56 535 ILE A N 1
ATOM 2831 C CA . ILE A 1 358 ? 61.308 4.899 8.392 1.00 24.75 535 ILE A CA 1
ATOM 2832 C C . ILE A 1 358 ? 61.200 6.089 7.439 1.00 26.18 535 ILE A C 1
ATOM 2833 O O . ILE A 1 358 ? 61.393 5.910 6.230 1.00 27.47 535 ILE A O 1
ATOM 2838 N N . ASP A 1 359 ? 60.908 7.301 7.932 1.00 26.68 536 ASP A N 1
ATOM 2839 C CA . ASP A 1 359 ? 60.681 8.421 7.011 1.00 25.93 536 ASP A CA 1
ATOM 2840 C C . ASP A 1 359 ? 61.971 8.973 6.411 1.00 25.77 536 ASP A C 1
ATOM 2841 O O . ASP A 1 359 ? 61.912 9.650 5.381 1.00 26.80 536 ASP A O 1
ATOM 2846 N N . GLY A 1 360 ? 63.126 8.734 7.048 1.00 26.67 537 GLY A N 1
ATOM 2847 C CA . GLY A 1 360 ? 64.383 9.251 6.516 1.00 25.92 537 GLY A CA 1
ATOM 2848 C C . GLY A 1 360 ? 64.701 8.737 5.128 1.00 27.92 537 GLY A C 1
ATOM 2849 O O . GLY A 1 360 ? 65.338 9.435 4.335 1.00 27.34 537 GLY A O 1
ATOM 2850 N N . PHE A 1 361 ? 64.283 7.507 4.821 1.00 27.75 538 PHE A N 1
ATOM 2851 C CA . PHE A 1 361 ? 64.517 6.960 3.491 1.00 28.13 538 PHE A CA 1
ATOM 2852 C C . PHE A 1 361 ? 63.742 7.723 2.435 1.00 26.97 538 PHE A C 1
ATOM 2853 O O . PHE A 1 361 ? 64.026 7.575 1.239 1.00 27.92 538 PHE A O 1
ATOM 2861 N N . PHE A 1 362 ? 62.765 8.531 2.848 1.00 26.80 539 PHE A N 1
ATOM 2862 C CA . PHE A 1 362 ? 61.904 9.265 1.930 1.00 27.37 539 PHE A CA 1
ATOM 2863 C C . PHE A 1 362 ? 62.041 10.770 2.126 1.00 28.59 539 PHE A C 1
ATOM 2864 O O . PHE A 1 362 ? 61.160 11.531 1.710 1.00 29.65 539 PHE A O 1
ATOM 2872 N N . GLY A 1 363 ? 63.105 11.217 2.805 1.00 27.02 540 GLY A N 1
ATOM 2873 C CA . GLY A 1 363 ? 63.433 12.627 2.868 1.00 29.35 540 GLY A CA 1
ATOM 2874 C C . GLY A 1 363 ? 63.309 13.276 4.234 1.00 26.44 540 GLY A C 1
ATOM 2875 O O . GLY A 1 363 ? 63.663 14.455 4.370 1.00 28.46 540 GLY A O 1
ATOM 2876 N N . SER A 1 364 ? 62.832 12.567 5.248 1.00 26.04 541 SER A N 1
ATOM 2877 C CA . SER A 1 364 ? 62.628 13.213 6.540 1.00 25.37 541 SER A CA 1
ATOM 2878 C C . SER A 1 364 ? 63.948 13.592 7.193 1.00 28.22 541 SER A C 1
ATOM 2879 O O . SER A 1 364 ? 64.909 12.818 7.201 1.00 28.52 541 SER A O 1
ATOM 2882 N N . ARG A 1 365 ? 63.970 14.784 7.784 1.00 28.72 542 ARG A N 1
ATOM 2883 C CA . ARG A 1 365 ? 65.074 15.234 8.617 1.00 29.28 542 ARG A CA 1
ATOM 2884 C C . ARG A 1 365 ? 64.841 14.919 10.100 1.00 31.90 542 ARG A C 1
ATOM 2885 O O . ARG A 1 365 ? 65.615 15.380 10.955 1.00 32.55 542 ARG A O 1
ATOM 2893 N N . GLY A 1 366 ? 63.826 14.115 10.408 1.00 32.19 543 GLY A N 1
ATOM 2894 C CA . GLY A 1 366 ? 63.532 13.719 11.769 1.00 31.93 543 GLY A CA 1
ATOM 2895 C C . GLY A 1 366 ? 62.492 14.617 12.404 1.00 32.44 543 GLY A C 1
ATOM 2896 O O . GLY A 1 366 ? 61.982 15.548 11.779 1.00 29.42 543 GLY A O 1
ATOM 2897 N N . PRO A 1 367 ? 62.179 14.374 13.676 1.00 29.20 544 PRO A N 1
ATOM 2898 C CA . PRO A 1 367 ? 61.149 15.179 14.343 1.00 28.63 544 PRO A CA 1
ATOM 2899 C C . PRO A 1 367 ? 61.613 16.616 14.533 1.00 30.90 544 PRO A C 1
ATOM 2900 O O . PRO A 1 367 ? 62.806 16.895 14.700 1.00 32.73 544 PRO A O 1
ATOM 2904 N N . PHE A 1 368 ? 60.645 17.539 14.482 1.00 30.80 545 PHE A N 1
ATOM 2905 C CA . PHE A 1 368 ? 60.983 18.959 14.432 1.00 31.56 545 PHE A CA 1
ATOM 2906 C C . PHE A 1 368 ? 61.731 19.416 15.679 1.00 32.92 545 PHE A C 1
ATOM 2907 O O . PHE A 1 368 ? 62.675 20.207 15.583 1.00 34.99 545 PHE A O 1
ATOM 2915 N N . LEU A 1 369 ? 61.311 18.959 16.860 1.00 31.96 546 LEU A N 1
ATOM 2916 C CA . LEU A 1 369 ? 61.964 19.420 18.081 1.00 35.76 546 LEU A CA 1
ATOM 2917 C C . LEU A 1 369 ? 63.417 18.976 18.184 1.00 38.16 546 LEU A C 1
ATOM 2918 O O . LEU A 1 369 ? 64.145 19.507 19.032 1.00 37.58 546 LEU A O 1
ATOM 2923 N N . SER A 1 370 ? 63.846 18.021 17.360 1.00 37.47 547 SER A N 1
ATOM 2924 C CA . SER A 1 370 ? 65.232 17.576 17.303 1.00 42.53 547 SER A CA 1
ATOM 2925 C C . SER A 1 370 ? 65.995 18.189 16.137 1.00 42.91 547 SER A C 1
ATOM 2926 O O . SER A 1 370 ? 67.169 17.852 15.928 1.00 39.59 547 SER A O 1
ATOM 2929 N N . PHE A 1 371 ? 65.360 19.076 15.382 1.00 38.21 548 PHE A N 1
ATOM 2930 C CA . PHE A 1 371 ? 65.944 19.688 14.194 1.00 36.96 548 PHE A CA 1
ATOM 2931 C C . PHE A 1 371 ? 66.363 21.115 14.532 1.00 39.87 548 PHE A C 1
ATOM 2932 O O . PHE A 1 371 ? 65.555 21.895 15.044 1.00 42.96 548 PHE A O 1
ATOM 2940 N N . SER A 1 372 ? 67.629 21.457 14.278 1.00 36.97 549 SER A N 1
ATOM 2941 C CA . SER A 1 372 ? 68.195 22.727 14.739 1.00 39.59 549 SER A CA 1
ATOM 2942 C C . SER A 1 372 ? 68.870 23.476 13.598 1.00 41.91 549 SER A C 1
ATOM 2943 O O . SER A 1 372 ? 70.102 23.482 13.490 1.00 41.95 549 SER A O 1
ATOM 2946 N N . PRO A 1 373 ? 68.098 24.146 12.746 1.00 39.90 550 PRO A N 1
ATOM 2947 C CA . PRO A 1 373 ? 68.704 24.913 11.652 1.00 39.19 550 PRO A CA 1
ATOM 2948 C C . PRO A 1 373 ? 69.299 26.225 12.133 1.00 41.89 550 PRO A C 1
ATOM 2949 O O . PRO A 1 373 ? 68.763 26.895 13.022 1.00 39.76 550 PRO A O 1
ATOM 2953 N N . ALA A 1 374 ? 70.432 26.584 11.532 1.00 38.15 551 ALA A N 1
ATOM 2954 C CA . ALA A 1 374 ? 71.019 27.899 11.722 1.00 42.53 551 ALA A CA 1
ATOM 2955 C C . ALA A 1 374 ? 70.463 28.933 10.760 1.00 45.18 551 ALA A C 1
ATOM 2956 O O . ALA A 1 374 ? 70.522 30.131 11.058 1.00 48.91 551 ALA A O 1
ATOM 2958 N N . SER A 1 375 ? 69.924 28.502 9.622 1.00 42.83 552 SER A N 1
ATOM 2959 C CA . SER A 1 375 ? 69.370 29.424 8.642 1.00 44.47 552 SER A CA 1
ATOM 2960 C C . SER A 1 375 ? 68.437 28.645 7.729 1.00 42.96 552 SER A C 1
ATOM 2961 O O . SER A 1 375 ? 68.437 27.410 7.709 1.00 39.14 552 SER A O 1
ATOM 2964 N N . GLY A 1 376 ? 67.634 29.386 6.976 1.00 44.35 553 GLY A N 1
ATOM 2965 C CA . GLY A 1 376 ? 66.641 28.804 6.096 1.00 40.15 553 GLY A CA 1
ATOM 2966 C C . GLY A 1 376 ? 65.292 29.474 6.257 1.00 40.23 553 GLY A C 1
ATOM 2967 O O . GLY A 1 376 ? 65.032 30.208 7.208 1.00 40.33 553 GLY A O 1
ATOM 2968 N N . SER A 1 377 ? 64.424 29.198 5.283 1.00 37.54 554 SER A N 1
ATOM 2969 C CA . SER A 1 377 ? 63.064 29.724 5.262 1.00 40.20 554 SER A CA 1
ATOM 2970 C C . SER A 1 377 ? 62.095 28.554 5.346 1.00 38.76 554 SER A C 1
ATOM 2971 O O . SER A 1 377 ? 62.121 27.663 4.487 1.00 38.63 554 SER A O 1
ATOM 2974 N N . PHE A 1 378 ? 61.231 28.562 6.364 1.00 38.64 555 PHE A N 1
ATOM 2975 C CA . PHE A 1 378 ? 60.442 27.393 6.722 1.00 36.86 555 PHE A CA 1
ATOM 2976 C C . PHE A 1 378 ? 58.959 27.717 6.797 1.00 36.06 555 PHE A C 1
ATOM 2977 O O . PHE A 1 378 ? 58.564 28.849 7.099 1.00 37.45 555 PHE A O 1
ATOM 2985 N N . GLU A 1 379 ? 58.149 26.686 6.552 1.00 34.43 556 GLU A N 1
ATOM 2986 C CA . GLU A 1 379 ? 56.710 26.683 6.797 1.00 36.15 556 GLU A CA 1
ATOM 2987 C C . GLU A 1 379 ? 56.414 25.696 7.920 1.00 36.45 556 GLU A C 1
ATOM 2988 O O . GLU A 1 379 ? 57.081 24.662 8.040 1.00 35.44 556 GLU A O 1
ATOM 2994 N N . ALA A 1 380 ? 55.420 26.008 8.755 1.00 37.48 557 ALA A N 1
ATOM 2995 C CA . ALA A 1 380 ? 55.055 25.117 9.852 1.00 36.20 557 ALA A CA 1
ATOM 2996 C C . ALA A 1 380 ? 53.541 25.052 9.962 1.00 37.87 557 ALA A C 1
ATOM 2997 O O . ALA A 1 380 ? 52.893 26.075 10.197 1.00 40.84 557 ALA A O 1
ATOM 2999 N N . ASN A 1 381 ? 52.986 23.853 9.793 1.00 33.81 558 ASN A N 1
ATOM 3000 C CA . ASN A 1 381 ? 51.55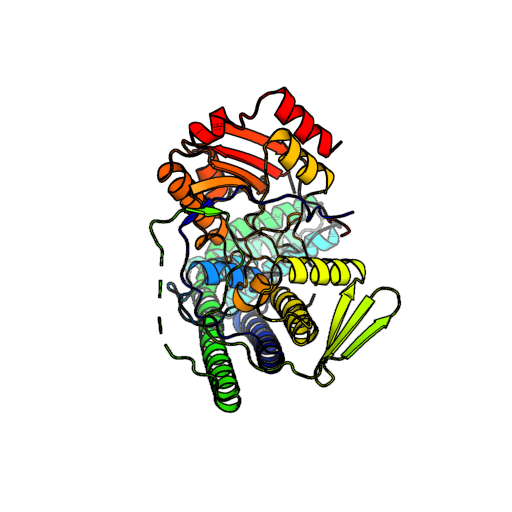3 23.601 9.942 1.00 35.64 558 ASN A CA 1
ATOM 3001 C C . ASN A 1 381 ? 51.402 22.413 10.889 1.00 34.67 558 ASN A C 1
ATOM 3002 O O . ASN A 1 381 ? 51.210 21.271 10.450 1.00 34.66 558 ASN A O 1
ATOM 3007 N N . PRO A 1 382 ? 51.495 22.642 12.196 1.00 36.05 559 PRO A N 1
ATOM 3008 C CA . PRO A 1 382 ? 51.598 21.524 13.147 1.00 37.32 559 PRO A CA 1
ATOM 3009 C C . PRO A 1 382 ? 50.278 20.794 13.308 1.00 37.87 559 PRO A C 1
ATOM 3010 O O . PRO A 1 382 ? 49.199 21.367 13.079 1.00 37.33 559 PRO A O 1
ATOM 3014 N N . PRO A 1 383 ? 50.324 19.529 13.727 1.00 35.70 560 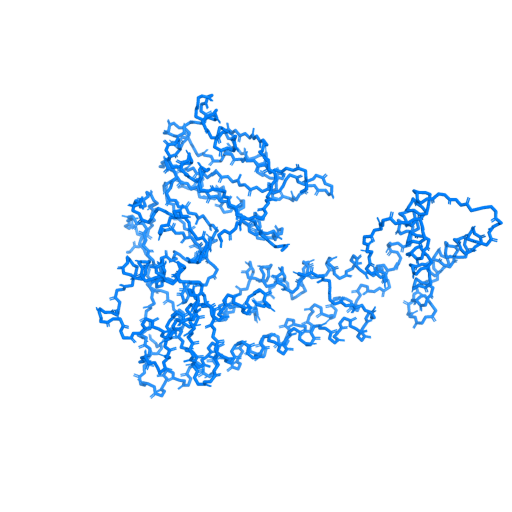PRO A N 1
ATOM 3015 C CA . PRO A 1 383 ? 49.093 18.851 14.146 1.00 35.74 560 PRO A CA 1
ATOM 3016 C C . PRO A 1 383 ? 48.511 19.529 15.372 1.00 37.86 560 PRO A C 1
ATOM 3017 O O . PRO A 1 383 ? 49.190 20.269 16.091 1.00 36.76 560 PRO A O 1
ATOM 3021 N N . PHE A 1 384 ? 47.225 19.269 15.610 1.00 36.86 561 PHE A N 1
ATOM 3022 C CA . PHE A 1 384 ? 46.478 19.980 16.647 1.00 42.00 561 PHE A CA 1
ATOM 3023 C C . PHE A 1 384 ? 46.692 19.310 18.007 1.00 44.37 561 PHE A C 1
ATOM 3024 O O . PHE A 1 384 ? 45.793 18.707 18.601 1.00 49.31 561 PHE A O 1
ATOM 3032 N N . CYS A 1 385 ? 47.917 19.451 18.510 1.00 44.46 562 CYS A N 1
ATOM 3033 C CA . CYS A 1 385 ? 48.289 19.006 19.850 1.00 43.73 562 CYS A CA 1
ATOM 3034 C C . CYS A 1 385 ? 48.848 20.213 20.594 1.00 43.75 562 CYS A C 1
ATOM 3035 O O . CYS A 1 385 ? 49.895 20.744 20.210 1.00 40.43 562 CYS A O 1
ATOM 3038 N N . GLU A 1 386 ? 48.142 20.651 21.646 1.00 43.57 563 GLU A N 1
ATOM 3039 C CA . GLU A 1 386 ? 48.542 21.866 22.354 1.00 46.89 563 GLU A CA 1
ATOM 3040 C C . GLU A 1 386 ? 49.953 21.745 22.913 1.00 44.70 563 GLU A C 1
ATOM 3041 O O . GLU A 1 386 ? 50.729 22.708 22.875 1.00 43.21 563 GLU A O 1
ATOM 3047 N N . GLU A 1 387 ? 50.302 20.570 23.442 1.00 43.42 564 GLU A N 1
ATOM 3048 C CA . GLU A 1 387 ? 51.612 20.409 24.059 1.00 45.76 564 GLU A CA 1
ATOM 3049 C C . GLU A 1 387 ? 52.715 20.476 23.018 1.00 41.76 564 GLU A C 1
ATOM 3050 O O . GLU A 1 387 ? 53.738 21.134 23.232 1.00 42.69 564 GLU A O 1
ATOM 3056 N N . LEU A 1 388 ? 52.519 19.817 21.877 1.00 36.89 565 LEU A N 1
ATOM 3057 C CA . LEU A 1 388 ? 53.500 19.902 20.804 1.00 37.41 565 LEU A CA 1
ATOM 3058 C C . LEU A 1 388 ? 53.629 21.332 20.289 1.00 42.86 565 LEU A C 1
ATOM 3059 O O . LEU A 1 388 ? 54.740 21.807 20.024 1.00 42.19 565 LEU A O 1
ATOM 3064 N N . MET A 1 389 ? 52.505 22.037 20.142 1.00 41.02 566 MET A N 1
ATOM 3065 C CA . MET A 1 389 ? 52.576 23.411 19.656 1.00 43.99 566 MET A CA 1
ATOM 3066 C C . MET A 1 389 ? 53.328 24.311 20.629 1.00 45.31 566 MET A C 1
ATOM 3067 O O . MET A 1 389 ? 54.051 25.221 20.205 1.00 44.01 566 MET A O 1
ATOM 3072 N N . ASP A 1 390 ? 53.184 24.066 21.933 1.00 46.06 567 ASP A N 1
ATOM 3073 C CA . ASP A 1 390 ? 53.887 24.884 22.911 1.00 49.36 567 ASP A CA 1
ATOM 3074 C C . ASP A 1 390 ? 55.388 24.637 22.846 1.00 45.58 567 ASP A C 1
ATOM 3075 O O . ASP A 1 390 ? 56.179 25.583 22.902 1.00 45.53 567 ASP A O 1
ATOM 3080 N N . ALA A 1 391 ? 55.797 23.369 22.729 1.00 42.52 568 ALA A N 1
ATOM 3081 C CA . ALA A 1 391 ? 57.213 23.061 22.567 1.00 40.73 568 ALA A CA 1
ATOM 3082 C C . ALA A 1 391 ? 57.751 23.625 21.264 1.00 43.12 568 ALA A C 1
ATOM 3083 O O . ALA A 1 391 ? 58.913 24.045 21.197 1.00 43.87 568 ALA A O 1
ATOM 3085 N N . MET A 1 392 ? 56.915 23.639 20.224 1.00 39.61 569 MET A N 1
ATOM 3086 C CA . MET A 1 392 ? 57.306 24.197 18.934 1.00 40.16 569 MET A CA 1
ATOM 3087 C C . MET A 1 392 ? 57.662 25.671 19.058 1.00 43.41 569 MET A C 1
ATOM 3088 O O . MET A 1 392 ? 58.668 26.126 18.498 1.00 41.51 569 MET A O 1
ATOM 3093 N N . VAL A 1 393 ? 56.848 26.431 19.794 1.00 45.51 570 VAL A N 1
ATOM 3094 C CA . VAL A 1 393 ? 57.092 27.863 19.952 1.00 47.73 570 VAL A CA 1
ATOM 3095 C C . VAL A 1 393 ? 58.391 28.104 20.707 1.00 48.95 570 VAL A C 1
ATOM 3096 O O . VAL A 1 393 ? 59.213 28.939 20.311 1.00 48.87 570 VAL A O 1
ATOM 3100 N N . THR A 1 394 ? 58.593 27.381 21.812 1.00 47.93 571 THR A N 1
ATOM 3101 C CA . THR A 1 394 ? 59.860 27.474 22.533 1.00 48.30 571 THR A CA 1
ATOM 3102 C C . THR A 1 394 ? 61.039 27.171 21.614 1.00 47.43 571 THR A C 1
ATOM 3103 O O . THR A 1 394 ? 62.069 27.855 21.661 1.00 46.80 571 THR A O 1
ATOM 3107 N N . HIS A 1 395 ? 60.892 26.149 20.764 1.00 45.20 572 HIS A N 1
ATOM 3108 C CA . HIS A 1 395 ? 61.960 25.765 19.849 1.00 46.89 572 HIS A CA 1
ATOM 3109 C C . HIS A 1 395 ? 62.219 26.856 18.815 1.00 48.47 572 HIS A C 1
ATOM 3110 O O . HIS A 1 395 ? 63.378 27.164 18.513 1.00 48.35 572 HIS A O 1
ATOM 3117 N N . PHE A 1 396 ? 61.154 27.444 18.261 1.00 45.98 573 PHE A N 1
ATOM 3118 C CA . PHE A 1 396 ? 61.299 28.566 17.335 1.00 47.62 573 PHE A CA 1
ATOM 3119 C C . PHE A 1 396 ? 62.190 29.651 17.925 1.00 51.91 573 PHE A C 1
ATOM 3120 O O . PHE A 1 396 ? 63.199 30.048 17.329 1.00 51.52 573 PHE A O 1
ATOM 3128 N N . GLU A 1 397 ? 61.817 30.144 19.111 1.00 53.29 574 GLU A N 1
ATOM 3129 C CA . GLU A 1 397 ? 62.525 31.273 19.708 1.00 55.80 574 GLU A CA 1
ATOM 3130 C C . GLU A 1 397 ? 63.941 30.901 20.119 1.00 53.08 574 GLU A C 1
ATOM 3131 O O . GLU A 1 397 ? 64.835 31.752 20.084 1.00 55.15 574 GLU A O 1
ATOM 3137 N N . ASP A 1 398 ? 64.167 29.643 20.508 1.00 51.71 575 ASP A N 1
ATOM 3138 C CA . ASP A 1 398 ? 65.525 29.201 20.805 1.00 55.70 575 ASP A CA 1
ATOM 3139 C C . ASP A 1 398 ? 66.402 29.269 19.562 1.00 52.55 575 ASP A C 1
ATOM 3140 O O . ASP A 1 398 ? 67.544 29.744 19.620 1.00 55.12 575 ASP A O 1
ATOM 3145 N N . LEU A 1 399 ? 65.875 28.818 18.422 1.00 48.05 576 LEU A N 1
ATOM 3146 C CA . LEU A 1 399 ? 66.641 28.833 17.180 1.00 46.19 576 LEU A CA 1
ATOM 3147 C C . LEU A 1 399 ? 66.819 30.248 16.656 1.00 47.48 576 LEU A C 1
ATOM 3148 O O . LEU A 1 399 ? 67.897 30.603 16.165 1.00 49.43 576 LEU A O 1
ATOM 3153 N N . LEU A 1 400 ? 65.767 31.067 16.733 1.00 46.99 577 LEU A N 1
ATOM 3154 C CA . LEU A 1 400 ? 65.867 32.428 16.215 1.00 51.19 577 LEU A CA 1
ATOM 3155 C C . LEU A 1 400 ? 66.856 33.263 17.019 1.00 56.40 577 LEU A C 1
ATOM 3156 O O . LEU A 1 400 ? 67.477 34.183 16.471 1.00 56.01 577 LEU A O 1
ATOM 3161 N N . GLY A 1 401 ? 67.026 32.953 18.303 1.00 59.20 578 GLY A N 1
ATOM 3162 C CA . GLY A 1 401 ? 67.935 33.699 19.152 1.00 62.55 578 GLY A CA 1
ATOM 3163 C C . GLY A 1 401 ? 69.354 33.168 19.139 1.00 66.18 578 GLY A C 1
ATOM 3164 O O . GLY A 1 401 ? 70.284 33.869 19.545 1.00 68.12 578 GLY A O 1
ATOM 3165 N N . ARG A 1 402 ? 69.535 31.930 18.683 1.00 66.41 579 ARG A N 1
ATOM 3166 C CA . ARG A 1 402 ? 70.858 31.321 18.627 1.00 70.92 579 ARG A CA 1
ATOM 3167 C C . ARG A 1 402 ? 71.628 31.676 17.362 1.00 69.93 579 ARG A C 1
ATOM 3168 O O . ARG A 1 402 ? 72.841 31.445 17.311 1.00 71.22 579 ARG A O 1
ATOM 3176 N N . SER A 1 403 ? 70.969 32.230 16.351 1.00 67.56 580 SER A N 1
ATOM 3177 C CA . SER A 1 403 ? 71.582 32.429 15.048 1.00 65.14 580 SER A CA 1
ATOM 3178 C C . SER A 1 403 ? 71.368 33.857 14.574 1.00 66.58 580 SER A C 1
ATOM 3179 O O . SER A 1 403 ? 70.297 34.437 14.769 1.00 67.86 580 SER A O 1
ATOM 3182 N N . SER A 1 404 ? 72.397 34.418 13.946 1.00 68.23 581 SER A N 1
ATOM 3183 C CA . SER A 1 404 ? 72.296 35.703 13.273 1.00 70.83 581 SER A CA 1
ATOM 3184 C C . SER A 1 404 ? 72.166 35.554 11.763 1.00 69.70 581 SER A C 1
ATOM 3185 O O . SER A 1 404 ? 72.116 36.563 11.053 1.00 71.52 581 SER A O 1
ATOM 3188 N N . GLU A 1 405 ? 72.120 34.325 11.264 1.00 65.12 582 GLU A N 1
ATOM 3189 C CA . GLU A 1 405 ? 71.920 34.049 9.854 1.00 64.77 582 GLU A CA 1
ATOM 3190 C C . GLU A 1 405 ? 70.431 34.096 9.511 1.00 61.79 582 GLU A C 1
ATOM 3191 O O . GLU A 1 405 ? 69.579 33.958 10.392 1.00 59.63 582 GLU A O 1
ATOM 3197 N N . PRO A 1 406 ? 70.091 34.318 8.239 1.00 60.45 583 PRO A N 1
ATOM 3198 C CA . PRO A 1 406 ? 68.678 34.506 7.871 1.00 58.29 583 PRO A CA 1
ATOM 3199 C C . PRO A 1 406 ? 67.835 33.290 8.226 1.00 53.97 583 PRO A C 1
ATOM 3200 O O . PRO A 1 406 ? 68.060 32.185 7.726 1.00 50.85 583 PRO A O 1
ATOM 3204 N N . LEU A 1 407 ? 66.845 33.508 9.090 1.00 52.65 584 LEU A N 1
ATOM 3205 C CA . LEU A 1 407 ? 66.036 32.422 9.634 1.00 49.74 584 LEU A CA 1
ATOM 3206 C C . LEU A 1 407 ? 64.597 32.897 9.755 1.00 50.51 584 LEU A C 1
ATOM 3207 O O . LEU A 1 407 ? 64.325 33.872 10.463 1.00 51.96 584 LEU A O 1
ATOM 3212 N N . SER A 1 408 ? 63.677 32.209 9.072 1.00 49.28 585 SER A N 1
ATOM 3213 C CA . SER A 1 408 ? 62.274 32.602 9.044 1.00 46.97 585 SER A CA 1
ATOM 3214 C C . SER A 1 408 ? 61.374 31.385 9.197 1.00 44.22 585 SER A C 1
ATOM 3215 O O . SER A 1 408 ? 61.659 30.324 8.636 1.00 42.30 585 SER A O 1
ATOM 3218 N N . PHE A 1 409 ? 60.282 31.552 9.948 1.00 44.09 586 PHE A N 1
ATOM 3219 C CA . PHE A 1 409 ? 59.259 30.526 10.119 1.00 42.72 586 PHE A CA 1
ATOM 3220 C C . PHE A 1 409 ? 57.901 31.160 9.863 1.00 43.71 586 PHE A C 1
ATOM 3221 O O . PHE A 1 409 ? 57.545 32.145 10.516 1.00 46.79 586 PHE A O 1
ATOM 3229 N N . ILE A 1 410 ? 57.142 30.602 8.924 1.00 42.09 587 ILE A N 1
ATOM 3230 C CA . ILE A 1 410 ? 5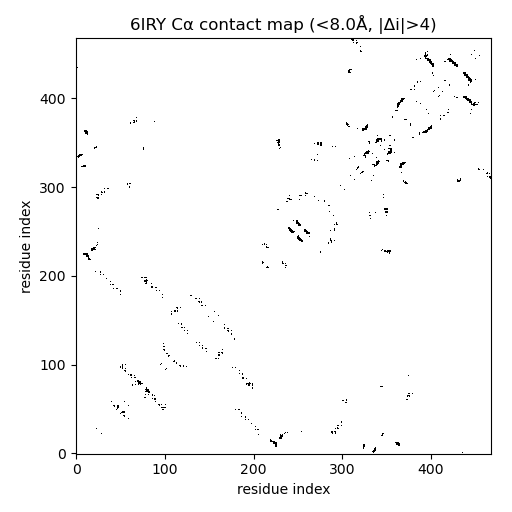5.784 31.057 8.645 1.00 41.83 587 ILE A CA 1
ATOM 3231 C C . ILE A 1 410 ? 54.839 29.960 9.118 1.00 41.63 587 ILE A C 1
ATOM 3232 O O . ILE A 1 410 ? 54.870 28.830 8.610 1.00 39.73 587 ILE A O 1
ATOM 3237 N N . ILE A 1 411 ? 54.009 30.290 10.102 1.00 44.04 588 ILE A N 1
ATOM 3238 C CA . ILE A 1 411 ? 53.306 29.301 10.908 1.00 43.73 588 ILE A CA 1
ATOM 3239 C C . ILE A 1 411 ? 51.808 29.439 10.678 1.00 43.00 588 ILE A C 1
ATOM 3240 O O . ILE A 1 411 ? 51.272 30.552 10.696 1.00 43.83 588 ILE A O 1
ATOM 3245 N N . PHE A 1 412 ? 51.139 28.303 10.478 1.00 40.89 589 PHE A N 1
ATOM 3246 C CA . PHE A 1 412 ? 49.697 28.230 10.265 1.00 43.15 589 PHE A CA 1
ATOM 3247 C C . PHE A 1 412 ? 49.083 27.432 11.409 1.00 42.11 589 PHE A C 1
ATOM 3248 O O . PHE A 1 412 ? 49.422 26.257 11.590 1.00 40.37 589 PHE A O 1
ATOM 3256 N N . VAL A 1 413 ? 48.182 28.053 12.168 1.00 46.85 590 VAL A N 1
ATOM 3257 C CA . VAL A 1 413 ? 47.485 27.366 13.258 1.00 46.55 590 VAL A CA 1
ATOM 3258 C C . VAL A 1 413 ? 46.033 27.822 13.298 1.00 50.00 590 VAL A C 1
ATOM 3259 O O . VAL A 1 413 ? 45.688 28.909 12.814 1.00 51.59 590 VAL A O 1
ATOM 3263 N N . PRO A 1 414 ? 45.153 26.996 13.868 1.00 50.42 591 PRO A N 1
ATOM 3264 C CA . PRO A 1 414 ? 43.743 27.391 13.991 1.00 53.44 591 PRO A CA 1
ATOM 3265 C C . PRO A 1 414 ? 43.580 28.641 14.845 1.00 56.51 591 PRO A C 1
ATOM 3266 O O . PRO A 1 414 ? 44.182 28.764 15.914 1.00 56.00 591 PRO A O 1
ATOM 3270 N N . GLU A 1 415 ? 42.758 29.574 14.357 1.00 61.52 592 GLU A N 1
ATOM 3271 C CA . GLU A 1 415 ? 42.384 30.776 15.107 1.00 68.38 592 GLU A CA 1
ATOM 3272 C C . GLU A 1 415 ? 41.342 30.404 16.159 1.00 71.24 592 GLU A C 1
ATOM 3273 O O . GLU A 1 415 ? 40.139 30.619 15.996 1.00 71.31 592 GLU A O 1
ATOM 3279 N N . TRP A 1 416 ? 41.816 29.839 17.263 1.00 73.02 593 TRP A N 1
ATOM 3280 C CA . TRP A 1 416 ? 40.953 29.474 18.376 1.00 76.55 593 TRP A CA 1
ATOM 3281 C C . TRP A 1 416 ? 41.186 30.441 19.527 1.00 77.13 593 TRP A C 1
ATOM 3282 O O . TRP A 1 416 ? 42.333 30.690 19.913 1.00 75.54 593 TRP A O 1
ATOM 3293 N N . ARG A 1 417 ? 40.094 30.988 20.069 1.00 78.78 594 ARG A N 1
ATOM 3294 C CA . ARG A 1 417 ? 40.168 32.006 21.109 1.00 80.52 594 ARG A CA 1
ATOM 3295 C C . ARG A 1 417 ? 39.303 31.682 22.321 1.00 83.56 594 ARG A C 1
ATOM 3296 O O . ARG A 1 417 ? 39.139 32.543 23.193 1.00 86.12 594 ARG A O 1
ATOM 3304 N N . ASP A 1 418 ? 38.750 30.474 22.410 1.00 83.77 595 ASP A N 1
ATOM 3305 C CA . ASP A 1 418 ? 37.807 30.113 23.470 1.00 87.76 595 ASP A CA 1
ATOM 3306 C C . ASP A 1 418 ? 38.229 28.806 24.135 1.00 84.42 595 ASP A C 1
ATOM 3307 O O . ASP A 1 418 ? 37.564 27.774 23.980 1.00 83.06 595 ASP A O 1
ATOM 3312 N N . PRO A 1 419 ? 39.345 28.809 24.884 1.00 82.23 596 PRO A N 1
ATOM 3313 C CA . PRO A 1 419 ? 40.334 29.877 25.035 1.00 80.86 596 PRO A CA 1
ATOM 3314 C C . PRO A 1 419 ? 41.448 29.693 24.010 1.00 75.71 596 PRO A C 1
ATOM 3315 O O . PRO A 1 419 ? 41.563 28.605 23.443 1.00 72.71 596 PRO A O 1
ATOM 3319 N N . PRO A 1 420 ? 42.251 30.726 23.764 1.00 74.33 597 PRO A N 1
ATOM 3320 C CA . PRO A 1 420 ? 43.397 30.549 22.866 1.00 70.70 597 PRO A CA 1
ATOM 3321 C C . PRO A 1 420 ? 44.399 29.577 23.466 1.00 69.35 597 PRO A C 1
ATOM 3322 O O . PRO A 1 420 ? 44.593 29.532 24.683 1.00 69.93 597 PRO A O 1
ATOM 3326 N N . THR A 1 421 ? 45.027 28.780 22.605 1.00 68.48 598 THR A N 1
ATOM 3327 C CA . THR A 1 421 ? 46.057 27.886 23.094 1.00 66.97 598 THR A CA 1
ATOM 3328 C C . THR A 1 421 ? 47.235 28.710 23.613 1.00 67.69 598 THR A C 1
ATOM 3329 O O . THR A 1 421 ? 47.486 29.818 23.130 1.00 69.89 598 THR A O 1
ATOM 3333 N N . PRO A 1 422 ? 47.938 28.218 24.635 1.00 68.14 599 PRO A N 1
ATOM 3334 C CA . PRO A 1 422 ? 49.146 28.925 25.095 1.00 68.27 599 PRO A CA 1
ATOM 3335 C C . PRO A 1 422 ? 50.154 29.183 23.988 1.00 63.10 599 PRO A C 1
ATOM 3336 O O . PRO A 1 422 ? 50.835 30.217 24.008 1.00 63.24 599 PRO A O 1
ATOM 3340 N N . ALA A 1 423 ? 50.264 28.278 23.015 1.00 60.16 600 ALA A N 1
ATOM 3341 C CA . ALA A 1 423 ? 51.193 28.488 21.912 1.00 56.50 600 ALA A CA 1
ATOM 3342 C C . ALA A 1 423 ? 50.827 29.732 21.113 1.00 58.79 600 ALA A C 1
ATOM 3343 O O . ALA A 1 423 ? 51.694 30.556 20.793 1.00 58.40 600 ALA A O 1
ATOM 3345 N N . LEU A 1 424 ? 49.540 29.888 20.776 1.00 57.70 601 LEU A N 1
ATOM 3346 C CA . LEU A 1 424 ? 49.140 31.026 19.954 1.00 59.06 601 LEU A CA 1
ATOM 3347 C C . LEU A 1 424 ? 49.350 32.338 20.696 1.00 62.56 601 LEU A C 1
ATOM 3348 O O . LEU A 1 424 ? 49.759 33.340 20.096 1.00 63.85 601 LEU A O 1
ATOM 3353 N N . THR A 1 425 ? 49.092 32.344 22.005 1.00 61.91 602 THR A N 1
ATOM 3354 C CA . THR A 1 425 ? 49.335 33.540 22.802 1.00 64.61 602 THR A CA 1
ATOM 3355 C C . THR A 1 425 ? 50.817 33.883 22.840 1.00 65.53 602 THR A C 1
ATOM 3356 O O . THR A 1 425 ? 51.193 35.056 22.743 1.00 67.54 602 THR A O 1
ATOM 3360 N N . ARG A 1 426 ? 51.677 32.868 22.966 1.00 63.01 603 ARG A N 1
ATOM 3361 C CA . ARG A 1 426 ? 53.109 33.128 23.050 1.00 63.26 603 ARG A CA 1
ATOM 3362 C C . ARG A 1 426 ? 53.665 33.610 21.716 1.00 63.79 603 ARG A C 1
ATOM 3363 O O . ARG A 1 426 ? 54.547 34.475 21.683 1.00 66.28 603 ARG A O 1
ATOM 3371 N N . MET A 1 427 ? 53.160 33.064 20.606 1.00 60.72 604 MET A N 1
ATOM 3372 C CA . MET A 1 427 ? 53.625 33.502 19.293 1.00 60.61 604 MET A CA 1
ATOM 3373 C C . MET A 1 427 ? 53.216 34.939 19.003 1.00 63.16 604 MET A C 1
ATOM 3374 O O . MET A 1 427 ? 53.965 35.678 18.350 1.00 62.30 604 MET A O 1
ATOM 3379 N N . GLU A 1 428 ? 52.043 35.356 19.480 1.00 64.86 605 GLU A N 1
ATOM 3380 C CA . GLU A 1 428 ? 51.608 36.730 19.265 1.00 67.98 605 GLU A CA 1
ATOM 3381 C C . GLU A 1 428 ? 52.380 37.717 20.127 1.00 67.35 605 GLU A C 1
ATOM 3382 O O . GLU A 1 428 ? 52.394 38.912 19.817 1.00 70.11 605 GLU A O 1
ATOM 3388 N N . ALA A 1 429 ? 53.020 37.247 21.194 1.00 65.74 606 ALA A N 1
ATOM 3389 C CA . ALA A 1 429 ? 53.830 38.084 22.068 1.00 66.79 606 ALA A CA 1
ATOM 3390 C C . ALA A 1 429 ? 55.323 37.894 21.837 1.00 64.90 606 ALA A C 1
ATOM 3391 O O . ALA A 1 429 ? 56.132 38.394 22.624 1.00 65.71 606 ALA A O 1
ATOM 3393 N N . SER A 1 430 ? 55.705 37.179 20.783 1.00 62.63 607 SER A N 1
ATOM 3394 C CA . SER A 1 430 ? 57.112 36.899 20.543 1.00 63.66 607 SER A CA 1
ATOM 3395 C C . SER A 1 430 ? 57.841 38.146 20.061 1.00 65.58 607 SER A C 1
ATOM 3396 O O . SER A 1 430 ? 57.303 38.942 19.285 1.00 63.92 607 SER A O 1
ATOM 3399 N N . ARG A 1 431 ? 59.085 38.305 20.517 1.00 67.56 608 ARG A N 1
ATOM 3400 C CA . ARG A 1 431 ? 59.914 39.412 20.058 1.00 70.72 608 ARG A CA 1
ATOM 3401 C C . ARG A 1 431 ? 60.383 39.233 18.625 1.00 69.21 608 ARG A C 1
ATOM 3402 O O . ARG A 1 431 ? 61.063 40.119 18.100 1.00 71.36 608 ARG A O 1
ATOM 3410 N N . PHE A 1 432 ? 60.034 38.119 17.983 1.00 66.04 609 PHE A N 1
ATOM 3411 C CA . PHE A 1 432 ? 60.396 37.857 16.600 1.00 63.45 609 PHE A CA 1
ATOM 3412 C C . PHE A 1 432 ? 59.223 37.995 15.641 1.00 61.81 609 PHE A C 1
ATOM 3413 O O . PHE A 1 432 ? 59.404 37.802 14.433 1.00 61.83 609 PHE A O 1
ATOM 3421 N N . ARG A 1 433 ? 58.029 38.314 16.138 1.00 62.87 610 ARG A N 1
ATOM 3422 C CA . ARG A 1 433 ? 56.858 38.410 15.274 1.00 61.05 610 ARG A CA 1
ATOM 3423 C C . ARG A 1 433 ? 56.995 39.611 14.346 1.00 62.65 610 ARG A C 1
ATOM 3424 O O . ARG A 1 433 ? 57.130 40.749 14.806 1.00 66.88 610 ARG A O 1
ATOM 3432 N N . ARG A 1 434 ? 56.971 39.354 13.037 1.00 60.65 611 ARG A N 1
ATOM 3433 C CA . ARG A 1 434 ? 57.090 40.408 12.041 1.00 61.38 611 ARG A CA 1
ATOM 3434 C C . ARG A 1 434 ? 55.782 40.730 11.336 1.00 60.74 611 ARG A C 1
ATOM 3435 O O . ARG A 1 434 ? 55.685 41.789 10.713 1.00 61.12 611 ARG A O 1
ATOM 3443 N N . HIS A 1 435 ? 54.786 39.855 11.420 1.00 61.57 612 HIS A N 1
ATOM 3444 C CA . HIS A 1 435 ? 53.508 40.047 10.748 1.00 63.54 612 HIS A CA 1
ATOM 3445 C C . HIS A 1 435 ? 52.563 38.937 11.181 1.00 64.64 612 HIS A C 1
ATOM 3446 O O . HIS A 1 435 ? 53.000 37.838 11.534 1.00 62.19 612 HIS A O 1
ATOM 3453 N N . GLN A 1 436 ? 51.268 39.238 11.153 1.00 67.51 613 GLN A N 1
ATOM 3454 C CA . GLN A 1 436 ? 50.237 38.257 11.457 1.00 68.09 613 GLN A CA 1
ATOM 3455 C C . GLN A 1 436 ? 48.987 38.605 10.665 1.00 68.68 613 GLN A C 1
ATOM 3456 O O . GLN A 1 436 ? 48.687 39.782 10.455 1.00 72.93 613 GLN A O 1
ATOM 3462 N N . MET A 1 437 ? 48.266 37.578 10.225 1.00 67.27 614 MET A N 1
ATOM 3463 C CA . MET A 1 437 ? 47.046 37.772 9.454 1.00 68.95 614 MET A CA 1
ATOM 3464 C C . MET A 1 437 ? 46.169 36.535 9.608 1.00 66.31 614 MET A C 1
ATOM 3465 O O . MET A 1 437 ? 46.543 35.559 10.264 1.00 62.15 614 MET A O 1
ATOM 3470 N N . THR A 1 438 ? 44.992 36.589 8.987 1.00 66.98 615 THR A N 1
ATOM 3471 C CA . THR A 1 438 ? 44.022 35.503 9.005 1.00 66.38 615 THR A CA 1
ATOM 3472 C C . THR A 1 438 ? 43.732 35.067 7.576 1.00 65.95 615 THR A C 1
ATOM 3473 O O . THR A 1 438 ? 43.462 35.904 6.709 1.00 69.13 615 THR A O 1
ATOM 3477 N N . VAL A 1 439 ? 43.793 33.762 7.336 1.00 64.38 616 VAL A N 1
ATOM 3478 C CA . VAL A 1 439 ? 43.448 33.188 6.038 1.00 65.06 616 VAL A CA 1
ATOM 3479 C C . VAL A 1 439 ? 42.318 32.190 6.268 1.00 66.46 616 VAL A C 1
ATOM 3480 O O . VAL A 1 439 ? 42.016 31.870 7.428 1.00 65.04 616 VAL A O 1
ATOM 3484 N N . PRO A 1 440 ? 41.652 31.696 5.218 1.00 70.77 617 PRO A N 1
ATOM 3485 C CA . PRO A 1 440 ? 40.594 30.697 5.416 1.00 73.96 617 PRO A CA 1
ATOM 3486 C C . PRO A 1 440 ? 41.058 29.496 6.231 1.00 74.09 617 PRO A C 1
ATOM 3487 O O . PRO A 1 440 ? 42.231 29.112 6.210 1.00 72.15 617 PRO A O 1
ATOM 3491 N N . ALA A 1 441 ? 40.109 28.905 6.956 1.00 75.58 618 ALA A N 1
ATOM 3492 C CA . ALA A 1 441 ? 40.400 27.813 7.870 1.00 74.15 618 ALA A CA 1
ATOM 3493 C C . ALA A 1 441 ? 40.776 26.546 7.102 1.00 71.12 618 ALA A C 1
ATOM 3494 O O . ALA A 1 441 ? 40.561 26.427 5.892 1.00 70.24 618 ALA A O 1
ATOM 3496 N N . PHE A 1 442 ? 41.348 25.590 7.834 1.00 70.29 619 PHE A N 1
ATOM 3497 C CA . PHE A 1 442 ? 41.733 24.315 7.243 1.00 69.15 619 PHE A CA 1
ATOM 3498 C C . PHE A 1 442 ? 40.509 23.582 6.713 1.00 73.03 619 PHE A C 1
ATOM 3499 O O . PHE A 1 442 ? 39.497 23.451 7.409 1.00 72.49 619 PHE A O 1
ATOM 3507 N N . GLU A 1 443 ? 40.608 23.105 5.476 1.00 77.32 620 GLU A N 1
ATOM 3508 C CA . GLU A 1 443 ? 39.543 22.354 4.833 1.00 84.62 620 GLU A CA 1
ATOM 3509 C C . GLU A 1 443 ? 40.132 21.093 4.217 1.00 84.51 620 GLU A C 1
ATOM 3510 O O . GLU A 1 443 ? 41.349 20.972 4.048 1.00 83.58 620 GLU A O 1
ATOM 3516 N N . HIS A 1 444 ? 39.253 20.147 3.892 1.00 84.86 621 HIS A N 1
ATOM 3517 C CA . HIS A 1 444 ? 39.692 18.876 3.328 1.00 82.86 621 HIS A CA 1
ATOM 3518 C C . HIS A 1 444 ? 40.352 19.094 1.974 1.00 78.24 621 HIS A C 1
ATOM 3519 O O . HIS A 1 444 ? 39.736 19.641 1.053 1.00 75.98 621 HIS A O 1
ATOM 3526 N N . GLU A 1 445 ? 41.610 18.674 1.861 1.00 74.01 622 GLU A N 1
ATOM 3527 C CA . GLU A 1 445 ? 42.341 18.700 0.602 1.00 73.96 622 GLU A CA 1
ATOM 3528 C C . GLU A 1 445 ? 42.258 17.323 -0.044 1.00 71.26 622 GLU A C 1
ATOM 3529 O O . GLU A 1 445 ? 42.499 16.307 0.617 1.00 68.15 622 GLU A O 1
ATOM 3535 N N . TYR A 1 446 ? 41.928 17.297 -1.338 1.00 71.72 623 TYR A N 1
ATOM 3536 C CA . TYR A 1 446 ? 41.648 16.032 -2.012 1.00 73.35 623 TYR A CA 1
ATOM 3537 C C . TYR A 1 446 ? 42.878 15.130 -2.075 1.00 75.58 623 TYR A C 1
ATOM 3538 O O . TYR A 1 446 ? 42.762 13.905 -1.947 1.00 74.42 623 TYR A O 1
ATOM 3547 N N . ARG A 1 447 ? 44.059 15.708 -2.278 1.00 81.23 624 ARG A N 1
ATOM 3548 C CA . ARG A 1 447 ? 45.282 14.908 -2.379 1.00 87.15 62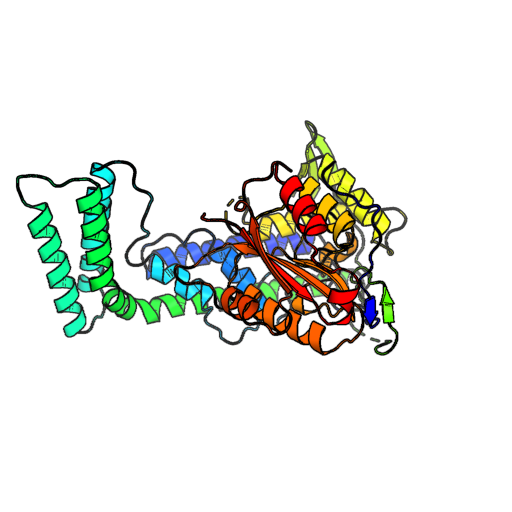4 ARG A CA 1
ATOM 3549 C C . ARG A 1 447 ? 45.529 14.084 -1.117 1.00 87.97 624 ARG A C 1
ATOM 3550 O O . ARG A 1 447 ? 45.520 12.853 -1.157 1.00 88.93 624 ARG A O 1
ATOM 3558 N N . ILE A 1 464 ? 37.638 26.292 12.719 1.00 92.75 641 ILE A N 1
ATOM 3559 C CA . ILE A 1 464 ? 36.249 26.665 12.473 1.00 95.46 641 ILE A CA 1
ATOM 3560 C C . ILE A 1 464 ? 36.167 28.132 12.068 1.00 95.15 641 ILE A C 1
ATOM 3561 O O . ILE A 1 464 ? 35.517 28.477 11.081 1.00 97.84 641 ILE A O 1
ATOM 3566 N N . HIS A 1 465 ? 36.826 28.998 12.841 1.00 91.41 642 HIS A N 1
ATOM 3567 C CA . HIS A 1 465 ? 36.833 30.422 12.524 1.00 89.44 642 HIS A CA 1
ATOM 3568 C C . HIS A 1 465 ? 37.739 30.705 11.332 1.00 85.94 642 HIS A C 1
ATOM 3569 O O . HIS A 1 465 ? 37.280 31.141 10.270 1.00 89.66 642 HIS A O 1
ATOM 3571 N N . GLY A 1 466 ? 39.030 30.453 11.491 1.00 77.94 643 GLY A N 1
ATOM 3572 C CA . GLY A 1 466 ? 39.977 30.694 10.426 1.00 71.36 643 GLY A CA 1
ATOM 3573 C C . GLY A 1 466 ? 41.343 30.203 10.837 1.00 64.95 643 GLY A C 1
ATOM 3574 O O . GLY A 1 466 ? 41.507 29.576 11.884 1.00 64.06 643 GLY A O 1
ATOM 3575 N N . THR A 1 467 ? 42.330 30.502 9.998 1.00 59.81 644 THR A N 1
ATOM 3576 C CA . THR A 1 467 ? 43.711 30.108 10.242 1.00 55.88 644 THR A CA 1
ATOM 3577 C C . THR A 1 467 ? 44.547 31.347 10.529 1.00 55.65 644 THR A C 1
ATOM 3578 O O . THR A 1 467 ? 44.553 32.294 9.736 1.00 57.29 644 THR A O 1
ATOM 3582 N N . ALA A 1 468 ? 45.238 31.345 11.663 1.00 54.53 645 ALA A N 1
ATOM 3583 C CA . ALA A 1 468 ? 46.190 32.402 11.961 1.00 55.67 645 ALA A CA 1
ATOM 3584 C C . ALA A 1 468 ? 47.503 32.100 11.258 1.00 53.61 645 ALA A C 1
ATOM 3585 O O . ALA A 1 468 ? 48.011 30.977 11.337 1.00 53.19 645 ALA A O 1
ATOM 3587 N N . VAL A 1 469 ? 48.045 33.098 10.565 1.00 54.56 646 VAL A N 1
ATOM 3588 C CA . VAL A 1 469 ? 49.338 32.993 9.895 1.00 51.62 646 VAL A CA 1
ATOM 3589 C C . VAL A 1 469 ? 50.291 33.952 10.589 1.00 52.84 646 VAL A C 1
ATOM 3590 O O . VAL A 1 469 ? 50.060 35.165 10.597 1.00 58.47 646 VAL A O 1
ATOM 3594 N N . ILE A 1 470 ? 51.356 33.413 11.177 1.00 52.17 647 ILE A N 1
ATOM 3595 C CA . ILE A 1 470 ? 52.294 34.192 11.976 1.00 55.26 647 ILE A CA 1
ATOM 3596 C C . ILE A 1 470 ? 53.678 34.082 11.355 1.00 53.40 647 ILE A C 1
ATOM 3597 O O . ILE A 1 470 ? 54.140 32.976 11.052 1.00 50.73 647 ILE A O 1
ATOM 3602 N N . PHE A 1 471 ? 54.336 35.231 11.177 1.00 54.35 648 PHE A N 1
ATOM 3603 C CA . PHE A 1 471 ? 55.694 35.315 10.641 1.00 53.43 648 PHE A CA 1
ATOM 3604 C C . PHE A 1 471 ? 56.656 35.560 11.799 1.00 54.66 648 PHE A C 1
ATOM 3605 O O . PHE A 1 471 ? 56.620 36.625 12.426 1.00 59.13 648 PHE A O 1
ATOM 3613 N N . LEU A 1 472 ? 57.515 34.588 12.085 1.00 50.16 649 LEU A N 1
ATOM 3614 C CA . LEU A 1 472 ? 58.551 34.734 13.103 1.00 51.94 649 LEU A CA 1
ATOM 3615 C C . LEU A 1 472 ? 59.906 34.713 12.411 1.00 50.94 649 LEU A C 1
ATOM 3616 O O . LEU A 1 472 ? 60.263 33.718 11.770 1.00 49.45 649 LEU A O 1
ATOM 3621 N N . GLN A 1 473 ? 60.652 35.812 12.532 1.00 52.24 650 GLN A N 1
ATOM 3622 C CA . GLN A 1 473 ? 61.908 35.988 11.816 1.00 53.67 650 GLN A CA 1
ATOM 3623 C C . GLN A 1 473 ? 62.904 36.725 12.697 1.00 58.69 650 GLN A C 1
ATOM 3624 O O . GLN A 1 473 ? 62.533 37.660 13.412 1.00 60.78 650 GLN A O 1
ATOM 3630 N N . ASN A 1 474 ? 64.171 36.315 12.634 1.00 57.02 651 ASN A N 1
ATOM 3631 C CA . ASN A 1 474 ? 65.212 37.115 13.258 1.00 58.90 651 ASN A CA 1
ATOM 3632 C C . ASN A 1 474 ? 65.532 38.308 12.359 1.00 61.47 651 ASN A C 1
ATOM 3633 O O . ASN A 1 474 ? 64.954 38.473 11.280 1.00 62.49 651 ASN A O 1
ATOM 3638 N N . ASN A 1 475 ? 66.459 39.155 12.809 1.00 63.88 652 ASN A N 1
ATOM 3639 C CA . ASN A 1 475 ? 66.782 40.365 12.059 1.00 66.80 652 ASN A CA 1
ATOM 3640 C C . ASN A 1 475 ? 67.190 40.036 10.629 1.00 63.21 652 ASN A C 1
ATOM 3641 O O . ASN A 1 475 ? 66.662 40.616 9.673 1.00 62.05 652 ASN A O 1
ATOM 3646 N N . ALA A 1 476 ? 68.121 39.092 10.463 1.00 62.98 653 ALA A N 1
ATOM 3647 C CA . ALA A 1 476 ? 68.587 38.742 9.124 1.00 61.00 653 ALA A CA 1
ATOM 3648 C C . ALA A 1 476 ? 67.473 38.120 8.292 1.00 59.60 653 ALA A C 1
ATOM 3649 O O . ALA A 1 476 ? 67.364 38.388 7.090 1.00 59.91 653 ALA A O 1
ATOM 3651 N N . GLY A 1 477 ? 66.639 37.283 8.910 1.00 58.73 654 GLY A N 1
ATOM 3652 C CA . GLY A 1 477 ? 65.502 36.731 8.192 1.00 56.12 654 GLY A CA 1
ATOM 3653 C C . GLY A 1 477 ? 64.515 37.798 7.762 1.00 56.57 654 GLY A C 1
ATOM 3654 O O . GLY A 1 477 ? 63.956 37.734 6.664 1.00 55.26 654 GLY A O 1
ATOM 3655 N N . PHE A 1 478 ? 64.298 38.804 8.616 1.00 59.71 655 PHE A N 1
ATOM 3656 C CA . PHE A 1 478 ? 63.390 39.893 8.274 1.00 61.31 655 PHE A CA 1
ATOM 3657 C C . PHE A 1 478 ? 63.954 40.758 7.157 1.00 64.04 655 PHE A C 1
ATOM 3658 O O . PHE A 1 478 ? 63.191 41.305 6.353 1.00 65.12 655 PHE A O 1
ATOM 3666 N N . ALA A 1 479 ? 65.279 40.891 7.086 1.00 63.92 656 ALA A N 1
ATOM 3667 C CA . ALA A 1 479 ? 65.877 41.663 6.004 1.00 65.79 656 ALA A CA 1
ATOM 3668 C C . ALA A 1 479 ? 65.766 40.926 4.676 1.00 66.48 656 ALA A C 1
ATOM 3669 O O . ALA A 1 479 ? 65.471 41.537 3.643 1.00 68.25 656 ALA A O 1
ATOM 3671 N N . LYS A 1 480 ? 65.981 39.609 4.684 1.00 65.00 657 LYS A N 1
ATOM 3672 C CA . LYS A 1 480 ? 66.003 38.857 3.433 1.00 63.67 657 LYS A CA 1
ATOM 3673 C C . LYS A 1 480 ? 64.599 38.557 2.926 1.00 62.69 657 LYS A C 1
ATOM 3674 O O . LYS A 1 480 ? 64.324 38.704 1.729 1.00 63.38 657 LYS A O 1
ATOM 3680 N N . TRP A 1 481 ? 63.703 38.137 3.818 1.00 60.58 658 TRP A N 1
ATOM 3681 C CA . TRP A 1 481 ? 62.368 37.704 3.427 1.00 58.81 658 TRP A CA 1
ATOM 3682 C C . TRP A 1 481 ? 61.299 38.550 4.107 1.00 61.86 658 TRP A C 1
ATOM 3683 O O . TRP A 1 481 ? 60.405 38.015 4.769 1.00 59.89 658 TRP A O 1
ATOM 3694 N N . GLU A 1 482 ? 61.382 39.865 3.941 1.00 64.68 659 GLU A N 1
ATOM 3695 C CA . GLU A 1 482 ? 60.471 40.765 4.632 1.00 67.35 659 GLU A CA 1
ATOM 3696 C C . GLU A 1 482 ? 59.035 40.543 4.165 1.00 66.48 659 GLU A C 1
ATOM 3697 O O . GLU A 1 482 ? 58.791 40.431 2.955 1.00 66.99 659 GLU A O 1
ATOM 3703 N N . PRO A 1 483 ? 58.062 40.475 5.078 1.00 65.71 660 PRO A N 1
ATOM 3704 C CA . PRO A 1 483 ? 56.653 40.410 4.641 1.00 65.16 660 PRO A CA 1
ATOM 3705 C C . PRO A 1 483 ? 56.131 41.785 4.231 1.00 69.21 660 PRO A C 1
ATOM 3706 O O . PRO A 1 483 ? 55.408 42.478 4.947 1.00 71.68 660 PRO A O 1
ATOM 3710 N N . THR A 1 484 ? 56.526 42.202 3.031 1.00 69.54 661 THR A N 1
ATOM 3711 C CA . THR A 1 484 ? 56.057 43.460 2.475 1.00 71.46 661 THR A CA 1
ATOM 3712 C C . THR A 1 484 ? 54.603 43.329 2.026 1.00 72.11 661 THR A C 1
ATOM 3713 O O . THR A 1 484 ? 54.033 42.237 1.982 1.00 71.09 661 THR A O 1
ATOM 3717 N N . THR A 1 485 ? 54.002 44.471 1.685 1.00 75.78 662 THR A N 1
ATOM 3718 C CA . THR A 1 485 ? 52.604 44.473 1.268 1.00 76.24 662 THR A CA 1
ATOM 3719 C C . THR A 1 485 ? 52.401 43.612 0.027 1.00 76.40 662 THR A C 1
ATOM 3720 O O . THR A 1 485 ? 51.465 42.808 -0.039 1.00 74.47 662 THR A O 1
ATOM 3724 N N . GLU A 1 486 ? 53.287 43.753 -0.963 1.00 78.72 663 GLU A N 1
ATOM 3725 C CA . GLU A 1 486 ? 53.125 43.010 -2.209 1.00 80.57 663 GLU A CA 1
ATOM 3726 C C . GLU A 1 486 ? 53.292 41.510 -1.995 1.00 75.08 663 GLU A C 1
ATOM 3727 O O . GLU A 1 486 ? 52.545 40.711 -2.571 1.00 75.07 663 GLU A O 1
ATOM 3733 N N . ARG A 1 487 ? 54.266 41.106 -1.178 1.00 72.19 664 ARG A N 1
ATOM 3734 C CA . ARG A 1 487 ? 54.458 39.682 -0.922 1.00 67.13 664 ARG A CA 1
ATOM 3735 C C . ARG A 1 487 ? 53.280 39.101 -0.150 1.00 66.63 664 ARG A C 1
ATOM 3736 O O . ARG A 1 487 ? 52.816 37.997 -0.458 1.00 64.53 664 ARG A O 1
ATOM 3744 N N . ILE A 1 488 ? 52.778 39.833 0.847 1.00 67.82 665 ILE A N 1
ATOM 3745 C CA . ILE A 1 488 ? 51.583 39.394 1.563 1.00 70.43 665 ILE A CA 1
ATOM 3746 C C . ILE A 1 488 ? 50.398 39.298 0.609 1.00 73.26 665 ILE A C 1
ATOM 3747 O O . ILE A 1 488 ? 49.583 38.371 0.698 1.00 71.12 665 ILE A O 1
ATOM 3752 N N . GLN A 1 489 ? 50.297 40.240 -0.333 1.00 78.99 666 GLN A N 1
ATOM 3753 C CA . GLN A 1 489 ? 49.175 40.238 -1.266 1.00 83.99 666 GLN A CA 1
ATOM 3754 C C . GLN A 1 489 ? 49.219 39.028 -2.189 1.00 79.49 666 GLN A C 1
ATOM 3755 O O . GLN A 1 489 ? 48.176 38.440 -2.498 1.00 79.18 666 GLN A O 1
ATOM 3761 N N . GLU A 1 490 ? 50.413 38.638 -2.640 1.00 75.34 667 GLU A N 1
ATOM 3762 C CA . GLU A 1 490 ? 50.508 37.477 -3.518 1.00 72.17 667 GLU A CA 1
ATOM 3763 C C . GLU A 1 490 ? 50.216 36.188 -2.761 1.00 66.01 667 GLU A C 1
ATOM 3764 O O . GLU A 1 490 ? 49.628 35.255 -3.320 1.00 64.35 667 GLU A O 1
ATOM 3770 N N . LEU A 1 491 ? 50.621 36.117 -1.490 1.00 62.68 668 LEU A N 1
ATOM 3771 C CA . LEU A 1 491 ? 50.281 34.957 -0.672 1.00 59.75 668 LEU A CA 1
ATOM 3772 C C . LEU A 1 491 ? 48.773 34.850 -0.470 1.00 59.93 668 LEU A C 1
ATOM 3773 O O . LEU A 1 491 ? 48.200 33.761 -0.582 1.00 58.46 668 LEU A O 1
ATOM 3778 N N . LEU A 1 492 ? 48.113 35.971 -0.172 1.00 61.98 669 LEU A N 1
ATOM 3779 C CA . LEU A 1 492 ? 46.658 35.955 -0.040 1.00 63.07 669 LEU A CA 1
ATOM 3780 C C . LEU A 1 492 ? 45.992 35.551 -1.348 1.00 62.84 669 LEU A C 1
ATOM 3781 O O . LEU A 1 492 ? 44.999 34.814 -1.343 1.00 62.57 669 LEU A O 1
ATOM 3786 N N . ALA A 1 493 ? 46.534 36.013 -2.480 1.00 61.80 670 ALA A N 1
ATOM 3787 C CA . ALA A 1 493 ? 45.981 35.666 -3.785 1.00 61.44 670 ALA A CA 1
ATOM 3788 C C . ALA A 1 493 ? 46.023 34.167 -4.060 1.00 58.70 670 ALA A C 1
ATOM 3789 O O . ALA A 1 493 ? 45.227 33.675 -4.869 1.00 59.05 670 ALA A O 1
ATOM 3791 N N . ALA A 1 494 ? 46.926 33.427 -3.411 1.00 54.87 671 ALA A N 1
ATOM 3792 C CA . ALA A 1 494 ? 46.992 31.987 -3.622 1.00 54.60 671 ALA A CA 1
ATOM 3793 C C . ALA A 1 494 ? 45.759 31.258 -3.102 1.00 58.07 671 ALA A C 1
ATOM 3794 O O . ALA A 1 494 ? 45.570 30.084 -3.438 1.00 58.24 671 ALA A O 1
ATOM 3796 N N . TYR A 1 495 ? 44.926 31.912 -2.291 1.00 62.05 672 TYR A N 1
ATOM 3797 C CA . TYR A 1 495 ? 43.654 31.332 -1.878 1.00 64.68 672 TYR A CA 1
ATOM 3798 C C . TYR A 1 495 ? 42.527 31.665 -2.847 1.00 69.25 672 TYR A C 1
ATOM 3799 O O . TYR A 1 495 ? 41.645 30.827 -3.068 1.00 70.47 672 TYR A O 1
ATOM 3808 N N . LYS A 1 496 ? 42.547 32.859 -3.437 1.00 71.75 673 LYS A N 1
ATOM 3809 C CA . LYS A 1 496 ? 41.525 33.284 -4.391 1.00 76.42 673 LYS A CA 1
ATOM 3810 C C . LYS A 1 496 ? 41.384 32.307 -5.556 1.00 77.90 673 LYS A C 1
ATOM 3811 O O . LYS A 1 496 ? 40.339 32.238 -6.206 1.00 80.40 673 LYS A O 1
#

Foldseek 3Di:
DQFDAPFDFPFKAFDDDFDLAQFDFVVLLVLVLVLLVVLQVLLQVLLCVLQNAGQQPCQVLLQQVLQVVAAPDRDLGFGARGPPLFRPSSLVRSLCQVNHHDDDDDALVVLQVSLLVNLVSLLVLLVPFDFDPVLSVQSVVLSVVVVVVVVDDDDDGSVVSVVSSVVSCVRNSVRRCVRCVVSSSVSSNVSNNSRNVSSVVSVVVSVVVCVVQVWDSDDRPDMDGFAFRHHPTDHGFADDWDWDDDPQWIWIADPNDIDIDGNVLVVLQVVLLVVFPDRQVPCRRVSRLVSSQRSVVCSSRVVQWFFADGPLLVVLCCVQQVAAEELEDALRNDRYSAYAYSGSSRRRSRHHNYHNLPGATQAGEYEYGYTPHLSVLQSVQVNLLVNQVVHPAWHKYKYKDDPDPVPDRPNVVCLVVDPQWQDKDWAAAGDDDPSPPTIIITMGIHPNNCVVNPPDPVSVVSSNVSVD

Organism: Danio rerio (NCBI:txid7955)

Radius of gyration: 25.02 Å; Cα contacts (8 Å, |Δi|>4): 795; chains: 1; bounding box: 78×58×61 Å

Solvent-accessible surface area: 22885 Å² total; per-residue (Å²): 156,94,55,49,10,107,30,119,22,40,0,29,4,121,53,76,91,78,26,110,59,18,0,12,18,1,88,6,2,28,38,10,8,93,9,0,74,107,0,57,93,63,2,81,92,15,0,55,145,112,19,64,15,124,31,9,172,59,0,11,6,47,0,3,26,5,0,73,39,42,19,153,24,113,7,31,3,0,0,24,107,8,127,68,56,56,0,55,0,0,48,97,30,0,28,87,11,10,13,14,93,64,59,102,39,156,142,95,96,76,1,68,141,12,0,85,112,2,0,71,21,0,97,136,12,6,92,91,67,146,28,84,113,97,11,91,127,36,0,106,152,17,6,79,52,5,35,80,36,20,166,163,146,96,77,24,44,60,98,64,6,81,77,75,10,120,92,8,66,161,94,0,24,90,40,2,36,73,21,0,101,114,29,0,45,27,0,0,24,103,0,14,95,18,0,27,94,15,6,154,104,2,65,92,33,10,50,73,20,0,163,142,42,142,24,82,56,181,114,75,121,130,84,38,144,8,48,10,20,62,33,65,14,82,29,6,82,88,34,190,14,86,61,79,68,82,149,88,62,0,2,0,110,0,144,50,65,76,2,113,15,41,85,40,30,12,79,4,0,63,71,0,4,144,102,4,20,134,59,7,108,179,62,92,31,11,45,8,9,0,0,1,0,6,28,0,16,58,14,15,95,44,122,94,9,84,19,36,6,33,22,67,0,7,87,13,0,41,174,38,0,20,0,10,0,6,1,30,16,7,0,39,61,0,6,0,28,0,0,0,7,53,6,12,7,0,0,2,23,0,0,0,14,2,50,8,57,83,2,54,3,21,16,2,0,0,2,0,16,0,18,50,0,78,39,21,11,51,25,0,0,70,21,0,38,62,3,3,48,151,21,95,93,35,0,0,0,0,0,1,4,38,35,123,122,112,104,50,22,76,0,0,70,86,0,43,86,13,175,19,105,70,59,42,28,78,5,76,27,46,123,195,65,206,56,189,84,4,1,0,0,0,0,0,0,7,121,29,0,67,84,123,22,69,18,36,104,116,74,15,102,93,1,63,55,19,56,138

B-factor: mean 46.43, std 16.44, range [22.47, 114.29]

Secondary structure (DSSP, 8-state):
----TTPPP--EEE--PPB-PPPP-HHHHHHHHHHHHHHHHHHHHHHHHHHSSPPPTTHHHHHHHHHHHH--SS-SSS--S-SSSS-HHHHHHHHHTSS-PPPP--SHHHHHHHHHHHHHHHHHHHHHS---HHHHHHHHHHHHHHHHHHTSSS---HHHHHHHHHHHHHHHHHHHHHHHHHHHHHHHHHHHHHHHHHHHHHHHHHHHHHHHTT-----TT-EEE-----BSSPPPPP--EEEEEETTEEEEEETTEEEEEEHHHHHHHHHHHHHH--S-TT-TTHHHHHHHHHHHHHHHHT--------HHHHHHHHHHH---EESS--TTT-SSS-B--S-HHHHGGGTB---GGG--EEEEEEEE---S-HHHHHHHHHHHHHHHHH--S-EEEEEEEE---SSPPHHHHHHHT-TTEEEEEEEPPP--------EEEEEEE-HHHHHHS---HHHHHHHHHTT-

InterPro domains:
  IPR001202 WW domain [PF00397] (47-75)
  IPR001202 WW domain [PS50020] (43-77)
  IPR001202 WW domain [SM00456] (44-77)
  IPR001202 WW domain [cd00201] (47-77)
  IPR022035 PCIF1, WW domain [PF12237] (451-626)
  IPR029048 Heat shock protein 70kD, C-terminal domain superfamily [G3DSA:1.20.1270.10] (281-358)
  IPR036020 WW domain superfamily [SSF51045] (42-76)
  IPR039881 mRNA (2'-O-methyladenosine-N(6)-)-methyltransferase PCIF1-like [PTHR21727] (15-686)

Sequence (468 aa):
VYWDLDIQTNAVIRERAPADHLPPHPEIELQRAQLTTKLRQHYHELCSQREGIEPPRESFNRWLLERKVVDKGLDPLLPSECDPVISPSMFREIMNDIPIRLSRIKYKEEARKLLFKYAEAAKKMIDSRNVTPESRKVVKWNVEDTMNWLRRDHSASKEDYMDRLENLRKQCGPHVASVAKDSVEGICSKIYHISAEYVRRIRQAHLTLLKECNISVDVQDRLVYCYPVRLSIPAPPQTRVELHFENDIACLRFKGEMVKVSRGHFNKLELLYRYSCIDDPRFEKFLSRVWCLIKRYQVMFGSGLQGSLPVPVFEALNKQFGVTFECFASPLNCYFKQFCSAFPDIDGFFGSRGPFLSFSPASGSFEANPPFCEELMDAMVTHFEDLLGRSSEPLSFIIFVPEWRDPPTPALTRMEASRFRRHQMTVPAFEHEYRIHGTAVIFLQNNAGFAKWEPTTERIQELLAAYK

GO terms:
  GO:0016422 mRNA (2'-O-methyladenosine-N6-)-methyltransferase activity (F, IDA)
  GO:1904047 S-adenosyl-L-methionine binding (F, IDA)
  GO:0006397 mRNA processing (P, IDA)